Protein AF-0000000080637752 (afdb_homodimer)

pLDDT: mean 88.96, std 10.61, range [48.88, 98.88]

Radius of gyration: 25.14 Å; Cα contacts (8 Å, |Δi|>4): 950; chains: 2; bounding box: 59×62×65 Å

Structure (mmCIF, N/CA/C/O backbone):
data_AF-0000000080637752-model_v1
#
loop_
_entity.id
_entity.type
_entity.pdbx_description
1 polymer 'tRNA/rRNA methyltransferase (SpoU)'
#
loop_
_atom_site.group_PDB
_atom_site.id
_atom_site.type_symbol
_atom_site.label_atom_id
_atom_site.label_alt_id
_atom_site.label_comp_id
_atom_site.label_asym_id
_atom_site.label_entity_id
_atom_site.label_seq_id
_atom_site.pdbx_PDB_ins_code
_atom_site.Cartn_x
_atom_site.Cartn_y
_atom_site.Cartn_z
_atom_site.occupancy
_atom_site.B_iso_or_equiv
_atom_site.auth_seq_id
_atom_site.auth_comp_id
_atom_site.auth_asym_id
_atom_site.auth_atom_id
_atom_site.pdbx_PDB_model_num
ATOM 1 N N . MET A 1 1 ? 23.078 12.391 24.328 1 69 1 MET A N 1
ATOM 2 C CA . MET A 1 1 ? 22.453 13.562 23.719 1 69 1 MET A CA 1
ATOM 3 C C . MET A 1 1 ? 23.5 14.609 23.375 1 69 1 MET A C 1
ATOM 5 O O . MET A 1 1 ? 24.422 14.859 24.156 1 69 1 MET A O 1
ATOM 9 N N . ILE A 1 2 ? 23.641 14.984 22.141 1 81.75 2 ILE A N 1
ATOM 10 C CA . ILE A 1 2 ? 24.656 15.914 21.656 1 81.75 2 ILE A CA 1
ATOM 11 C C . ILE A 1 2 ? 24.375 17.312 22.219 1 81.75 2 ILE A C 1
ATOM 13 O O . ILE A 1 2 ? 23.219 17.734 22.312 1 81.75 2 ILE A O 1
ATOM 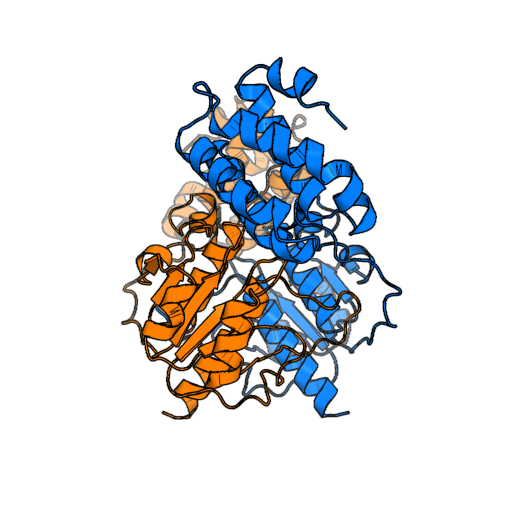17 N N . THR A 1 3 ? 25.406 17.969 22.734 1 87.56 3 THR A N 1
ATOM 18 C CA . THR A 1 3 ? 25.281 19.344 23.203 1 87.56 3 THR A CA 1
ATOM 19 C C . THR A 1 3 ? 25.25 20.312 22.016 1 87.56 3 THR A C 1
ATOM 21 O O . THR A 1 3 ? 25.719 19.984 20.922 1 87.56 3 THR A O 1
ATOM 24 N N . PRO A 1 4 ? 24.672 21.5 22.281 1 90.94 4 PRO A N 1
ATOM 25 C CA . PRO A 1 4 ? 24.656 22.5 21.219 1 90.94 4 PRO A CA 1
ATOM 26 C C . PRO A 1 4 ? 26.047 22.844 20.703 1 90.94 4 PRO A C 1
ATOM 28 O O . PRO A 1 4 ? 26.25 23.031 19.5 1 90.94 4 PRO A O 1
ATOM 31 N N . ARG A 1 5 ? 26.984 22.906 21.609 1 89.88 5 ARG A N 1
ATOM 32 C CA . ARG A 1 5 ? 28.359 23.234 21.234 1 89.88 5 ARG A CA 1
ATOM 33 C C . ARG A 1 5 ? 28.938 22.141 20.328 1 89.88 5 ARG A C 1
ATOM 35 O O . ARG A 1 5 ? 29.578 22.453 19.312 1 89.88 5 ARG A O 1
ATOM 42 N N . LYS A 1 6 ? 28.797 20.969 20.688 1 92.38 6 LYS A N 1
ATOM 43 C CA . LYS A 1 6 ? 29.281 19.844 19.875 1 92.38 6 LYS A CA 1
ATOM 44 C C . LYS A 1 6 ? 28.578 19.797 18.531 1 92.38 6 LYS A C 1
ATOM 46 O O . LYS A 1 6 ? 29.188 19.5 17.5 1 92.38 6 LYS A O 1
ATOM 51 N N . PHE A 1 7 ? 27.25 20.109 18.531 1 94.06 7 PHE A N 1
ATOM 52 C CA . PHE A 1 7 ? 26.453 20.172 17.312 1 94.06 7 PHE A CA 1
ATOM 53 C C . PHE A 1 7 ? 27.016 21.219 16.359 1 94.06 7 PHE A C 1
ATOM 55 O O . PHE A 1 7 ? 27.172 20.969 15.164 1 94.06 7 PHE A O 1
ATOM 62 N N . ALA A 1 8 ? 27.406 22.328 16.875 1 91.69 8 ALA A N 1
ATOM 63 C CA . ALA A 1 8 ? 27.875 23.453 16.078 1 91.69 8 ALA A CA 1
ATOM 64 C C . ALA A 1 8 ? 29.234 23.141 15.438 1 91.69 8 ALA A C 1
ATOM 66 O O . ALA A 1 8 ? 29.594 23.75 14.422 1 91.69 8 ALA A O 1
ATOM 67 N N . ARG A 1 9 ? 29.922 22.172 15.961 1 92.31 9 ARG A N 1
ATOM 68 C CA . ARG A 1 9 ? 31.266 21.859 15.484 1 92.31 9 ARG A CA 1
ATOM 69 C C . ARG A 1 9 ? 31.219 20.812 14.375 1 92.31 9 ARG A C 1
ATOM 71 O O . ARG A 1 9 ? 32.219 20.562 13.711 1 92.31 9 ARG A O 1
ATOM 78 N N . LEU A 1 10 ? 30.094 20.266 14.141 1 92.81 10 LEU A N 1
ATOM 79 C CA . LEU A 1 10 ? 29.953 19.281 13.078 1 92.81 10 LEU A CA 1
ATOM 80 C C . LEU A 1 10 ? 30.047 19.938 11.711 1 92.81 10 LEU A C 1
ATOM 82 O O . LEU A 1 10 ? 29.844 21.156 11.578 1 92.81 10 LEU A O 1
ATOM 86 N N . THR A 1 11 ? 30.422 19.156 10.742 1 92.38 11 THR A N 1
ATOM 87 C CA . THR A 1 11 ? 30.344 19.625 9.367 1 92.38 11 THR A CA 1
ATOM 88 C C . THR A 1 11 ? 28.906 19.906 8.969 1 92.38 11 THR A C 1
ATOM 90 O O . THR A 1 11 ? 27.969 19.359 9.562 1 92.38 11 THR A O 1
ATOM 93 N N . PRO A 1 12 ? 28.75 20.703 8.039 1 87.75 12 PRO A N 1
ATOM 94 C CA . PRO A 1 12 ? 27.375 21.031 7.617 1 87.75 12 PRO A CA 1
ATOM 95 C C . PRO A 1 12 ? 26.562 19.781 7.273 1 87.75 12 PRO A C 1
ATOM 97 O O . PRO A 1 12 ? 25.406 19.672 7.68 1 87.75 12 PRO A O 1
ATOM 100 N N . SER A 1 13 ? 27.188 18.875 6.574 1 86.75 13 SER A N 1
ATOM 101 C CA . SER A 1 13 ? 26.5 17.641 6.207 1 86.75 13 SER A CA 1
ATOM 102 C C . SER A 1 13 ? 26.156 16.812 7.438 1 86.75 13 SER A C 1
ATOM 104 O O . SER A 1 13 ? 25.062 16.234 7.531 1 86.75 13 SER A O 1
ATOM 106 N N . ALA A 1 14 ? 27.047 16.797 8.328 1 90.25 14 ALA A N 1
ATOM 107 C CA . ALA A 1 14 ? 26.828 16.047 9.562 1 90.25 14 ALA A CA 1
ATOM 108 C C . ALA A 1 14 ? 25.766 16.703 10.422 1 90.25 14 ALA A C 1
ATOM 110 O O . ALA A 1 14 ? 25 16.016 11.102 1 90.25 14 ALA A O 1
ATOM 111 N N . ARG A 1 15 ? 25.672 18.016 10.43 1 91.12 15 ARG A N 1
ATOM 112 C CA . ARG A 1 15 ? 24.641 18.734 11.172 1 91.12 15 ARG A CA 1
ATOM 113 C C . ARG A 1 15 ? 23.25 18.375 10.664 1 91.12 15 ARG A C 1
ATOM 115 O O . ARG A 1 15 ? 22.344 18.156 11.461 1 91.12 15 ARG A O 1
ATOM 122 N N . LEU A 1 16 ? 23.203 18.281 9.391 1 87.75 16 LEU A N 1
ATOM 123 C CA . LEU A 1 16 ? 21.922 17.953 8.789 1 87.75 16 LEU A CA 1
ATOM 124 C C . LEU A 1 16 ? 21.453 16.578 9.211 1 87.75 16 LEU A C 1
ATOM 126 O O . LEU A 1 16 ? 20.297 16.406 9.617 1 87.75 16 LEU A O 1
ATOM 130 N N . ARG A 1 17 ? 22.344 15.656 9.148 1 86.38 17 ARG A N 1
ATOM 131 C CA . ARG A 1 17 ? 22.016 14.281 9.516 1 86.38 17 ARG A CA 1
ATOM 132 C C . ARG A 1 17 ? 21.672 14.18 11 1 86.38 17 ARG A C 1
ATOM 134 O O . ARG A 1 17 ? 20.719 13.5 11.375 1 86.38 17 ARG A O 1
ATOM 141 N N . LYS A 1 18 ? 22.438 14.805 11.766 1 90.88 18 LYS A N 1
ATOM 142 C CA . LYS A 1 18 ? 22.219 14.773 13.203 1 90.88 18 LYS A CA 1
ATOM 143 C C . LYS A 1 18 ? 20.891 15.453 13.57 1 90.88 18 LYS A C 1
ATOM 145 O O . LYS A 1 18 ? 20.172 14.969 14.438 1 90.88 18 LYS A O 1
ATOM 150 N N . LEU A 1 19 ? 20.594 16.594 12.945 1 91.62 19 LEU A N 1
ATOM 151 C CA . LEU A 1 19 ? 19.344 17.281 13.219 1 91.62 19 LEU A CA 1
ATOM 152 C C . LEU A 1 19 ? 18.141 16.391 12.93 1 91.62 19 LEU A C 1
ATOM 154 O O . LEU A 1 19 ? 17.156 16.391 13.672 1 91.62 19 LEU A O 1
ATOM 158 N N . ARG A 1 20 ? 18.266 15.625 11.875 1 87 20 ARG A N 1
ATOM 159 C CA . ARG A 1 20 ? 17.203 14.688 11.531 1 87 20 ARG A CA 1
ATOM 160 C C . ARG A 1 20 ? 16.922 13.727 12.68 1 87 20 ARG A C 1
ATOM 162 O O . ARG A 1 20 ? 15.773 13.523 13.07 1 87 20 ARG A O 1
ATOM 169 N N . THR A 1 21 ? 17.969 13.18 13.195 1 87 21 THR A N 1
ATOM 170 C CA . THR A 1 21 ? 17.859 12.242 14.305 1 87 21 THR A CA 1
ATOM 171 C C . THR A 1 21 ? 17.312 12.93 15.555 1 87 21 THR A C 1
ATOM 173 O O . THR A 1 21 ? 16.484 12.367 16.266 1 87 21 THR A O 1
ATOM 176 N N . LEU A 1 22 ? 17.734 14.117 15.742 1 90.31 22 LEU A N 1
ATOM 177 C CA . LEU A 1 22 ? 17.297 14.875 16.906 1 90.31 22 LEU A CA 1
ATOM 178 C C . LEU A 1 22 ? 15.812 15.195 16.828 1 90.31 22 LEU A C 1
ATOM 180 O O . LEU A 1 22 ? 15.086 15.047 17.812 1 90.31 22 LEU A O 1
ATOM 184 N N . LEU A 1 23 ? 15.414 15.648 15.68 1 88.62 23 LEU A N 1
ATOM 185 C CA . LEU A 1 23 ? 14 15.969 15.492 1 88.62 23 LEU A CA 1
ATOM 186 C C . LEU A 1 23 ? 13.125 14.758 15.781 1 88.62 23 LEU A C 1
ATOM 188 O O . LEU A 1 23 ? 12.086 14.883 16.438 1 88.62 23 LEU A O 1
ATOM 192 N N . ARG A 1 24 ? 13.539 13.625 15.328 1 83.75 24 ARG A N 1
ATOM 193 C CA . ARG A 1 24 ? 12.797 12.391 15.578 1 83.75 24 ARG A CA 1
ATOM 194 C C . ARG A 1 24 ? 12.742 12.078 17.062 1 83.75 24 ARG A C 1
ATOM 196 O O . ARG A 1 24 ? 11.688 11.695 17.594 1 83.75 24 ARG A O 1
ATOM 203 N N . THR A 1 25 ? 13.859 12.25 17.719 1 85.81 25 THR A N 1
ATOM 204 C CA . THR A 1 25 ? 13.938 11.992 19.156 1 85.81 25 THR A CA 1
ATOM 205 C C . THR A 1 25 ? 13.055 12.961 19.922 1 85.81 25 THR A C 1
ATOM 207 O O . THR A 1 25 ? 12.328 12.555 20.828 1 85.81 25 THR A O 1
ATOM 210 N N . TRP A 1 26 ? 13.062 14.195 19.531 1 87.62 26 TRP A N 1
ATOM 211 C CA . TRP A 1 26 ? 12.344 15.234 20.25 1 87.62 26 TRP A CA 1
ATOM 212 C C . TRP A 1 26 ? 10.836 15.031 20.141 1 87.62 26 TRP A C 1
ATOM 214 O O . TRP A 1 26 ? 10.086 15.352 21.062 1 87.62 26 TRP A O 1
ATOM 224 N N . ARG A 1 27 ? 10.391 14.469 19.078 1 83.06 27 ARG A N 1
ATOM 225 C CA . ARG A 1 27 ? 8.969 14.266 18.828 1 83.06 27 ARG A CA 1
ATOM 226 C C . ARG A 1 27 ? 8.406 13.18 19.734 1 83.06 27 ARG A C 1
ATOM 228 O O . ARG A 1 27 ? 7.195 13.109 19.953 1 83.06 27 ARG A O 1
ATOM 235 N N . THR A 1 28 ? 9.281 12.352 20.234 1 81.62 28 THR A N 1
ATOM 236 C CA . THR A 1 28 ? 8.797 11.18 20.953 1 81.62 28 THR A CA 1
ATOM 237 C C . THR A 1 28 ? 9.086 11.312 22.438 1 81.62 28 THR A C 1
ATOM 239 O O . THR A 1 28 ? 8.922 10.352 23.203 1 81.62 28 THR A O 1
ATOM 242 N N . LEU A 1 29 ? 9.508 12.445 22.922 1 84.19 29 LEU A N 1
ATOM 243 C CA . LEU A 1 29 ? 9.875 12.648 24.328 1 84.19 29 LEU A CA 1
ATOM 244 C C . LEU A 1 29 ? 8.633 12.75 25.203 1 84.19 29 LEU A C 1
ATOM 246 O O . LEU A 1 29 ? 7.625 13.328 24.797 1 84.19 29 LEU A O 1
ATOM 250 N N . SER A 1 30 ? 8.766 12.156 26.391 1 84.81 30 SER A N 1
ATOM 251 C CA . SER A 1 30 ? 7.746 12.383 27.406 1 84.81 30 SER A CA 1
ATOM 252 C C . SER A 1 30 ? 7.781 13.812 27.922 1 84.81 30 SER A C 1
ATOM 254 O O . SER A 1 30 ? 8.781 14.516 27.75 1 84.81 30 SER A O 1
ATOM 256 N N . PRO A 1 31 ? 6.664 14.234 28.516 1 84.75 31 PRO A N 1
ATOM 257 C CA . PRO A 1 31 ? 6.613 15.609 29.016 1 84.75 31 PRO A CA 1
ATOM 258 C C . PRO A 1 31 ? 7.762 15.938 29.969 1 84.75 31 PRO A C 1
ATOM 260 O O . PRO A 1 31 ? 8.414 16.969 29.812 1 84.75 31 PRO A O 1
ATOM 263 N N . PRO A 1 32 ? 8.164 15.023 30.891 1 85.75 32 PRO A N 1
ATOM 264 C CA . PRO A 1 32 ? 9.297 15.352 31.766 1 85.75 32 PRO A CA 1
ATOM 265 C C . PRO A 1 32 ? 10.625 15.43 31.016 1 85.75 32 PRO A C 1
ATOM 267 O O . PRO A 1 32 ? 11.453 16.281 31.328 1 85.75 32 PRO A O 1
ATOM 270 N N . GLU A 1 33 ? 10.758 14.625 30.094 1 87.88 33 GLU A N 1
ATOM 271 C CA . GLU A 1 33 ? 11.969 14.648 29.281 1 87.88 33 GLU A CA 1
ATOM 272 C C . GLU A 1 33 ? 12.062 15.93 28.469 1 87.88 33 GLU A C 1
ATOM 274 O O . GLU A 1 33 ? 13.141 16.516 28.344 1 87.88 33 GLU A O 1
ATOM 279 N N . TRP A 1 34 ? 10.922 16.25 28 1 88.12 34 TRP A N 1
ATOM 280 C CA . TRP A 1 34 ? 10.875 17.453 27.172 1 88.12 34 TRP A CA 1
ATOM 281 C C . TRP A 1 34 ? 11.289 18.688 27.984 1 88.12 34 TRP A C 1
ATOM 283 O O . TRP A 1 34 ? 12.062 19.516 27.516 1 88.12 34 TRP A O 1
ATOM 293 N N . GLU A 1 35 ? 10.805 18.766 29.141 1 86.75 35 GLU A N 1
ATOM 294 C CA . GLU A 1 35 ? 11.133 19.906 29.984 1 86.75 35 GLU A CA 1
ATOM 295 C C . GLU A 1 35 ? 12.641 20 30.234 1 86.75 35 GLU A C 1
ATOM 297 O O . GLU A 1 35 ? 13.195 21.094 30.312 1 86.75 35 GLU A O 1
ATOM 302 N N . THR A 1 36 ? 13.234 18.828 30.25 1 87.5 36 THR A N 1
ATOM 303 C CA . THR A 1 36 ? 14.672 18.766 30.531 1 87.5 36 THR A CA 1
ATOM 304 C C . THR A 1 36 ? 15.469 19.203 29.297 1 87.5 36 THR A C 1
ATOM 306 O O . THR A 1 36 ? 16.469 19.922 29.438 1 87.5 36 THR A O 1
ATOM 309 N N . VAL A 1 37 ? 14.977 18.859 28.188 1 90 37 VAL A N 1
ATOM 310 C CA . VAL A 1 37 ? 15.812 19.016 27 1 90 37 VAL A CA 1
ATOM 311 C C . VAL A 1 37 ? 15.414 20.297 26.266 1 90 37 VAL A C 1
ATOM 313 O O . VAL A 1 37 ? 16.125 20.75 25.359 1 90 37 VAL A O 1
ATOM 316 N N . ARG A 1 38 ? 14.383 20.906 26.609 1 90.25 38 ARG A N 1
ATOM 317 C CA . ARG A 1 38 ? 13.789 22.031 25.891 1 90.25 38 ARG A CA 1
ATOM 318 C C . ARG A 1 38 ? 14.82 23.141 25.672 1 90.25 38 ARG A C 1
ATOM 320 O O . ARG A 1 38 ? 14.922 23.688 24.578 1 90.25 38 ARG A O 1
ATOM 327 N N . PRO A 1 39 ? 15.625 23.469 26.703 1 89.94 39 PRO A N 1
ATOM 328 C CA . PRO A 1 39 ? 16.625 24.516 26.453 1 89.94 39 PRO A CA 1
ATOM 329 C C . PRO A 1 39 ? 17.641 24.141 25.375 1 89.94 39 PRO A C 1
ATOM 331 O O . PRO A 1 39 ? 18.016 24.969 24.562 1 89.94 39 PRO A O 1
ATOM 334 N N . MET A 1 40 ? 17.984 22.938 25.422 1 91.81 40 MET A N 1
ATOM 335 C CA . MET A 1 40 ? 18.922 22.453 24.406 1 91.81 40 MET A CA 1
ATOM 336 C C . MET A 1 40 ? 18.297 22.484 23.016 1 91.81 40 MET A C 1
ATOM 338 O O . MET A 1 40 ? 18.953 22.844 22.047 1 91.81 40 MET A O 1
ATOM 342 N N . VAL A 1 41 ? 17.062 22.094 22.906 1 92.38 41 VAL A N 1
ATOM 343 C CA . VAL A 1 41 ? 16.328 22.109 21.641 1 92.38 41 VAL A CA 1
ATOM 344 C C . VAL A 1 41 ? 16.297 23.531 21.094 1 92.38 41 VAL A C 1
ATOM 346 O O . VAL A 1 41 ? 16.578 23.766 19.922 1 92.38 41 VAL A O 1
ATOM 349 N N . ARG A 1 42 ? 16.031 24.422 21.969 1 92.06 42 ARG A N 1
ATOM 350 C CA . ARG A 1 42 ? 15.992 25.828 21.578 1 92.06 42 ARG A CA 1
ATOM 351 C C . ARG A 1 42 ? 17.344 26.297 21.031 1 92.06 42 ARG A C 1
ATOM 353 O O . ARG A 1 42 ? 17.406 26.953 20 1 92.06 42 ARG A O 1
ATOM 360 N N . ASP A 1 43 ? 18.375 25.891 21.688 1 94.31 43 ASP A N 1
ATOM 361 C CA . ASP A 1 43 ? 19.719 26.312 21.297 1 94.31 43 ASP A CA 1
ATOM 362 C C . ASP A 1 43 ? 20.094 25.75 19.938 1 94.31 43 ASP A C 1
ATOM 364 O O . ASP A 1 43 ? 20.656 26.453 19.094 1 94.31 43 ASP A O 1
ATOM 368 N N . ILE A 1 44 ? 19.781 24.578 19.75 1 94.88 44 ILE A N 1
ATOM 369 C CA . ILE A 1 44 ? 20.141 23.922 18.5 1 94.88 44 ILE A CA 1
ATOM 370 C C . ILE A 1 44 ? 19.328 24.5 17.359 1 94.88 44 ILE A C 1
ATOM 372 O O . ILE A 1 44 ? 19.875 24.828 16.297 1 94.88 44 ILE A O 1
ATOM 376 N N . LEU A 1 45 ? 18.078 24.625 17.562 1 94.12 45 LEU A N 1
ATOM 377 C CA . LEU A 1 45 ? 17.234 25.203 16.516 1 94.12 45 LEU A CA 1
ATOM 378 C C . LEU A 1 45 ? 17.656 26.625 16.188 1 94.12 45 LEU A C 1
ATOM 380 O O . LEU A 1 45 ? 17.672 27.016 15.023 1 94.12 45 LEU A O 1
ATOM 384 N N . SER A 1 46 ? 18.031 27.391 17.219 1 94.44 46 SER A N 1
ATOM 385 C CA . SER A 1 46 ? 18.5 28.75 17.031 1 94.44 46 SER A CA 1
ATOM 386 C C . SER A 1 46 ? 19.797 28.781 16.234 1 94.44 46 SER A C 1
ATOM 388 O O . SER A 1 46 ? 19.984 29.641 15.359 1 94.44 46 SER A O 1
ATOM 390 N N . PHE A 1 47 ? 20.594 27.891 16.562 1 95.38 47 PHE A N 1
ATOM 391 C CA . PHE A 1 47 ? 21.859 27.797 15.828 1 95.38 47 PHE A CA 1
ATOM 392 C C . PHE A 1 47 ? 21.594 27.531 14.352 1 95.38 47 PHE A C 1
ATOM 394 O O . PHE A 1 47 ? 22.156 28.219 13.492 1 95.38 47 PHE A O 1
ATOM 401 N N . VAL A 1 48 ? 20.766 26.578 14.023 1 94.25 48 VAL A N 1
ATOM 402 C CA . VAL A 1 48 ? 20.5 26.203 12.633 1 94.25 48 VAL A CA 1
ATOM 403 C C . VAL A 1 48 ? 19.812 27.359 11.914 1 94.25 48 VAL A C 1
ATOM 405 O O . VAL A 1 48 ? 20.094 27.625 10.75 1 94.25 48 VAL A O 1
ATOM 408 N N . ALA A 1 49 ? 18.953 28.047 12.594 1 93.94 49 ALA A N 1
ATOM 409 C CA . ALA A 1 49 ? 18.203 29.156 12.016 1 93.94 49 ALA A CA 1
ATOM 410 C C . ALA A 1 49 ? 19.125 30.281 11.555 1 93.94 49 ALA A C 1
ATOM 412 O O . ALA A 1 49 ? 18.797 31.031 10.641 1 93.94 49 ALA A O 1
ATOM 413 N N . ARG A 1 50 ? 20.312 30.281 12.109 1 93.56 50 ARG A N 1
ATOM 414 C CA . ARG A 1 50 ? 21.234 31.359 11.797 1 93.56 50 ARG A CA 1
ATOM 415 C C . ARG A 1 50 ? 22.438 30.828 11.023 1 93.56 50 ARG A C 1
ATOM 417 O O . ARG A 1 50 ? 23.328 31.609 10.633 1 93.56 50 ARG A O 1
ATOM 424 N N . ASP A 1 51 ? 22.438 29.547 10.844 1 92.12 51 ASP A N 1
ATOM 425 C CA . ASP A 1 51 ? 23.578 28.922 10.188 1 92.12 51 ASP A CA 1
ATOM 426 C C . ASP A 1 51 ? 23.578 29.188 8.688 1 92.12 51 ASP A C 1
ATOM 428 O O . ASP A 1 51 ? 22.797 28.594 7.941 1 92.12 51 ASP A O 1
ATOM 432 N N . GLU A 1 52 ? 24.469 29.953 8.211 1 90.62 52 GLU A N 1
ATOM 433 C CA . GLU A 1 52 ? 24.531 30.328 6.805 1 90.62 52 GLU A CA 1
ATOM 434 C C . GLU A 1 52 ? 24.906 29.141 5.926 1 90.62 52 GLU A C 1
ATOM 436 O O . GLU A 1 52 ? 24.656 29.156 4.719 1 90.62 52 GLU A O 1
ATOM 441 N N . GLU A 1 53 ? 25.453 28.125 6.523 1 91.12 53 GLU A N 1
ATOM 442 C CA . GLU A 1 53 ? 25.844 26.938 5.77 1 91.12 53 GLU A CA 1
ATOM 443 C C . GLU A 1 53 ? 24.656 26.016 5.566 1 91.12 53 GLU A C 1
ATOM 445 O O . GLU A 1 53 ? 24.703 25.094 4.734 1 91.12 53 GLU A O 1
ATOM 450 N N . ALA A 1 54 ? 23.625 26.234 6.27 1 89.31 54 ALA A N 1
ATOM 451 C CA . ALA A 1 54 ? 22.422 25.406 6.117 1 89.31 54 ALA A CA 1
ATOM 452 C C . ALA A 1 54 ? 21.547 25.922 4.98 1 89.31 54 ALA A C 1
ATOM 454 O O . ALA A 1 54 ? 21.5 27.141 4.734 1 89.31 54 ALA A O 1
ATOM 455 N N . PRO A 1 55 ? 20.922 25.078 4.281 1 85.81 55 PRO A N 1
ATOM 456 C CA . PRO A 1 55 ? 20 25.531 3.25 1 85.81 55 PRO A CA 1
ATOM 457 C C . PRO A 1 55 ? 18.922 26.484 3.793 1 85.81 55 PRO A C 1
ATOM 459 O O . PRO A 1 55 ? 18.422 26.281 4.902 1 85.81 55 PRO A O 1
ATOM 462 N N . ALA A 1 56 ? 18.594 27.469 3.047 1 87.69 56 ALA A N 1
ATOM 463 C CA . ALA A 1 56 ? 17.688 28.531 3.473 1 87.69 56 ALA A CA 1
ATOM 464 C C . ALA A 1 56 ? 16.359 27.953 3.949 1 87.69 56 ALA A C 1
ATOM 466 O O . ALA A 1 56 ? 15.852 28.328 5.004 1 87.69 56 ALA A O 1
ATOM 467 N N . PRO A 1 57 ? 15.844 27 3.242 1 82.25 57 PRO A N 1
ATOM 468 C CA . PRO A 1 57 ? 14.555 26.453 3.697 1 82.25 57 PRO A CA 1
ATOM 469 C C . PRO A 1 57 ? 14.648 25.797 5.066 1 82.25 57 PRO A C 1
ATOM 471 O O . PRO A 1 57 ? 13.688 25.828 5.844 1 82.25 57 PRO A O 1
ATOM 474 N N . LEU A 1 58 ? 15.797 25.25 5.309 1 86.12 58 LEU A N 1
ATOM 475 C CA . LEU A 1 58 ? 15.984 24.625 6.613 1 86.12 58 LEU A CA 1
ATOM 476 C C . LEU A 1 58 ? 16.062 25.672 7.715 1 86.12 58 LEU A C 1
ATOM 478 O O . LEU A 1 58 ? 15.5 25.5 8.797 1 86.12 58 LEU A O 1
ATOM 482 N N . ARG A 1 59 ? 16.766 26.703 7.418 1 90.81 59 ARG A N 1
ATOM 483 C CA . ARG A 1 59 ? 16.859 27.812 8.375 1 90.81 59 ARG A CA 1
ATOM 484 C C . ARG A 1 59 ? 15.477 28.359 8.711 1 90.81 59 ARG A C 1
ATOM 486 O O . ARG A 1 59 ? 15.164 28.562 9.883 1 90.81 59 ARG A O 1
ATOM 493 N N . GLU A 1 60 ? 14.734 28.438 7.719 1 88.81 60 GLU A N 1
ATOM 494 C CA . GLU A 1 60 ? 13.383 28.969 7.887 1 88.81 60 GLU A CA 1
ATOM 495 C C . GLU A 1 60 ? 12.508 28.031 8.703 1 88.81 60 GLU A C 1
ATOM 497 O O . GLU A 1 60 ? 11.734 28.469 9.555 1 88.81 60 GLU A O 1
ATOM 502 N N . THR A 1 61 ? 12.664 26.781 8.43 1 86.94 61 THR A N 1
ATOM 503 C CA . THR A 1 61 ? 11.891 25.781 9.148 1 86.94 61 THR A CA 1
ATOM 504 C C . THR A 1 61 ? 12.234 25.781 10.633 1 86.94 61 THR A C 1
ATOM 506 O O . THR A 1 61 ? 11.344 25.781 11.484 1 86.94 61 THR A O 1
ATOM 509 N N . CYS A 1 62 ? 13.508 25.859 10.945 1 90.62 62 CYS A N 1
ATOM 510 C CA . CYS A 1 62 ? 13.938 25.859 12.336 1 90.62 62 CYS A CA 1
ATOM 511 C C . CYS A 1 62 ? 13.523 27.156 13.031 1 90.62 62 CYS A C 1
ATOM 513 O O . CYS A 1 62 ? 13.07 27.125 14.18 1 90.62 62 CYS A O 1
ATOM 515 N N . ALA A 1 63 ? 13.664 28.234 12.305 1 91.56 63 ALA A N 1
ATOM 516 C CA . ALA A 1 63 ? 13.227 29.516 12.844 1 91.56 63 ALA A CA 1
ATOM 517 C C . ALA A 1 63 ? 11.742 29.5 13.172 1 91.56 63 ALA A C 1
ATOM 519 O O . ALA A 1 63 ? 11.305 30.078 14.18 1 91.56 63 ALA A O 1
ATOM 520 N N . GLY A 1 64 ? 11.023 28.781 12.406 1 87.75 64 GLY A N 1
ATOM 521 C CA . GLY A 1 64 ? 9.586 28.703 12.57 1 87.75 64 GLY A CA 1
ATOM 522 C C . GLY A 1 64 ? 9.164 27.875 13.773 1 87.75 64 GLY A C 1
ATOM 523 O O . GLY A 1 64 ? 8.031 28.016 14.258 1 87.75 64 GLY A O 1
ATOM 524 N N . LEU A 1 65 ? 10.039 27.078 14.25 1 87.94 65 LEU A N 1
ATOM 525 C CA . LEU A 1 65 ? 9.727 26.219 15.391 1 87.94 65 LEU A CA 1
ATOM 526 C C . LEU A 1 65 ? 9.969 26.953 16.703 1 87.94 65 LEU A C 1
ATOM 528 O O . LEU A 1 65 ? 9.352 26.625 17.719 1 87.94 65 LEU A O 1
ATOM 532 N N . LEU A 1 66 ? 10.766 27.969 16.688 1 89.06 66 LEU A N 1
ATOM 533 C CA . LEU A 1 66 ? 11.281 28.609 17.891 1 89.06 66 LEU A CA 1
ATOM 534 C C . LEU A 1 66 ? 10.156 29.281 18.672 1 89.06 66 LEU A C 1
ATOM 536 O O . LEU A 1 66 ? 10.086 29.172 19.891 1 89.06 66 LEU A O 1
ATOM 540 N N . PRO A 1 67 ? 9.219 29.844 17.953 1 84.75 67 PRO A N 1
ATOM 541 C CA . PRO A 1 67 ? 8.164 30.547 18.688 1 84.75 67 PRO A CA 1
ATOM 542 C C . PRO A 1 67 ? 7.277 29.594 19.484 1 84.75 67 PRO A C 1
ATOM 544 O O . PRO A 1 67 ? 6.605 30 20.438 1 84.75 67 PRO A O 1
ATOM 547 N N . TYR A 1 68 ? 7.223 28.344 19.125 1 79.81 68 TYR A N 1
ATOM 548 C CA . TYR A 1 68 ? 6.359 27.375 19.797 1 79.81 68 TYR A CA 1
ATOM 549 C C . TYR A 1 68 ? 7.004 26.859 21.078 1 79.81 68 TYR A C 1
ATOM 551 O O . TYR A 1 68 ? 6.312 26.391 21.984 1 79.81 68 TYR A O 1
ATOM 559 N N . LEU A 1 69 ? 8.227 26.906 21.234 1 81 69 LEU A N 1
ATOM 560 C CA . LEU A 1 69 ? 8.961 26.219 22.297 1 81 69 LEU A CA 1
ATOM 561 C C . LEU A 1 69 ? 8.656 26.844 23.656 1 81 69 LEU A C 1
ATOM 563 O O . LEU A 1 69 ? 8.414 26.125 24.641 1 81 69 LEU A O 1
ATOM 567 N N . PRO A 1 70 ? 8.625 28.141 23.797 1 71.12 70 PRO A N 1
ATOM 568 C CA . PRO A 1 70 ? 8.32 28.734 25.094 1 71.12 70 PRO A CA 1
ATOM 569 C C . PRO A 1 70 ? 6.855 28.562 25.484 1 71.12 70 PRO A C 1
ATOM 571 O O . PRO A 1 70 ? 6.512 28.672 26.672 1 71.12 70 PRO A O 1
ATOM 574 N N . GLN A 1 71 ? 6.004 28.359 24.484 1 68.62 71 GLN A N 1
ATOM 575 C CA . GLN A 1 71 ? 4.566 28.453 24.703 1 68.62 71 GLN A CA 1
ATOM 576 C C . GLN A 1 71 ? 4 27.109 25.172 1 68.62 71 GLN A C 1
ATOM 578 O O . GLN A 1 71 ? 2.939 27.047 25.781 1 68.62 71 GLN A O 1
ATOM 583 N N . THR A 1 72 ? 4.641 26.094 24.781 1 64.56 72 THR A N 1
ATOM 584 C CA . THR A 1 72 ? 3.99 24.828 25.109 1 64.56 72 THR A CA 1
ATOM 585 C C . THR A 1 72 ? 4.934 23.922 25.891 1 64.56 72 THR A C 1
ATOM 587 O O . THR A 1 72 ? 6.133 23.859 25.609 1 64.56 72 THR A O 1
ATOM 590 N N . THR A 1 73 ? 4.371 23.5 26.969 1 67.06 73 THR A N 1
ATOM 591 C CA . THR A 1 73 ? 5.055 22.469 27.734 1 67.06 73 THR A CA 1
ATOM 592 C C . THR A 1 73 ? 4.609 21.078 27.297 1 67.06 73 THR A C 1
ATOM 594 O O . THR A 1 73 ? 4.98 20.078 27.906 1 67.06 73 THR A O 1
ATOM 597 N N . ASP A 1 74 ? 3.867 21.125 26.25 1 73.75 74 ASP A N 1
ATOM 598 C CA . ASP A 1 74 ? 3.311 19.844 25.812 1 73.75 74 ASP A CA 1
ATOM 599 C C . ASP A 1 74 ? 3.982 19.359 24.531 1 73.75 74 ASP A C 1
ATOM 601 O O . ASP A 1 74 ? 3.75 19.906 23.453 1 73.75 74 ASP A O 1
ATOM 605 N N . PRO A 1 75 ? 4.812 18.375 24.688 1 72.81 75 PRO A N 1
ATOM 606 C CA . PRO A 1 75 ? 5.484 17.844 23.516 1 72.81 75 PRO A CA 1
ATOM 607 C C . PRO A 1 75 ? 4.508 17.391 22.422 1 72.81 75 PRO A C 1
ATOM 609 O O . PRO A 1 75 ? 4.84 17.422 21.234 1 72.81 75 PRO A O 1
ATOM 612 N N . GLU A 1 76 ? 3.287 17.078 22.828 1 74.38 76 GLU A N 1
ATOM 613 C CA . GLU A 1 76 ? 2.291 16.625 21.859 1 74.38 76 GLU A CA 1
ATOM 614 C C . GLU A 1 76 ? 1.912 17.766 20.891 1 74.38 76 GLU A C 1
ATOM 616 O O . GLU A 1 76 ? 1.662 17.516 19.719 1 74.38 76 GLU A O 1
ATOM 621 N N . ALA A 1 77 ? 2.051 18.922 21.5 1 78.94 77 ALA A N 1
ATOM 622 C CA . ALA A 1 77 ? 1.71 20.078 20.688 1 78.94 77 ALA A CA 1
ATOM 623 C C . ALA A 1 77 ? 2.795 20.359 19.641 1 78.94 77 ALA A C 1
ATOM 625 O O . ALA A 1 77 ? 2.523 20.969 18.609 1 78.94 77 ALA A O 1
ATOM 626 N N . LEU A 1 78 ? 3.959 19.812 19.953 1 83.56 78 LEU A N 1
ATOM 627 C CA . LEU A 1 78 ? 5.078 20.094 19.062 1 83.56 78 LEU A CA 1
ATOM 628 C C . LEU A 1 78 ? 5.348 18.922 18.125 1 83.56 78 LEU A C 1
ATOM 630 O O . LEU A 1 78 ? 6.203 19 17.25 1 83.56 78 LEU A O 1
ATOM 634 N N . ALA A 1 79 ? 4.648 17.906 18.359 1 84.94 79 ALA A N 1
ATOM 635 C CA . ALA A 1 79 ? 4.906 16.688 17.609 1 84.94 79 ALA A CA 1
ATOM 636 C C . ALA A 1 79 ? 4.75 16.938 16.109 1 84.94 79 ALA A C 1
ATOM 638 O O . ALA A 1 79 ? 5.621 16.562 15.312 1 84.94 79 ALA A O 1
ATOM 639 N N . ARG A 1 80 ? 3.771 17.609 15.766 1 87.06 80 ARG A N 1
ATOM 640 C CA . ARG A 1 80 ? 3.48 17.781 14.352 1 87.06 80 ARG A CA 1
ATOM 641 C C . ARG A 1 80 ? 4.43 18.797 13.719 1 87.06 80 ARG A C 1
ATOM 643 O O . ARG A 1 80 ? 4.957 18.562 12.625 1 87.06 80 ARG A O 1
ATOM 650 N N . PRO A 1 81 ? 4.691 19.953 14.391 1 85.62 81 PRO A N 1
ATOM 651 C CA . PRO A 1 81 ? 5.703 20.844 13.836 1 85.62 81 PRO A CA 1
ATOM 652 C C . PRO A 1 81 ? 7.059 20.172 13.656 1 85.62 81 PRO A C 1
ATOM 654 O O . PRO A 1 81 ? 7.727 20.391 12.641 1 85.62 81 PRO A O 1
ATOM 657 N N . PHE A 1 82 ? 7.457 19.375 14.586 1 87.88 82 PHE A N 1
ATOM 658 C CA . PHE A 1 82 ? 8.719 18.656 14.477 1 87.88 82 PHE A CA 1
ATOM 659 C C . PHE A 1 82 ? 8.664 17.641 13.336 1 87.88 82 PHE A C 1
ATOM 661 O O . PHE A 1 82 ? 9.641 17.469 12.609 1 87.88 82 PHE A O 1
ATOM 668 N N . LEU A 1 83 ? 7.523 17.016 13.203 1 86.81 83 LEU A N 1
ATOM 669 C CA . LEU A 1 83 ? 7.34 16.062 12.117 1 86.81 83 LEU A CA 1
ATOM 670 C C . LEU A 1 83 ? 7.469 16.75 10.758 1 86.81 83 LEU A C 1
ATOM 672 O O . LEU A 1 83 ? 8.133 16.219 9.859 1 86.81 83 LEU A O 1
ATOM 676 N N . ARG A 1 84 ? 6.836 17.844 10.625 1 86.62 84 ARG A N 1
ATOM 677 C CA . ARG A 1 84 ? 6.906 18.594 9.367 1 86.62 84 ARG A CA 1
ATOM 678 C C . ARG A 1 84 ? 8.344 18.984 9.047 1 86.62 84 ARG A C 1
ATOM 680 O O . ARG A 1 84 ? 8.773 18.906 7.891 1 86.62 84 ARG A O 1
ATOM 687 N N . ALA A 1 85 ? 9.07 19.359 10.055 1 86.94 85 ALA A N 1
ATOM 688 C CA . ALA A 1 85 ? 10.484 19.688 9.883 1 86.94 85 ALA A CA 1
ATOM 689 C C . ALA A 1 85 ? 11.281 18.469 9.461 1 86.94 85 ALA A C 1
ATOM 691 O O . ALA A 1 85 ? 12.172 18.562 8.609 1 86.94 85 ALA A O 1
ATOM 692 N N . GLU A 1 86 ? 10.953 17.422 10.078 1 85.75 86 GLU A N 1
ATOM 693 C CA . GLU A 1 86 ? 11.602 16.172 9.727 1 85.75 86 GLU A CA 1
ATOM 694 C C . GLU A 1 86 ? 11.359 15.812 8.258 1 85.75 86 GLU A C 1
ATOM 696 O O . GLU A 1 86 ? 12.289 15.422 7.547 1 85.75 86 GLU A O 1
ATOM 701 N N . ILE A 1 87 ? 10.156 15.898 7.84 1 83.56 87 ILE A N 1
ATOM 702 C CA . ILE A 1 87 ? 9.789 15.578 6.465 1 83.56 87 ILE A CA 1
ATOM 703 C C . ILE A 1 87 ? 10.562 16.484 5.504 1 83.56 87 ILE A C 1
ATOM 705 O O . ILE A 1 87 ? 11.102 16.016 4.5 1 83.56 87 ILE A O 1
ATOM 709 N N . PHE A 1 88 ? 10.625 17.734 5.828 1 82.88 88 PHE A N 1
ATOM 710 C CA . PHE A 1 88 ? 11.359 18.703 5.023 1 82.88 88 PHE A CA 1
ATOM 711 C C . PHE A 1 88 ? 12.828 18.312 4.926 1 82.88 88 PHE A C 1
ATOM 713 O O . PHE A 1 88 ? 13.414 18.344 3.844 1 82.88 88 PHE A O 1
ATOM 720 N N . LEU A 1 89 ? 13.375 17.969 5.977 1 84.19 89 LEU A N 1
ATOM 721 C CA . LEU A 1 89 ? 14.781 17.578 6.012 1 84.19 89 LEU A CA 1
ATOM 722 C C . LEU A 1 89 ? 15.016 16.312 5.191 1 84.19 89 LEU A C 1
ATOM 724 O O . LEU A 1 89 ? 16.031 16.203 4.504 1 84.19 89 LEU A O 1
ATOM 728 N N . ASP A 1 90 ? 14.117 15.406 5.305 1 82.06 90 ASP A N 1
ATOM 729 C CA . ASP A 1 90 ? 14.211 14.188 4.504 1 82.06 90 ASP A CA 1
ATOM 730 C C . ASP A 1 90 ? 14.234 14.516 3.014 1 82.06 90 ASP A C 1
ATOM 732 O O . ASP A 1 90 ? 15.008 13.922 2.254 1 82.06 90 ASP A O 1
ATOM 736 N N . GLU A 1 91 ? 13.391 15.383 2.674 1 78.25 91 GLU A N 1
ATOM 737 C CA . GLU A 1 91 ? 13.344 15.812 1.279 1 78.25 91 GLU A CA 1
ATOM 738 C C . GLU A 1 91 ? 14.664 16.453 0.853 1 78.25 91 GLU A C 1
ATOM 740 O O . GLU A 1 91 ? 15.18 16.156 -0.229 1 78.25 91 GLU A O 1
ATOM 745 N N . LEU A 1 92 ? 15.188 17.281 1.747 1 77.38 92 LEU A N 1
ATOM 746 C CA . LEU A 1 92 ? 16.438 17.969 1.457 1 77.38 92 LEU A CA 1
ATOM 747 C C . LEU A 1 92 ? 17.594 16.969 1.324 1 77.38 92 LEU A C 1
ATOM 749 O O . LEU A 1 92 ? 18.484 17.156 0.488 1 77.38 92 LEU A O 1
ATOM 753 N N . LEU A 1 93 ? 17.516 15.977 2.088 1 78.12 93 LEU A N 1
ATOM 754 C CA . LEU A 1 93 ? 18.594 14.992 2.123 1 78.12 93 LEU A CA 1
ATOM 755 C C . LEU A 1 93 ? 18.359 13.891 1.095 1 78.12 93 LEU A C 1
ATOM 757 O O . LEU A 1 93 ? 19.203 13.008 0.913 1 78.12 93 LEU A O 1
ATOM 761 N N . GLY A 1 94 ? 17.172 13.953 0.453 1 75 94 GLY A N 1
ATOM 762 C CA . GLY A 1 94 ? 16.844 12.93 -0.525 1 75 94 GLY A CA 1
ATOM 763 C C . GLY A 1 94 ? 16.547 11.578 0.101 1 75 94 GLY A C 1
ATOM 764 O O . GLY A 1 94 ? 16.828 10.539 -0.495 1 75 94 GLY A O 1
ATOM 765 N N . THR A 1 95 ? 16.266 11.648 1.401 1 72.69 95 THR A N 1
ATOM 766 C CA . THR A 1 95 ? 15.914 10.422 2.113 1 72.69 95 THR A CA 1
ATOM 767 C C . THR A 1 95 ? 14.398 10.258 2.193 1 72.69 95 THR A C 1
ATOM 769 O O . THR A 1 95 ? 13.648 11.227 2.016 1 72.69 95 THR A O 1
ATOM 772 N N . TRP A 1 96 ? 13.945 9.062 2.057 1 66.38 96 TRP A N 1
ATOM 773 C CA . TRP A 1 96 ? 12.508 8.875 2.158 1 66.38 96 TRP A CA 1
ATOM 774 C C . TRP A 1 96 ? 12.164 7.863 3.252 1 66.38 96 TRP A C 1
ATOM 776 O O . TRP A 1 96 ? 12.906 6.902 3.471 1 66.38 96 TRP A O 1
ATOM 786 N N . THR A 1 97 ? 11.125 8.414 3.973 1 62.62 97 THR A N 1
ATOM 787 C CA . THR A 1 97 ? 10.633 7.559 5.047 1 62.62 97 THR A CA 1
ATOM 788 C C . THR A 1 97 ? 9.688 6.492 4.496 1 62.62 97 THR A C 1
ATOM 790 O O . THR A 1 97 ? 8.852 6.781 3.633 1 62.62 97 THR A O 1
ATOM 793 N N . ALA A 1 98 ? 10.086 5.297 4.707 1 62.72 98 ALA A N 1
ATOM 794 C CA . ALA A 1 98 ? 9.227 4.164 4.387 1 62.72 98 ALA A CA 1
ATOM 795 C C . ALA A 1 98 ? 8.406 3.74 5.605 1 62.72 98 ALA A C 1
ATOM 797 O O . ALA A 1 98 ? 8.641 4.219 6.715 1 62.72 98 ALA A O 1
ATOM 798 N N . ASP A 1 99 ? 7.32 3.098 5.438 1 62.28 99 ASP A N 1
ATOM 799 C CA . ASP A 1 99 ? 6.387 2.67 6.477 1 62.28 99 ASP A CA 1
ATOM 800 C C . ASP A 1 99 ? 7.129 2.082 7.672 1 62.28 99 ASP A C 1
ATOM 802 O O . ASP A 1 99 ? 6.73 2.291 8.82 1 62.28 99 ASP A O 1
ATOM 806 N N . TRP A 1 100 ? 8.242 1.526 7.402 1 53.34 100 TRP A N 1
ATOM 807 C CA . TRP A 1 100 ? 8.961 0.809 8.453 1 53.34 100 TRP A CA 1
ATOM 808 C C . TRP A 1 100 ? 9.773 1.771 9.312 1 53.34 100 TRP A C 1
ATOM 810 O O . TRP A 1 100 ? 10.281 1.39 10.367 1 53.34 100 TRP A O 1
ATOM 820 N N . ASP A 1 101 ? 9.883 2.924 8.773 1 60 101 ASP A N 1
ATOM 821 C CA . ASP A 1 101 ? 10.633 3.92 9.539 1 60 101 ASP A CA 1
ATOM 822 C C . ASP A 1 101 ? 9.742 4.613 10.562 1 60 101 ASP A C 1
ATOM 824 O O . ASP A 1 101 ? 10.227 5.367 11.406 1 60 101 ASP A O 1
ATOM 828 N N . LEU A 1 102 ? 8.508 4.199 10.398 1 65.12 102 LEU A N 1
ATOM 829 C CA . LEU A 1 102 ? 7.551 4.859 11.281 1 65.12 102 LEU A CA 1
ATOM 830 C C . LEU A 1 102 ? 7.543 4.211 12.656 1 65.12 102 LEU A C 1
ATOM 832 O O . LEU A 1 102 ? 7.836 3.02 12.789 1 65.12 102 LEU A O 1
ATOM 836 N N . SER A 1 103 ? 7.43 5.039 13.656 1 60.56 103 SER A N 1
ATOM 837 C CA . SER A 1 103 ? 7.469 4.559 15.031 1 60.56 103 SER A CA 1
ATOM 838 C C . SER A 1 103 ? 6.477 3.42 15.25 1 60.56 103 SER A C 1
ATOM 840 O O . SER A 1 103 ? 5.34 3.484 14.773 1 60.56 103 SER A O 1
ATOM 842 N N . PRO A 1 104 ? 7.125 2.4 15.852 1 58.06 104 PRO A N 1
ATOM 843 C CA . PRO A 1 104 ? 6.188 1.322 16.172 1 58.06 104 PRO A CA 1
ATOM 844 C C . PRO A 1 104 ? 5.027 1.794 17.047 1 58.06 104 PRO A C 1
ATOM 846 O O . PRO A 1 104 ? 5.172 2.752 17.812 1 58.06 104 PRO A O 1
ATOM 849 N N . GLU A 1 105 ? 3.824 1.349 16.797 1 58.12 105 GLU A N 1
ATOM 850 C CA . GLU A 1 105 ? 2.697 1.615 17.688 1 58.12 105 GLU A CA 1
ATOM 851 C C . GLU A 1 105 ? 2.967 1.091 19.094 1 58.12 105 GLU A C 1
ATOM 853 O O . GLU A 1 105 ? 3.631 0.066 19.266 1 58.12 105 GLU A O 1
ATOM 858 N N . PRO A 1 106 ? 2.771 2.035 20.078 1 52.56 106 PRO A N 1
ATOM 859 C CA . PRO A 1 106 ? 3.021 1.538 21.438 1 52.56 106 PRO A CA 1
ATOM 860 C C . PRO A 1 106 ? 2.383 0.175 21.688 1 52.56 106 PRO A C 1
ATOM 862 O O . PRO A 1 106 ? 1.255 -0.073 21.25 1 52.56 106 PRO A O 1
ATOM 865 N N . ARG A 1 107 ? 3.236 -0.854 21.859 1 48.88 107 ARG A N 1
ATOM 866 C CA . ARG A 1 107 ? 2.826 -2.217 22.188 1 48.88 107 ARG A CA 1
ATOM 867 C C . ARG A 1 107 ? 2.109 -2.27 23.531 1 48.88 107 ARG A C 1
ATOM 869 O O . ARG A 1 107 ? 2.754 -2.277 24.578 1 48.88 107 ARG A O 1
ATOM 876 N N . GLY A 1 108 ? 1.091 -1.465 23.766 1 51.44 108 GLY A N 1
ATOM 877 C CA . GLY A 1 108 ? 0.455 -1.896 25 1 51.44 108 GLY A CA 1
ATOM 878 C C . GLY A 1 108 ? 0.01 -3.346 24.969 1 51.44 108 GLY A C 1
ATOM 879 O O . GLY A 1 108 ? 0.369 -4.09 24.047 1 51.44 108 GLY A O 1
ATOM 880 N N . GLU A 1 109 ? -0.507 -3.965 26.172 1 54.56 109 GLU A N 1
ATOM 881 C CA . GLU A 1 109 ? -1.107 -5.293 26.188 1 54.56 109 GLU A CA 1
ATOM 882 C C . GLU A 1 109 ? -2.078 -5.484 25.031 1 54.56 109 GLU A C 1
ATOM 884 O O . GLU A 1 109 ? -3.027 -4.715 24.875 1 54.56 109 GLU A O 1
ATOM 889 N N . LEU A 1 110 ? -1.621 -6.145 24.094 1 61.91 110 LEU A N 1
ATOM 890 C CA . LEU A 1 110 ? -2.484 -6.406 22.953 1 61.91 110 LEU A CA 1
ATOM 891 C C . LEU A 1 110 ? -3.754 -7.133 23.375 1 61.91 110 LEU A C 1
ATOM 893 O O . LEU A 1 110 ? -3.691 -8.102 24.141 1 61.91 110 LEU A O 1
ATOM 897 N N . PRO A 1 111 ? -4.918 -6.48 23.203 1 61.78 111 PRO A N 1
ATOM 898 C CA . PRO A 1 111 ? -6.129 -7.262 23.469 1 61.78 111 PRO A CA 1
ATOM 899 C C . PRO A 1 111 ? -6.121 -8.625 22.766 1 61.78 111 PRO A C 1
ATOM 901 O O . PRO A 1 111 ? -5.355 -8.828 21.828 1 61.78 111 PRO A O 1
ATOM 904 N N . PRO A 1 112 ? -6.805 -9.594 23.391 1 66.81 112 PRO A N 1
ATOM 905 C CA . PRO A 1 112 ? -6.902 -10.883 22.703 1 66.81 112 PRO A CA 1
ATOM 906 C C . PRO A 1 112 ? -7.402 -10.758 21.266 1 66.81 112 PRO A C 1
ATOM 908 O O . PRO A 1 112 ? -8.281 -9.938 20.984 1 66.81 112 PRO A O 1
ATOM 911 N N . ARG A 1 113 ? -6.75 -11.328 20.391 1 70.44 113 ARG A N 1
ATOM 912 C CA . ARG A 1 113 ? -7.094 -11.328 18.969 1 70.44 113 ARG A CA 1
ATOM 913 C C . ARG A 1 113 ? -8.375 -12.117 18.719 1 70.44 113 ARG A C 1
ATOM 915 O O . ARG A 1 113 ? -8.531 -13.234 19.203 1 70.44 113 ARG A O 1
ATOM 922 N N . THR A 1 114 ? -9.359 -11.406 18.156 1 83.38 114 THR A N 1
ATOM 923 C CA . THR A 1 114 ? -10.492 -12.148 17.609 1 83.38 114 THR A CA 1
ATOM 924 C C . THR A 1 114 ? -10.148 -12.742 16.25 1 83.38 114 THR A C 1
ATOM 926 O O . THR A 1 114 ? -9.695 -12.023 15.352 1 83.38 114 THR A O 1
ATOM 929 N N . SER A 1 115 ? -10.227 -14.055 16.172 1 91.19 115 SER A N 1
ATOM 930 C CA . SER A 1 115 ? -9.938 -14.742 14.922 1 91.19 115 SER A CA 1
ATOM 931 C C . SER A 1 115 ? -11.227 -15.156 14.211 1 91.19 115 SER A C 1
ATOM 933 O O . SER A 1 115 ? -12.117 -15.734 14.828 1 91.19 115 SER A O 1
ATOM 935 N N . LEU A 1 116 ? -11.383 -14.703 13.016 1 96.75 116 LEU A N 1
ATOM 936 C CA . LEU A 1 116 ? -12.469 -15.117 12.141 1 96.75 116 LEU A CA 1
ATOM 937 C C . LEU A 1 116 ? -12.016 -16.234 11.195 1 96.75 116 LEU A C 1
ATOM 939 O O . LEU A 1 116 ? -10.82 -16.359 10.914 1 96.75 116 LEU A O 1
ATOM 943 N N . PRO A 1 117 ? -12.906 -17.078 10.805 1 97.62 117 PRO A N 1
ATOM 944 C CA . PRO A 1 117 ? -12.523 -18.203 9.938 1 97.62 117 PRO A CA 1
ATOM 945 C C . PRO A 1 117 ? -12.258 -17.766 8.5 1 97.62 117 PRO A C 1
ATOM 947 O O . PRO A 1 117 ? -12.891 -18.281 7.57 1 97.62 117 PRO A O 1
ATOM 950 N N . ILE A 1 118 ? -11.398 -16.812 8.359 1 98.38 118 ILE A N 1
ATOM 951 C CA . ILE A 1 118 ? -10.945 -16.266 7.082 1 98.38 118 ILE A CA 1
ATOM 952 C C . ILE A 1 118 ? -9.469 -16.609 6.879 1 98.38 118 ILE A C 1
ATOM 954 O O . ILE A 1 118 ? -8.648 -16.375 7.77 1 98.38 118 ILE A O 1
ATOM 958 N N . TRP A 1 119 ? -9.141 -17.188 5.754 1 98.75 119 TRP A N 1
ATOM 959 C CA . TRP A 1 119 ? -7.75 -17.406 5.359 1 98.75 119 TRP A CA 1
ATOM 960 C C . TRP A 1 119 ? -7.441 -16.688 4.047 1 98.75 119 TRP A C 1
ATOM 962 O O . TRP A 1 119 ? -8.336 -16.469 3.227 1 98.75 119 TRP A O 1
ATOM 972 N N . VAL A 1 120 ? -6.215 -16.344 3.906 1 98.88 120 VAL A N 1
ATOM 973 C CA . VAL A 1 120 ? -5.766 -15.68 2.688 1 98.88 120 VAL A CA 1
ATOM 974 C C . VAL A 1 120 ? -4.711 -16.531 1.99 1 98.88 120 VAL A C 1
ATOM 976 O O . VAL A 1 120 ? -3.828 -17.094 2.645 1 98.88 120 VAL A O 1
ATOM 979 N N . TYR A 1 121 ? -4.77 -16.703 0.739 1 98.88 121 TYR A N 1
ATOM 980 C CA . TYR A 1 121 ? -3.742 -17.328 -0.086 1 98.88 121 TYR A CA 1
ATOM 981 C C . TYR A 1 121 ? -3.119 -16.312 -1.042 1 98.88 121 TYR A C 1
ATOM 983 O O . TYR A 1 121 ? -3.812 -15.734 -1.876 1 98.88 121 TYR A O 1
ATOM 991 N N . LEU A 1 122 ? -1.885 -16.047 -0.923 1 98.75 122 LEU A N 1
ATOM 992 C CA . LEU A 1 122 ? -1.153 -15.156 -1.813 1 98.75 122 LEU A CA 1
ATOM 993 C C . LEU A 1 122 ? -0.422 -15.945 -2.895 1 98.75 122 LEU A C 1
ATOM 995 O O . LEU A 1 122 ? 0.516 -16.688 -2.6 1 98.75 122 LEU A O 1
ATOM 999 N N . GLU A 1 123 ? -0.815 -15.703 -4.09 1 97.62 123 GLU A N 1
ATOM 1000 C CA . GLU A 1 123 ? -0.25 -16.469 -5.191 1 97.62 123 GLU A CA 1
ATOM 1001 C C . GLU A 1 123 ? 0.744 -15.641 -5.996 1 97.62 123 GLU A C 1
ATOM 1003 O O . GLU A 1 123 ? 0.349 -14.742 -6.738 1 97.62 123 GLU A O 1
ATOM 1008 N N . ASP A 1 124 ? 1.98 -15.953 -5.883 1 93.44 124 ASP A N 1
ATOM 1009 C CA . ASP A 1 124 ? 3.062 -15.461 -6.73 1 93.44 124 ASP A CA 1
ATOM 1010 C C . ASP A 1 124 ? 3.158 -13.938 -6.676 1 93.44 124 ASP A C 1
ATOM 1012 O O . ASP A 1 124 ? 3.34 -13.289 -7.703 1 93.44 124 ASP A O 1
ATOM 1016 N N . LEU A 1 125 ? 2.912 -13.375 -5.508 1 93.56 125 LEU A N 1
ATOM 1017 C CA . LEU A 1 125 ? 3.16 -11.938 -5.375 1 93.56 125 LEU A CA 1
ATOM 1018 C C . LEU A 1 125 ? 4.637 -11.625 -5.578 1 93.56 125 LEU A C 1
ATOM 1020 O O . LEU A 1 125 ? 5.504 -12.352 -5.098 1 93.56 125 LEU A O 1
ATOM 1024 N N . ARG A 1 126 ? 4.898 -10.531 -6.152 1 87.69 126 ARG A N 1
ATOM 1025 C CA . ARG A 1 126 ? 6.277 -10.148 -6.445 1 87.69 126 ARG A CA 1
ATOM 1026 C C . ARG A 1 126 ? 6.801 -9.148 -5.422 1 87.69 126 ARG A C 1
ATOM 1028 O O . ARG A 1 126 ? 7.961 -9.219 -5.02 1 87.69 126 ARG A O 1
ATOM 1035 N N . SER A 1 127 ? 5.957 -8.211 -5.039 1 87.62 127 SER A N 1
ATOM 1036 C CA . SER A 1 127 ? 6.387 -7.145 -4.141 1 87.62 127 SER A CA 1
ATOM 1037 C C . SER A 1 127 ? 6.324 -7.586 -2.684 1 87.62 127 SER A C 1
ATOM 1039 O O . SER A 1 127 ? 5.242 -7.816 -2.145 1 87.62 127 SER A O 1
ATOM 1041 N N . PRO A 1 128 ? 7.41 -7.641 -1.998 1 88.94 128 PRO A N 1
ATOM 1042 C CA . PRO A 1 128 ? 7.367 -7.945 -0.565 1 88.94 128 PRO A CA 1
ATOM 1043 C C . PRO A 1 128 ? 6.574 -6.914 0.233 1 88.94 128 PRO A C 1
ATOM 1045 O O . PRO A 1 128 ? 5.98 -7.246 1.262 1 88.94 128 PRO A O 1
ATOM 1048 N N . TYR A 1 129 ? 6.551 -5.656 -0.294 1 87.25 129 TYR A N 1
ATOM 1049 C CA . TYR A 1 129 ? 5.801 -4.609 0.391 1 87.25 129 TYR A CA 1
ATOM 1050 C C . TYR A 1 129 ? 4.312 -4.93 0.412 1 87.25 129 TYR A C 1
ATOM 1052 O O . TYR A 1 129 ? 3.637 -4.711 1.422 1 87.25 129 TYR A O 1
ATOM 1060 N N . ASN A 1 130 ? 3.857 -5.457 -0.698 1 93.19 130 ASN A N 1
ATOM 1061 C CA . ASN A 1 130 ? 2.457 -5.859 -0.753 1 93.19 130 ASN A CA 1
ATOM 1062 C C . ASN A 1 130 ? 2.168 -7.012 0.204 1 93.19 130 ASN A C 1
ATOM 1064 O O . ASN A 1 130 ? 1.116 -7.043 0.846 1 93.19 130 ASN A O 1
ATOM 1068 N N . VAL A 1 131 ? 3.086 -7.906 0.286 1 95.25 131 VAL A N 1
ATOM 1069 C CA . VAL A 1 131 ? 2.928 -9.031 1.201 1 95.25 131 VAL A CA 1
ATOM 1070 C C . VAL A 1 131 ? 2.777 -8.516 2.631 1 95.25 131 VAL A C 1
ATOM 1072 O O . VAL A 1 131 ? 1.834 -8.891 3.334 1 95.25 131 VAL A O 1
ATOM 1075 N N . GLY A 1 132 ? 3.68 -7.672 3.014 1 93.81 132 GLY A N 1
ATOM 1076 C CA . GLY A 1 132 ? 3.615 -7.117 4.355 1 93.81 132 GLY A CA 1
ATOM 1077 C C . GLY A 1 132 ? 2.33 -6.355 4.625 1 93.81 132 GLY A C 1
ATOM 1078 O O . GLY A 1 132 ? 1.718 -6.516 5.684 1 93.81 132 GLY A O 1
ATOM 1079 N N . ALA A 1 133 ? 1.931 -5.5 3.672 1 94.5 133 ALA A N 1
ATOM 1080 C CA . ALA A 1 133 ? 0.706 -4.719 3.82 1 94.5 133 ALA A CA 1
ATOM 1081 C C . ALA A 1 133 ? -0.511 -5.629 3.961 1 94.5 133 ALA A C 1
ATOM 1083 O O . ALA A 1 133 ? -1.428 -5.336 4.734 1 94.5 133 ALA A O 1
ATOM 1084 N N . ILE A 1 134 ? -0.514 -6.723 3.252 1 98.25 134 ILE A N 1
ATOM 1085 C CA . ILE A 1 134 ? -1.635 -7.656 3.32 1 98.25 134 ILE A CA 1
ATOM 1086 C C . ILE A 1 134 ? -1.629 -8.367 4.668 1 98.25 134 ILE A C 1
ATOM 1088 O O . ILE A 1 134 ? -2.688 -8.625 5.246 1 98.25 134 ILE A O 1
ATOM 1092 N N . PHE A 1 135 ? -0.464 -8.695 5.176 1 97.38 135 PHE A N 1
ATOM 1093 C CA . PHE A 1 135 ? -0.379 -9.258 6.523 1 97.38 135 PHE A CA 1
ATOM 1094 C C . PHE A 1 135 ? -1.021 -8.32 7.539 1 97.38 135 PHE A C 1
ATOM 1096 O O . PHE A 1 135 ? -1.776 -8.758 8.406 1 97.38 135 PHE A O 1
ATOM 1103 N N . ARG A 1 136 ? -0.739 -7.07 7.383 1 95.94 136 ARG A N 1
ATOM 1104 C CA . ARG A 1 136 ? -1.302 -6.074 8.289 1 95.94 136 ARG A CA 1
ATOM 1105 C C . ARG A 1 136 ? -2.824 -6.043 8.188 1 95.94 136 ARG A C 1
ATOM 1107 O O . ARG A 1 136 ? -3.516 -6.039 9.211 1 95.94 136 ARG A O 1
ATOM 1114 N N . SER A 1 137 ? -3.342 -6.039 7.004 1 98.25 137 SER A N 1
ATOM 1115 C CA . SER A 1 137 ? -4.785 -6.031 6.805 1 98.25 137 SER A CA 1
ATOM 1116 C C . SER A 1 137 ? -5.422 -7.316 7.32 1 98.25 137 SER A C 1
ATOM 1118 O O . SER A 1 137 ? -6.473 -7.281 7.969 1 98.25 137 SER A O 1
ATOM 1120 N N . ALA A 1 138 ? -4.789 -8.43 6.965 1 98.31 138 ALA A N 1
ATOM 1121 C CA . ALA A 1 138 ? -5.316 -9.727 7.391 1 98.31 138 ALA A CA 1
ATOM 1122 C C . ALA A 1 138 ? -5.414 -9.805 8.914 1 98.31 138 ALA A C 1
ATOM 1124 O O . ALA A 1 138 ? -6.43 -10.258 9.453 1 98.31 138 ALA A O 1
ATOM 1125 N N . GLU A 1 139 ? -4.348 -9.383 9.57 1 96.62 139 GLU A N 1
ATOM 1126 C CA . GLU A 1 139 ? -4.367 -9.359 11.031 1 96.62 139 GLU A CA 1
ATOM 1127 C C . GLU A 1 139 ? -5.445 -8.414 11.555 1 96.62 139 GLU A C 1
ATOM 1129 O O . GLU A 1 139 ? -6.215 -8.773 12.445 1 96.62 139 GLU A O 1
ATOM 1134 N N . ALA A 1 140 ? -5.535 -7.281 11.031 1 96.19 140 ALA A N 1
ATOM 1135 C CA . ALA A 1 140 ? -6.461 -6.242 11.477 1 96.19 140 ALA A CA 1
ATOM 1136 C C . ALA A 1 140 ? -7.91 -6.699 11.336 1 96.19 140 ALA A C 1
ATOM 1138 O O . ALA A 1 140 ? -8.758 -6.363 12.164 1 96.19 140 ALA A O 1
ATOM 1139 N N . PHE A 1 141 ? -8.164 -7.477 10.297 1 97.69 141 PHE A N 1
ATOM 1140 C CA . PHE A 1 141 ? -9.547 -7.867 10.016 1 97.69 141 PHE A CA 1
ATOM 1141 C C . PHE A 1 141 ? -9.836 -9.258 10.562 1 97.69 141 PHE A C 1
ATOM 1143 O O . PHE A 1 141 ? -10.883 -9.844 10.266 1 97.69 141 PHE A O 1
ATOM 1150 N N . GLY A 1 142 ? -8.891 -9.836 11.227 1 96.75 142 GLY A N 1
ATOM 1151 C CA . GLY A 1 142 ? -9.156 -11.016 12.039 1 96.75 142 GLY A CA 1
ATOM 1152 C C . GLY A 1 142 ? -8.914 -12.312 11.297 1 96.75 142 GLY A C 1
ATOM 1153 O O . GLY A 1 142 ? -9.469 -13.352 11.664 1 96.75 142 GLY A O 1
ATOM 1154 N N . ALA A 1 143 ? -8.18 -12.32 10.211 1 97.88 143 ALA A N 1
ATOM 1155 C CA . ALA A 1 143 ? -7.879 -13.562 9.508 1 97.88 143 ALA A CA 1
ATOM 1156 C C . ALA A 1 143 ? -7.191 -14.562 10.438 1 97.88 143 ALA A C 1
ATOM 1158 O O . ALA A 1 143 ? -6.406 -14.18 11.305 1 97.88 143 ALA A O 1
ATOM 1159 N N . SER A 1 144 ? -7.438 -15.812 10.18 1 97.44 144 SER A N 1
ATOM 1160 C CA . SER A 1 144 ? -6.863 -16.891 10.984 1 97.44 144 SER A CA 1
ATOM 1161 C C . SER A 1 144 ? -5.453 -17.234 10.523 1 97.44 144 SER A C 1
ATOM 1163 O O . SER A 1 144 ? -4.672 -17.812 11.273 1 97.44 144 SER A O 1
ATOM 1165 N N . GLY A 1 145 ? -5.164 -16.922 9.281 1 97.62 145 GLY A N 1
ATOM 1166 C CA . GLY A 1 145 ? -3.826 -17.203 8.773 1 97.62 145 GLY A CA 1
ATOM 1167 C C . GLY A 1 145 ? -3.664 -16.875 7.305 1 97.62 145 GLY A C 1
ATOM 1168 O O . GLY A 1 145 ? -4.633 -16.516 6.633 1 97.62 145 GLY A O 1
ATOM 1169 N N . ILE A 1 146 ? -2.379 -17 6.844 1 98.69 146 ILE A N 1
ATOM 1170 C CA . ILE A 1 146 ? -2.053 -16.734 5.445 1 98.69 146 ILE A CA 1
ATOM 1171 C C . ILE A 1 146 ? -1.26 -17.906 4.867 1 98.69 146 ILE A C 1
ATOM 1173 O O . ILE A 1 146 ? -0.355 -18.438 5.52 1 98.69 146 ILE A O 1
ATOM 1177 N N . TYR A 1 147 ? -1.641 -18.328 3.691 1 98.75 147 TYR A N 1
ATOM 1178 C CA . TYR A 1 147 ? -0.854 -19.266 2.895 1 98.75 147 TYR A CA 1
ATOM 1179 C C . TYR A 1 147 ? -0.106 -18.531 1.782 1 98.75 147 TYR A C 1
ATOM 1181 O O . TYR A 1 147 ? -0.646 -17.609 1.161 1 98.75 147 TYR A O 1
ATOM 1189 N N . LEU A 1 148 ? 1.106 -18.969 1.562 1 98.06 148 LEU A N 1
ATOM 1190 C CA . LEU A 1 148 ? 1.95 -18.375 0.532 1 98.06 148 LEU A CA 1
ATOM 1191 C C . LEU A 1 148 ? 2.336 -19.406 -0.521 1 98.06 148 LEU A C 1
ATOM 1193 O O . LEU A 1 148 ? 2.791 -20.5 -0.183 1 98.06 148 LEU A O 1
ATOM 1197 N N . SER A 1 149 ? 2.117 -19.047 -1.784 1 96.38 149 SER A N 1
ATOM 1198 C CA . SER A 1 149 ? 2.697 -19.891 -2.824 1 96.38 149 SER A CA 1
ATOM 1199 C C . SER A 1 149 ? 4.219 -19.891 -2.748 1 96.38 149 SER A C 1
ATOM 1201 O O . SER A 1 149 ? 4.82 -19 -2.146 1 96.38 149 SER A O 1
ATOM 1203 N N . PRO A 1 150 ? 4.871 -20.812 -3.348 1 88.94 150 PRO A N 1
ATOM 1204 C CA . PRO A 1 150 ? 6.328 -20.922 -3.268 1 88.94 150 PRO A CA 1
ATOM 1205 C C . PRO A 1 150 ? 7.047 -19.688 -3.781 1 88.94 150 PRO A C 1
ATOM 1207 O O . PRO A 1 150 ? 8.094 -19.312 -3.252 1 88.94 150 PRO A O 1
ATOM 1210 N N . ALA A 1 151 ? 6.5 -19.016 -4.691 1 87.31 151 ALA A N 1
ATOM 1211 C CA . ALA A 1 151 ? 7.176 -17.891 -5.336 1 87.31 151 ALA A CA 1
ATOM 1212 C C . ALA A 1 151 ? 6.957 -16.594 -4.559 1 87.31 151 ALA A C 1
ATOM 1214 O O . ALA A 1 151 ? 7.652 -15.602 -4.785 1 87.31 151 ALA A O 1
ATOM 1215 N N . THR A 1 152 ? 5.996 -16.562 -3.629 1 92.81 152 THR A N 1
ATOM 1216 C CA . THR A 1 152 ? 5.676 -15.359 -2.873 1 92.81 152 THR A CA 1
ATOM 1217 C C . THR A 1 152 ? 6.719 -15.109 -1.787 1 92.81 152 THR A C 1
ATOM 1219 O O . THR A 1 152 ? 7.07 -16.016 -1.034 1 92.81 152 THR A O 1
ATOM 1222 N N . PRO A 1 153 ? 7.215 -13.906 -1.715 1 90.06 153 PRO A N 1
ATOM 1223 C CA . PRO A 1 153 ? 8.141 -13.617 -0.618 1 90.06 153 PRO A CA 1
ATOM 1224 C C . PRO A 1 153 ? 7.531 -13.898 0.755 1 90.06 153 PRO A C 1
ATOM 1226 O O . PRO A 1 153 ? 6.324 -13.727 0.948 1 90.06 153 PRO A O 1
ATOM 1229 N N . THR A 1 154 ? 8.398 -14.258 1.634 1 91.62 154 THR A N 1
ATOM 1230 C CA . THR A 1 154 ? 7.941 -14.508 2.996 1 91.62 154 THR A CA 1
ATOM 1231 C C . THR A 1 154 ? 7.805 -13.195 3.768 1 91.62 154 THR A C 1
ATOM 1233 O O . THR A 1 154 ? 8.414 -12.188 3.408 1 91.62 154 THR A O 1
ATOM 1236 N N . PRO A 1 155 ? 6.984 -13.211 4.789 1 91.12 155 PRO A N 1
ATOM 1237 C CA . PRO A 1 155 ? 6.801 -11.984 5.559 1 91.12 155 PRO A CA 1
ATOM 1238 C C . PRO A 1 155 ? 8.047 -11.586 6.348 1 91.12 155 PRO A C 1
ATOM 1240 O O . PRO A 1 155 ? 8.133 -10.461 6.852 1 91.12 155 PRO A O 1
ATOM 1243 N N . ASP A 1 156 ? 8.984 -12.484 6.457 1 87.25 156 ASP A N 1
ATOM 1244 C CA . ASP A 1 156 ? 10.227 -12.188 7.164 1 87.25 156 ASP A CA 1
ATOM 1245 C C . ASP A 1 156 ? 11.211 -11.445 6.258 1 87.25 156 ASP A C 1
ATOM 1247 O O . ASP A 1 156 ? 12.234 -10.945 6.727 1 87.25 156 ASP A O 1
ATOM 1251 N N . HIS A 1 157 ? 10.836 -11.531 4.977 1 84.38 157 HIS A N 1
ATOM 1252 C CA . HIS A 1 157 ? 11.625 -10.68 4.098 1 84.38 157 HIS A CA 1
ATOM 1253 C C . HIS A 1 157 ? 11.727 -9.258 4.652 1 84.38 157 HIS A C 1
ATOM 1255 O O . HIS A 1 157 ? 10.727 -8.695 5.113 1 84.38 157 HIS A O 1
ATOM 1261 N N . PRO A 1 158 ? 12.875 -8.641 4.625 1 81.69 158 PRO A N 1
ATOM 1262 C CA . PRO A 1 158 ? 13.062 -7.336 5.258 1 81.69 158 PRO A CA 1
ATOM 1263 C C . PRO A 1 158 ? 12.078 -6.285 4.742 1 81.69 158 PRO A C 1
ATOM 1265 O O . PRO A 1 158 ? 11.555 -5.488 5.523 1 81.69 158 PRO A O 1
ATOM 1268 N N . ARG A 1 159 ? 11.828 -6.297 3.512 1 80.62 159 ARG A N 1
ATOM 1269 C CA . ARG A 1 159 ? 10.914 -5.316 2.934 1 80.62 159 ARG A CA 1
ATOM 1270 C C . ARG A 1 159 ? 9.469 -5.629 3.307 1 80.62 159 ARG A C 1
ATOM 1272 O O . ARG A 1 159 ? 8.656 -4.719 3.482 1 80.62 159 ARG A O 1
ATOM 1279 N N . ALA A 1 160 ? 9.141 -6.867 3.375 1 89.19 160 ALA A N 1
ATOM 1280 C CA . ALA A 1 160 ? 7.809 -7.262 3.826 1 89.19 160 ALA A CA 1
ATOM 1281 C C . ALA A 1 160 ? 7.598 -6.906 5.297 1 89.19 160 ALA A C 1
ATOM 1283 O O . ALA A 1 160 ? 6.539 -6.406 5.676 1 89.19 160 ALA A O 1
ATOM 1284 N N . ALA A 1 161 ? 8.602 -7.125 6.039 1 87.12 161 ALA A N 1
ATOM 1285 C CA . ALA A 1 161 ? 8.539 -6.852 7.469 1 87.12 161 ALA A CA 1
ATOM 1286 C C . ALA A 1 161 ? 8.297 -5.367 7.734 1 87.12 161 ALA A C 1
ATOM 1288 O O . ALA A 1 161 ? 7.598 -5.004 8.688 1 87.12 161 ALA A O 1
ATOM 1289 N N . ARG A 1 162 ? 8.797 -4.574 6.867 1 81.69 162 ARG A N 1
ATOM 1290 C CA . ARG A 1 162 ? 8.68 -3.129 7.008 1 81.69 162 ARG A CA 1
ATOM 1291 C C . ARG A 1 162 ? 7.227 -2.684 6.898 1 81.69 162 ARG A C 1
ATOM 1293 O O . ARG A 1 162 ? 6.797 -1.764 7.598 1 81.69 162 ARG A O 1
ATOM 1300 N N . THR A 1 163 ? 6.512 -3.297 6.043 1 87.94 163 THR A N 1
ATOM 1301 C CA . THR A 1 163 ? 5.129 -2.895 5.828 1 87.94 163 THR A CA 1
ATOM 1302 C C . THR A 1 163 ? 4.184 -3.729 6.691 1 87.94 163 THR A C 1
ATOM 1304 O O . THR A 1 163 ? 3.047 -3.322 6.945 1 87.94 163 THR A O 1
ATOM 1307 N N . ALA A 1 164 ? 4.637 -4.84 7.195 1 91.19 164 ALA A N 1
ATOM 1308 C CA . ALA A 1 164 ? 3.818 -5.691 8.055 1 91.19 164 ALA A CA 1
ATOM 1309 C C . ALA A 1 164 ? 3.73 -5.125 9.469 1 91.19 164 ALA A C 1
ATOM 1311 O O . ALA A 1 164 ? 2.76 -5.375 10.188 1 91.19 164 ALA A O 1
ATOM 1312 N N . ARG A 1 165 ? 4.812 -4.395 9.828 1 88.81 165 ARG A N 1
ATOM 1313 C CA . ARG A 1 165 ? 4.879 -3.695 11.102 1 88.81 165 ARG A CA 1
ATOM 1314 C C . ARG A 1 165 ? 4.648 -4.656 12.266 1 88.81 165 ARG A C 1
ATOM 1316 O O . ARG A 1 165 ? 3.861 -4.363 13.172 1 88.81 165 ARG A O 1
ATOM 1323 N N . GLY A 1 166 ? 5.105 -5.812 12.219 1 88.88 166 GLY A N 1
ATOM 1324 C CA . GLY A 1 166 ? 5.094 -6.75 13.336 1 88.88 166 GLY A CA 1
ATOM 1325 C C . GLY A 1 166 ? 3.977 -7.773 13.242 1 88.88 166 GLY A C 1
ATOM 1326 O O . GLY A 1 166 ? 3.994 -8.781 13.945 1 88.88 166 GLY A O 1
ATOM 1327 N N . THR A 1 167 ? 3.041 -7.613 12.359 1 92.56 167 THR A N 1
ATOM 1328 C CA . THR A 1 167 ? 1.896 -8.508 12.266 1 92.56 167 THR A CA 1
ATOM 1329 C C . THR A 1 167 ? 2.32 -9.875 11.734 1 92.56 167 THR A C 1
ATOM 1331 O O . THR A 1 167 ? 1.594 -10.859 11.883 1 92.56 167 THR A O 1
ATOM 1334 N N . GLN A 1 168 ? 3.467 -9.953 11.078 1 91.94 168 GLN A N 1
ATOM 1335 C CA . GLN A 1 168 ? 3.977 -11.227 10.586 1 91.94 168 GLN A CA 1
ATOM 1336 C C . GLN A 1 168 ? 4.262 -12.188 11.742 1 91.94 168 GLN A C 1
ATOM 1338 O O . GLN A 1 168 ? 4.367 -13.398 11.539 1 91.94 168 GLN A O 1
ATOM 1343 N N . HIS A 1 169 ? 4.371 -11.617 12.977 1 91.88 169 HIS A N 1
ATOM 1344 C CA . HIS A 1 169 ? 4.629 -12.445 14.156 1 91.88 169 HIS A CA 1
ATOM 1345 C C . HIS A 1 169 ? 3.33 -12.82 14.859 1 91.88 169 HIS A C 1
ATOM 1347 O O . HIS A 1 169 ? 3.324 -13.672 15.75 1 91.88 169 HIS A O 1
ATOM 1353 N N . LEU A 1 170 ? 2.293 -12.203 14.5 1 91.5 170 LEU A N 1
ATOM 1354 C CA . LEU A 1 170 ? 1.008 -12.422 15.156 1 91.5 170 LEU A CA 1
ATOM 1355 C C . LEU A 1 170 ? 0.135 -13.375 14.344 1 91.5 170 LEU A C 1
ATOM 1357 O O . LEU A 1 170 ? -0.683 -14.102 14.906 1 91.5 170 LEU A O 1
ATOM 1361 N N . LEU A 1 171 ? 0.235 -13.312 13.047 1 94.5 171 LEU A N 1
ATOM 1362 C CA . LEU A 1 171 ? -0.583 -14.102 12.133 1 94.5 171 LEU A CA 1
ATOM 1363 C C . LEU A 1 171 ? 0.174 -15.336 11.648 1 94.5 171 LEU A C 1
ATOM 1365 O O . LEU A 1 171 ? 1.235 -15.211 11.031 1 94.5 171 LEU A O 1
ATOM 1369 N N . PRO A 1 172 ? -0.353 -16.516 11.977 1 96.44 172 PRO A N 1
ATOM 1370 C CA . PRO A 1 172 ? 0.298 -17.719 11.445 1 96.44 172 PRO A CA 1
ATOM 1371 C C . PRO A 1 172 ? 0.317 -17.734 9.914 1 96.44 172 PRO A C 1
ATOM 1373 O O . PRO A 1 172 ? -0.629 -17.281 9.273 1 96.44 172 PRO A O 1
ATOM 1376 N N . TRP A 1 173 ? 1.417 -18.281 9.398 1 98 173 TRP A N 1
ATOM 1377 C CA . TRP A 1 173 ? 1.504 -18.438 7.949 1 98 173 TRP A CA 1
ATOM 1378 C C . TRP A 1 173 ? 2.295 -19.703 7.594 1 98 173 TRP A C 1
ATOM 1380 O O . TRP A 1 173 ? 3.051 -20.219 8.414 1 98 173 TRP A O 1
ATOM 1390 N N . ARG A 1 174 ? 2.102 -20.234 6.398 1 97.25 174 ARG A N 1
ATOM 1391 C CA . ARG A 1 174 ? 2.879 -21.344 5.875 1 97.25 174 ARG A CA 1
ATOM 1392 C C . ARG A 1 174 ? 2.846 -21.375 4.352 1 97.25 174 ARG A C 1
ATOM 1394 O O . ARG A 1 174 ? 1.958 -20.781 3.732 1 97.25 174 ARG A O 1
ATOM 1401 N N . ARG A 1 175 ? 3.76 -22.062 3.822 1 96.62 175 ARG A N 1
ATOM 1402 C CA . ARG A 1 175 ? 3.801 -22.281 2.383 1 96.62 175 ARG A CA 1
ATOM 1403 C C . ARG A 1 175 ? 2.807 -23.359 1.968 1 96.62 175 ARG A C 1
ATOM 1405 O O . ARG A 1 175 ? 2.611 -24.344 2.689 1 96.62 175 ARG A O 1
ATOM 1412 N N . LEU A 1 176 ? 2.217 -23.109 0.88 1 97.25 176 LEU A N 1
ATOM 1413 C CA . LEU A 1 176 ? 1.291 -24.062 0.275 1 97.25 176 LEU A CA 1
ATOM 1414 C C . LEU A 1 176 ? 1.3 -23.938 -1.244 1 97.25 176 LEU A C 1
ATOM 1416 O O . LEU A 1 176 ? 1.177 -22.844 -1.782 1 97.25 176 LEU A O 1
ATOM 1420 N N . ALA A 1 177 ? 1.521 -25.031 -1.924 1 94.62 177 ALA A N 1
ATOM 1421 C CA . ALA A 1 177 ? 1.475 -25 -3.383 1 94.62 177 ALA A CA 1
ATOM 1422 C C . ALA A 1 177 ? 0.052 -24.766 -3.883 1 94.62 177 ALA A C 1
ATOM 1424 O O . ALA A 1 177 ? -0.916 -25.172 -3.234 1 94.62 177 ALA A O 1
ATOM 1425 N N . PRO A 1 178 ? -0.064 -24.109 -5.023 1 95.62 178 PRO A N 1
ATOM 1426 C CA . PRO A 1 178 ? -1.397 -23.781 -5.531 1 95.62 178 PRO A CA 1
ATOM 1427 C C . PRO A 1 178 ? -2.289 -25.016 -5.691 1 95.62 178 PRO A C 1
ATOM 1429 O O . PRO A 1 178 ? -3.496 -24.938 -5.453 1 95.62 178 PRO A O 1
ATOM 1432 N N . ASP A 1 179 ? -1.712 -26.109 -6.094 1 94.94 179 ASP A N 1
ATOM 1433 C CA . ASP A 1 179 ? -2.5 -27.312 -6.367 1 94.94 179 ASP A CA 1
ATOM 1434 C C . ASP A 1 179 ? -2.98 -27.953 -5.07 1 94.94 179 ASP A C 1
ATOM 1436 O O . ASP A 1 179 ? -3.807 -28.875 -5.098 1 94.94 179 ASP A O 1
ATOM 1440 N N . GLN A 1 180 ? -2.545 -27.5 -3.949 1 97.56 180 GLN A N 1
ATOM 1441 C CA . GLN A 1 180 ? -2.922 -28.062 -2.656 1 97.56 180 GLN A CA 1
ATOM 1442 C C . GLN A 1 180 ? -4.027 -27.234 -2.002 1 97.56 180 GLN A C 1
ATOM 1444 O O . GLN A 1 180 ? -4.574 -27.625 -0.969 1 97.56 180 GLN A O 1
ATOM 1449 N N . VAL A 1 181 ? -4.41 -26.109 -2.529 1 98.06 181 VAL A N 1
ATOM 1450 C CA . VAL A 1 181 ? -5.402 -25.219 -1.939 1 98.06 181 VAL A CA 1
ATOM 1451 C C . VAL A 1 181 ? -6.742 -25.953 -1.821 1 98.06 181 VAL A C 1
ATOM 1453 O O . VAL A 1 181 ? -7.422 -25.844 -0.798 1 98.06 181 VAL A O 1
ATOM 1456 N N . GLY A 1 182 ? -7.102 -26.719 -2.822 1 96.88 182 GLY A N 1
ATOM 1457 C CA . GLY A 1 182 ? -8.352 -27.469 -2.82 1 96.88 182 GLY A CA 1
ATOM 1458 C C . GLY A 1 182 ? -8.422 -28.5 -1.712 1 96.88 182 GLY A C 1
ATOM 1459 O O . GLY A 1 182 ? -9.508 -28.781 -1.199 1 96.88 182 GLY A O 1
ATOM 1460 N N . SER A 1 183 ? -7.289 -29.016 -1.373 1 96.44 183 SER A N 1
ATOM 1461 C CA . SER A 1 183 ? -7.223 -30.094 -0.404 1 96.44 183 SER A CA 1
ATOM 1462 C C . SER A 1 183 ? -7.516 -29.594 1.008 1 96.44 183 SER A C 1
ATOM 1464 O O . SER A 1 183 ? -7.754 -30.406 1.917 1 96.44 183 SER A O 1
ATOM 1466 N N . LEU A 1 184 ? -7.543 -28.312 1.205 1 96.44 184 LEU A N 1
ATOM 1467 C CA . LEU A 1 184 ? -7.848 -27.734 2.512 1 96.44 184 LEU A CA 1
ATOM 1468 C C . LEU A 1 184 ? -9.312 -27.969 2.873 1 96.44 184 LEU A C 1
ATOM 1470 O O . LEU A 1 184 ? -9.695 -27.859 4.043 1 96.44 184 LEU A O 1
ATOM 1474 N N . GLY A 1 185 ? -10.188 -28.125 1.884 1 96.75 185 GLY A N 1
ATOM 1475 C CA . GLY A 1 185 ? -11.602 -28.375 2.115 1 96.75 185 GLY A CA 1
ATOM 1476 C C . GLY A 1 185 ? -12.375 -27.125 2.51 1 96.75 185 GLY A C 1
ATOM 1477 O O . GLY A 1 185 ? -13.453 -27.234 3.105 1 96.75 185 GLY A O 1
ATOM 1478 N N . LEU A 1 186 ? -11.875 -26.016 2.281 1 97.94 186 LEU A N 1
ATOM 1479 C CA . LEU A 1 186 ? -12.516 -24.734 2.588 1 97.94 186 LEU A CA 1
ATOM 1480 C C . LEU A 1 186 ? -13.125 -24.125 1.332 1 97.94 186 LEU A C 1
ATOM 1482 O O . LEU A 1 186 ? -12.594 -24.297 0.232 1 97.94 186 LEU A O 1
ATOM 1486 N N . PRO A 1 187 ? -14.234 -23.375 1.481 1 98.56 187 PRO A N 1
ATOM 1487 C CA . PRO A 1 187 ? -14.703 -22.578 0.351 1 98.56 187 PRO A CA 1
ATOM 1488 C C . PRO A 1 187 ? -13.633 -21.625 -0.185 1 98.56 187 PRO A C 1
ATOM 1490 O O . PRO A 1 187 ? -12.875 -21.031 0.593 1 98.56 187 PRO A O 1
ATOM 1493 N N . VAL A 1 188 ? -13.578 -21.531 -1.54 1 98.75 188 VAL A N 1
ATOM 1494 C CA . VAL A 1 188 ? -12.508 -20.75 -2.164 1 98.75 188 VAL A CA 1
ATOM 1495 C C . VAL A 1 188 ? -13.117 -19.578 -2.922 1 98.75 188 VAL A C 1
ATOM 1497 O O . VAL A 1 188 ? -13.984 -19.75 -3.775 1 98.75 188 VAL A O 1
ATOM 1500 N N . ILE A 1 189 ? -12.672 -18.375 -2.588 1 98.56 189 ILE A N 1
ATOM 1501 C CA . ILE A 1 189 ? -12.992 -17.125 -3.258 1 98.56 189 ILE A CA 1
ATOM 1502 C C . ILE A 1 189 ? -11.758 -16.594 -3.986 1 98.56 189 ILE A C 1
ATOM 1504 O O . ILE A 1 189 ? -10.633 -16.75 -3.502 1 98.56 189 ILE A O 1
ATOM 1508 N N . VAL A 1 190 ? -11.977 -16.047 -5.129 1 98.56 190 VAL A N 1
ATOM 1509 C CA . VAL A 1 190 ? -10.875 -15.359 -5.793 1 98.56 190 VAL A CA 1
ATOM 1510 C C . VAL A 1 190 ? -11.211 -13.883 -5.949 1 98.56 190 VAL A C 1
ATOM 1512 O O . VAL A 1 190 ? -12.352 -13.523 -6.266 1 98.56 190 VAL A O 1
ATOM 1515 N N . LEU A 1 191 ? -10.266 -13.016 -5.617 1 98.12 191 LEU A N 1
ATOM 1516 C CA . LEU A 1 191 ? -10.367 -11.586 -5.875 1 98.12 191 LEU A CA 1
ATOM 1517 C C . LEU A 1 191 ? -9.859 -11.25 -7.273 1 98.12 191 LEU A C 1
ATOM 1519 O O . LEU A 1 191 ? -8.664 -11.328 -7.543 1 98.12 191 LEU A O 1
ATOM 1523 N N . GLU A 1 192 ? -10.711 -10.969 -8.125 1 94.69 192 GLU A N 1
ATOM 1524 C CA . GLU A 1 192 ? -10.406 -10.727 -9.531 1 94.69 192 GLU A CA 1
ATOM 1525 C C . GLU A 1 192 ? -11.383 -9.742 -10.156 1 94.69 192 GLU A C 1
ATOM 1527 O O . GLU A 1 192 ? -12.422 -9.43 -9.562 1 94.69 192 GLU A O 1
ATOM 1532 N N . THR A 1 193 ? -10.93 -9.32 -11.32 1 90.06 193 THR A N 1
ATOM 1533 C CA . THR A 1 193 ? -11.859 -8.461 -12.055 1 90.06 193 THR A CA 1
ATOM 1534 C C . THR A 1 193 ? -12.992 -9.289 -12.656 1 90.06 193 THR A C 1
ATOM 1536 O O . THR A 1 193 ? -12.914 -10.516 -12.711 1 90.06 193 THR A O 1
ATOM 1539 N N . ARG A 1 194 ? -14.125 -8.766 -12.906 1 88.31 194 ARG A N 1
ATOM 1540 C CA . ARG A 1 194 ? -15.266 -9.336 -13.609 1 88.31 194 ARG A CA 1
ATOM 1541 C C . ARG A 1 194 ? -15.977 -10.375 -12.75 1 88.31 194 ARG A C 1
ATOM 1543 O O . ARG A 1 194 ? -16.438 -11.398 -13.258 1 88.31 194 ARG A O 1
ATOM 1550 N N . GLY A 1 195 ? -15.922 -10.258 -11.516 1 95.75 195 GLY A N 1
ATOM 1551 C CA . GLY A 1 195 ? -16.688 -11.086 -10.602 1 95.75 195 GLY A CA 1
ATOM 1552 C C . GLY A 1 195 ? -17.906 -10.367 -10.016 1 95.75 195 GLY A C 1
ATOM 1553 O O . GLY A 1 195 ? -18.359 -9.359 -10.57 1 95.75 195 GLY A O 1
ATOM 1554 N N . THR A 1 196 ? -18.516 -10.992 -9 1 97.94 196 THR A N 1
ATOM 1555 C CA . THR A 1 196 ? -19.609 -10.352 -8.266 1 97.94 196 THR A CA 1
ATOM 1556 C C . THR A 1 196 ? -19.094 -9.164 -7.461 1 97.94 196 THR A C 1
ATOM 1558 O O . THR A 1 196 ? -18.078 -9.273 -6.762 1 97.94 196 THR A O 1
ATOM 1561 N N . PRO A 1 197 ? -19.734 -8.008 -7.602 1 97.94 197 PRO A N 1
ATOM 1562 C CA . PRO A 1 197 ? -19.297 -6.859 -6.801 1 97.94 197 PRO A CA 1
ATOM 1563 C C . PRO A 1 197 ? -19.234 -7.176 -5.309 1 97.94 197 PRO A C 1
ATOM 1565 O O . PRO A 1 197 ? -20.125 -7.832 -4.773 1 97.94 197 PRO A O 1
ATOM 1568 N N . VAL A 1 198 ? -18.156 -6.707 -4.699 1 98.31 198 VAL A N 1
ATOM 1569 C CA . VAL A 1 198 ? -17.828 -7.062 -3.326 1 98.31 198 VAL A CA 1
ATOM 1570 C C . VAL A 1 198 ? -18.953 -6.66 -2.389 1 98.31 198 VAL A C 1
ATOM 1572 O O . VAL A 1 198 ? -19.219 -7.34 -1.392 1 98.31 198 VAL A O 1
ATOM 1575 N N . ASP A 1 199 ? -19.688 -5.617 -2.689 1 96.56 199 ASP A N 1
ATOM 1576 C CA . ASP A 1 199 ? -20.766 -5.125 -1.828 1 96.56 199 ASP A CA 1
ATOM 1577 C C . ASP A 1 199 ? -22.062 -5.871 -2.096 1 96.56 199 ASP A C 1
ATOM 1579 O O . ASP A 1 199 ? -23.047 -5.676 -1.383 1 96.56 199 ASP A O 1
ATOM 1583 N N . GLU A 1 200 ? -22.109 -6.684 -3.131 1 97.31 200 GLU A N 1
ATOM 1584 C CA . GLU A 1 200 ? -23.281 -7.488 -3.469 1 97.31 200 GLU A CA 1
ATOM 1585 C C . GLU A 1 200 ? -23.016 -8.969 -3.227 1 97.31 200 GLU A C 1
ATOM 1587 O O . GLU A 1 200 ? -23.922 -9.797 -3.35 1 97.31 200 GLU A O 1
ATOM 1592 N N . TYR A 1 201 ? -21.812 -9.273 -2.926 1 98 201 TYR A N 1
ATOM 1593 C CA . TYR A 1 201 ? -21.375 -10.656 -2.748 1 98 201 TYR A CA 1
ATOM 1594 C C . TYR A 1 201 ? -21.797 -11.188 -1.386 1 98 201 TYR A C 1
ATOM 1596 O O . TYR A 1 201 ? -21.703 -10.484 -0.377 1 98 201 TYR A O 1
ATOM 1604 N N . THR A 1 202 ? -22.312 -12.422 -1.325 1 97.75 202 THR A N 1
ATOM 1605 C CA . THR A 1 202 ? -22.609 -13.094 -0.067 1 97.75 202 THR A CA 1
ATOM 1606 C C . THR A 1 202 ? -21.422 -13.922 0.402 1 97.75 202 THR A C 1
ATOM 1608 O O . THR A 1 202 ? -21.156 -15 -0.132 1 97.75 202 THR A O 1
ATOM 1611 N N . PHE A 1 203 ? -20.766 -13.484 1.374 1 98.25 203 PHE A N 1
ATOM 1612 C CA . PHE A 1 203 ? -19.547 -14.133 1.847 1 98.25 203 PHE A CA 1
ATOM 1613 C C . PHE A 1 203 ? -19.875 -15.383 2.645 1 98.25 203 PHE A C 1
ATOM 1615 O O . PHE A 1 203 ? -20.828 -15.398 3.424 1 98.25 203 PHE A O 1
ATOM 1622 N N . PRO A 1 204 ? -19.109 -16.391 2.48 1 98.25 204 PRO A N 1
ATOM 1623 C CA . PRO A 1 204 ? -19.281 -17.594 3.299 1 98.25 204 PRO A CA 1
ATOM 1624 C C . PRO A 1 204 ? -18.859 -17.391 4.75 1 98.25 204 PRO A C 1
ATOM 1626 O O . PRO A 1 204 ? -18.141 -16.438 5.055 1 98.25 204 PRO A O 1
ATOM 1629 N N . GLU A 1 205 ? -19.281 -18.297 5.586 1 97.5 205 GLU A N 1
ATOM 1630 C CA . GLU A 1 205 ? -19 -18.219 7.016 1 97.5 205 GLU A CA 1
ATOM 1631 C C . GLU A 1 205 ? -17.516 -18.516 7.297 1 97.5 205 GLU A C 1
ATOM 1633 O O . GLU A 1 205 ? -17.016 -18.172 8.367 1 97.5 205 GLU A O 1
ATOM 1638 N N . GLN A 1 206 ? -16.953 -19.234 6.406 1 98.25 206 GLN A N 1
ATOM 1639 C CA . GLN A 1 206 ? -15.523 -19.547 6.449 1 98.25 206 GLN A CA 1
ATOM 1640 C C . GLN A 1 206 ? -14.961 -19.734 5.043 1 98.25 206 GLN A C 1
ATOM 1642 O O . GLN A 1 206 ? -15.703 -20.031 4.105 1 98.25 206 GLN A O 1
ATOM 1647 N N . GLY A 1 207 ? -13.656 -19.531 4.906 1 98.56 207 GLY A N 1
ATOM 1648 C CA . GLY A 1 207 ? -13.109 -19.797 3.588 1 98.56 207 GLY A CA 1
ATOM 1649 C C . GLY A 1 207 ? -11.727 -19.203 3.385 1 98.56 207 GLY A C 1
ATOM 1650 O O . GLY A 1 207 ? -11.117 -18.703 4.332 1 98.56 207 GLY A O 1
ATOM 1651 N N . ILE A 1 208 ? -11.281 -19.375 2.15 1 98.81 208 ILE A N 1
ATOM 1652 C CA . ILE A 1 208 ? -9.984 -18.859 1.729 1 98.81 208 ILE A CA 1
ATOM 1653 C C . ILE A 1 208 ? -10.164 -17.922 0.54 1 98.81 208 ILE A C 1
ATOM 1655 O O . ILE A 1 208 ? -10.883 -18.234 -0.41 1 98.81 208 ILE A O 1
ATOM 1659 N N . VAL A 1 209 ? -9.586 -16.75 0.627 1 98.88 209 VAL A N 1
ATOM 1660 C CA . VAL A 1 209 ? -9.586 -15.844 -0.515 1 98.88 209 VAL A CA 1
ATOM 1661 C C . VAL A 1 209 ? -8.211 -15.859 -1.185 1 98.88 209 VAL A C 1
ATOM 1663 O O . VAL A 1 209 ? -7.184 -15.711 -0.518 1 98.88 209 VAL A O 1
ATOM 1666 N N . VAL A 1 210 ? -8.219 -16.078 -2.455 1 98.88 210 VAL A N 1
ATOM 1667 C CA . VAL A 1 210 ? -6.996 -16.094 -3.252 1 98.88 210 VAL A CA 1
ATOM 1668 C C . VAL A 1 210 ? -6.742 -14.703 -3.828 1 98.88 210 VAL A C 1
ATOM 1670 O O . VAL A 1 210 ? -7.613 -14.125 -4.48 1 98.88 210 VAL A O 1
ATOM 1673 N N . VAL A 1 211 ? -5.594 -14.18 -3.555 1 98.56 211 VAL A N 1
ATOM 1674 C CA . VAL A 1 211 ? -5.082 -12.938 -4.113 1 98.56 211 VAL A CA 1
ATOM 1675 C C . VAL A 1 211 ? -3.914 -13.234 -5.055 1 98.56 211 VAL A C 1
ATOM 1677 O O . VAL A 1 211 ? -2.912 -13.82 -4.645 1 98.56 211 VAL A O 1
ATOM 1680 N N . GLY A 1 212 ? -4.031 -12.773 -6.23 1 96.56 212 GLY A N 1
ATOM 1681 C CA . GLY A 1 212 ? -3.119 -13.219 -7.27 1 96.56 212 GLY A CA 1
ATOM 1682 C C . GLY A 1 212 ? -1.999 -12.234 -7.543 1 96.56 212 GLY A C 1
ATOM 1683 O O . GLY A 1 212 ? -1.918 -11.188 -6.902 1 96.56 212 GLY A O 1
ATOM 1684 N N . ASN A 1 213 ? -1.195 -12.609 -8.492 1 92.88 213 ASN A N 1
ATOM 1685 C CA . ASN A 1 213 ? -0.027 -11.859 -8.938 1 92.88 213 ASN A CA 1
ATOM 1686 C C . ASN A 1 213 ? -0.408 -10.461 -9.414 1 92.88 213 ASN A C 1
ATOM 1688 O O . ASN A 1 213 ? -1.426 -10.281 -10.086 1 92.88 213 ASN A O 1
ATOM 1692 N N . GLU A 1 214 ? 0.427 -9.469 -9.164 1 89.31 214 GLU A N 1
ATOM 1693 C CA . GLU A 1 214 ? 0.175 -8.055 -9.453 1 89.31 214 GLU A CA 1
ATOM 1694 C C . GLU A 1 214 ? 0.014 -7.82 -10.953 1 89.31 214 GLU A C 1
ATOM 1696 O O . GLU A 1 214 ? -0.687 -6.895 -11.367 1 89.31 214 GLU A O 1
ATOM 1701 N N . GLU A 1 215 ? 0.575 -8.68 -11.75 1 85.06 215 GLU A N 1
ATOM 1702 C CA . GLU A 1 215 ? 0.554 -8.477 -13.195 1 85.06 215 GLU A CA 1
ATOM 1703 C C . GLU A 1 215 ? -0.369 -9.484 -13.883 1 85.06 215 GLU A C 1
ATOM 1705 O O . GLU A 1 215 ? -1.158 -9.117 -14.758 1 85.06 215 GLU A O 1
ATOM 1710 N N . LEU A 1 216 ? -0.302 -10.734 -13.422 1 87.06 216 LEU A N 1
ATOM 1711 C CA . LEU A 1 216 ? -0.977 -11.797 -14.156 1 87.06 216 LEU A CA 1
ATOM 1712 C C . LEU A 1 216 ? -2.27 -12.203 -13.461 1 87.06 216 LEU A C 1
ATOM 1714 O O . LEU A 1 216 ? -3.057 -12.984 -14 1 87.06 216 LEU A O 1
ATOM 1718 N N . GLY A 1 217 ? -2.451 -11.656 -12.273 1 92.19 217 GLY A N 1
ATOM 1719 C CA . GLY A 1 217 ? -3.645 -12.047 -11.539 1 92.19 217 GLY A CA 1
ATOM 1720 C C . GLY A 1 217 ? -3.596 -13.477 -11.031 1 92.19 217 GLY A C 1
ATOM 1721 O O . GLY A 1 217 ? -2.525 -13.992 -10.703 1 92.19 217 GLY A O 1
ATOM 1722 N N . VAL A 1 218 ? -4.727 -14.031 -10.883 1 95.38 218 VAL A N 1
ATOM 1723 C CA . VAL A 1 218 ? -4.863 -15.383 -10.352 1 95.38 218 VAL A CA 1
ATOM 1724 C C . VAL A 1 218 ? -4.695 -16.406 -11.477 1 95.38 218 VAL A C 1
ATOM 1726 O O . VAL A 1 218 ? -5.172 -16.188 -12.594 1 95.38 218 VAL A O 1
ATOM 1729 N N . SER A 1 219 ? -4.039 -17.516 -11.211 1 93.06 219 SER A N 1
ATOM 1730 C CA . SER A 1 219 ? -3.785 -18.547 -12.211 1 93.06 219 SER A CA 1
ATOM 1731 C C . SER A 1 219 ? -5.082 -19.203 -12.664 1 93.06 219 SER A C 1
ATOM 1733 O O . SER A 1 219 ? -6.062 -19.234 -11.922 1 93.06 219 SER A O 1
ATOM 1735 N N . PRO A 1 220 ? -5.062 -19.719 -13.875 1 91.88 220 PRO A N 1
ATOM 1736 C CA . PRO A 1 220 ? -6.246 -20.422 -14.383 1 91.88 220 PRO A CA 1
ATOM 1737 C C . PRO A 1 220 ? -6.672 -21.578 -13.484 1 91.88 220 PRO A C 1
ATOM 1739 O O . PRO A 1 220 ? -7.867 -21.844 -13.336 1 91.88 220 PRO A O 1
ATOM 1742 N N . GLU A 1 221 ? -5.73 -22.219 -12.953 1 93 221 GLU A N 1
ATOM 1743 C CA . GLU A 1 221 ? -6.008 -23.359 -12.086 1 93 221 GLU A CA 1
ATOM 1744 C C . GLU A 1 221 ? -6.805 -22.938 -10.852 1 93 221 GLU A C 1
ATOM 1746 O O . GLU A 1 221 ? -7.816 -23.562 -10.516 1 93 221 GLU A O 1
ATOM 1751 N N . LEU A 1 222 ? -6.441 -21.922 -10.164 1 96.5 222 LEU A N 1
ATOM 1752 C CA . LEU A 1 222 ? -7.121 -21.469 -8.961 1 96.5 222 LEU A CA 1
ATOM 1753 C C . LEU A 1 222 ? -8.438 -20.766 -9.312 1 96.5 222 LEU A C 1
ATOM 1755 O O . LEU A 1 222 ? -9.398 -20.828 -8.547 1 96.5 222 LEU A O 1
ATOM 1759 N N . LEU A 1 223 ? -8.5 -20.125 -10.508 1 96.56 223 LEU A N 1
ATOM 1760 C CA . LEU A 1 223 ? -9.758 -19.578 -10.984 1 96.56 223 LEU A CA 1
ATOM 1761 C C . LEU A 1 223 ? -10.805 -20.672 -11.148 1 96.56 223 LEU A C 1
ATOM 1763 O O . LEU A 1 223 ? -11.953 -20.516 -10.727 1 96.56 223 LEU A O 1
ATOM 1767 N N . ALA A 1 224 ? -10.352 -21.75 -11.727 1 96.38 224 ALA A N 1
ATOM 1768 C CA . ALA A 1 224 ? -11.25 -22.875 -11.938 1 96.38 224 ALA A CA 1
ATOM 1769 C C . ALA A 1 224 ? -11.711 -23.469 -10.602 1 96.38 224 ALA A C 1
ATOM 1771 O O . ALA A 1 224 ? -12.883 -23.828 -10.453 1 96.38 224 ALA A O 1
ATOM 1772 N N . LEU A 1 225 ? -10.82 -23.578 -9.719 1 97.31 225 LEU A N 1
ATOM 1773 C CA . LEU A 1 225 ? -11.156 -24.078 -8.383 1 97.31 225 LEU A CA 1
ATOM 1774 C C . LEU A 1 225 ? -12.219 -23.203 -7.727 1 97.31 225 LEU A C 1
ATOM 1776 O O . LEU A 1 225 ? -13.188 -23.703 -7.156 1 97.31 225 LEU A O 1
ATOM 1780 N N . ALA A 1 226 ? -12.062 -21.875 -7.785 1 97.44 226 ALA A N 1
ATOM 1781 C CA . ALA A 1 226 ? -13.016 -20.938 -7.188 1 97.44 226 ALA A CA 1
ATOM 1782 C C . ALA A 1 226 ? -14.383 -21.047 -7.855 1 97.44 226 ALA A C 1
ATOM 1784 O O . ALA A 1 226 ? -15.414 -20.969 -7.188 1 97.44 226 ALA A O 1
ATOM 1785 N N . GLU A 1 227 ? -14.383 -21.188 -9.18 1 96.5 227 GLU A N 1
ATOM 1786 C CA . GLU A 1 227 ? -15.633 -21.297 -9.922 1 96.5 227 GLU A CA 1
ATOM 1787 C C . GLU A 1 227 ? -16.438 -22.5 -9.477 1 96.5 227 GLU A C 1
ATOM 1789 O O . GLU A 1 227 ? -17.672 -22.469 -9.469 1 96.5 227 GLU A O 1
ATOM 1794 N N . SER A 1 228 ? -15.742 -23.516 -9.094 1 96.44 228 SER A N 1
ATOM 1795 C CA . SER A 1 228 ? -16.406 -24.719 -8.602 1 96.44 228 SER A CA 1
ATOM 1796 C C . SER A 1 228 ? -16.734 -24.609 -7.121 1 96.44 228 SER A C 1
ATOM 1798 O O . SER A 1 228 ? -17.266 -25.547 -6.523 1 96.44 228 SER A O 1
ATOM 1800 N N . SER A 1 229 ? -16.422 -23.547 -6.508 1 97.38 229 SER A N 1
ATOM 1801 C CA . SER A 1 229 ? -16.625 -23.312 -5.082 1 97.38 229 SER A CA 1
ATOM 1802 C C . SER A 1 229 ? -17.438 -22.047 -4.844 1 97.38 229 SER A C 1
ATOM 1804 O O . SER A 1 229 ? -18.641 -22.016 -5.102 1 97.38 229 SER A O 1
ATOM 1806 N N . GLN A 1 230 ? -16.75 -20.844 -4.496 1 97.88 230 GLN A N 1
ATOM 1807 C CA . GLN A 1 230 ? -17.484 -19.641 -4.094 1 97.88 230 GLN A CA 1
ATOM 1808 C C . GLN A 1 230 ? -17.391 -18.562 -5.156 1 97.88 230 GLN A C 1
ATOM 1810 O O . GLN A 1 230 ? -18.031 -17.5 -5.035 1 97.88 230 GLN A O 1
ATOM 1815 N N . GLY A 1 231 ? -16.562 -18.828 -6.184 1 97.56 231 GLY A N 1
ATOM 1816 C CA . GLY A 1 231 ? -16.547 -17.953 -7.344 1 97.56 231 GLY A CA 1
ATOM 1817 C C . GLY A 1 231 ? -15.617 -16.766 -7.172 1 97.56 231 GLY A C 1
ATOM 1818 O O . GLY A 1 231 ? -14.656 -16.828 -6.402 1 97.56 231 GLY A O 1
ATOM 1819 N N . ARG A 1 232 ? -15.914 -15.703 -8.008 1 97.69 232 ARG A N 1
ATOM 1820 C CA . ARG A 1 232 ? -15.07 -14.516 -8.086 1 97.69 232 ARG A CA 1
ATOM 1821 C C . ARG A 1 232 ? -15.758 -13.312 -7.453 1 97.69 232 ARG A C 1
ATOM 1823 O O . ARG A 1 232 ? -16.969 -13.109 -7.637 1 97.69 232 ARG A O 1
ATOM 1830 N N . VAL A 1 233 ? -15.023 -12.57 -6.703 1 98.31 233 VAL A N 1
ATOM 1831 C CA . VAL A 1 233 ? -15.461 -11.289 -6.16 1 98.31 233 VAL A CA 1
ATOM 1832 C C . VAL A 1 233 ? -14.68 -10.156 -6.82 1 98.31 233 VAL A C 1
ATOM 1834 O O . VAL A 1 233 ? -13.469 -10.266 -7.023 1 98.31 233 VAL A O 1
ATOM 1837 N N . SER A 1 234 ? -15.336 -9.141 -7.172 1 97.94 234 SER A N 1
ATOM 1838 C CA . SER A 1 234 ? -14.68 -7.984 -7.785 1 97.94 234 SER A CA 1
ATOM 1839 C C . SER A 1 234 ? -14.984 -6.703 -7.016 1 97.94 234 SER A C 1
ATOM 1841 O O . SER A 1 234 ? -15.945 -6.652 -6.242 1 97.94 234 SER A O 1
ATOM 1843 N N . ILE A 1 235 ? -14.172 -5.758 -7.164 1 98 235 ILE A N 1
ATOM 1844 C CA . ILE A 1 235 ? -14.375 -4.41 -6.641 1 98 235 ILE A CA 1
ATOM 1845 C C . ILE A 1 235 ? -14.734 -3.465 -7.785 1 98 235 ILE A C 1
ATOM 1847 O O . ILE A 1 235 ? -13.906 -3.197 -8.656 1 98 235 ILE A O 1
ATOM 1851 N N . PRO A 1 236 ? -15.93 -2.984 -7.812 1 96 236 PRO A N 1
ATOM 1852 C CA . PRO A 1 236 ? -16.312 -2.092 -8.906 1 96 236 PRO A CA 1
ATOM 1853 C C . PRO A 1 236 ? -15.477 -0.813 -8.945 1 96 236 PRO A C 1
ATOM 1855 O O . PRO A 1 236 ? -15.273 -0.174 -7.91 1 96 236 PRO A O 1
ATOM 1858 N N . LEU A 1 237 ? -15.008 -0.485 -10.062 1 94.88 237 LEU A N 1
ATOM 1859 C CA . LEU A 1 237 ? -14.211 0.714 -10.305 1 94.88 237 LEU A CA 1
ATOM 1860 C C . LEU A 1 237 ? -14.875 1.611 -11.344 1 94.88 237 LEU A C 1
ATOM 1862 O O . LEU A 1 237 ? -15.602 1.128 -12.211 1 94.88 237 LEU A O 1
ATOM 1866 N N . VAL A 1 238 ? -14.641 2.863 -11.25 1 92.75 238 VAL A N 1
ATOM 1867 C CA . VAL A 1 238 ? -15.273 3.771 -12.203 1 92.75 238 VAL A CA 1
ATOM 1868 C C . VAL A 1 238 ? -14.203 4.59 -12.922 1 92.75 238 VAL A C 1
ATOM 1870 O O . VAL A 1 238 ? -14.5 5.32 -13.867 1 92.75 238 VAL A O 1
ATOM 1873 N N . GLY A 1 239 ? -12.953 4.43 -12.453 1 90.31 239 GLY A N 1
ATOM 1874 C CA . GLY A 1 239 ? -11.867 5.172 -13.062 1 90.31 239 GLY A CA 1
ATOM 1875 C C . GLY A 1 239 ? -11.453 4.617 -14.414 1 90.31 239 GLY A C 1
ATOM 1876 O O . GLY A 1 239 ? -12.148 3.77 -14.984 1 90.31 239 GLY A O 1
ATOM 1877 N N . THR A 1 240 ? -10.336 5.152 -14.922 1 85.38 240 THR A N 1
ATOM 1878 C CA . THR A 1 240 ? -9.867 4.844 -16.266 1 85.38 240 THR A CA 1
ATOM 1879 C C . THR A 1 240 ? -8.852 3.703 -16.234 1 85.38 240 THR A C 1
ATOM 1881 O O . THR A 1 240 ? -8.844 2.85 -17.125 1 85.38 240 THR A O 1
ATOM 1884 N N . LYS A 1 241 ? -7.992 3.635 -15.312 1 79.62 241 LYS A N 1
ATOM 1885 C CA . LYS A 1 241 ? -6.91 2.658 -15.281 1 79.62 241 LYS A CA 1
ATOM 1886 C C . LYS A 1 241 ? -7.434 1.261 -14.969 1 79.62 241 LYS A C 1
ATOM 1888 O O . LYS A 1 241 ? -6.867 0.264 -15.422 1 79.62 241 LYS A O 1
ATOM 1893 N N . GLY A 1 242 ? -8.469 1.192 -14.188 1 78.81 242 GLY A N 1
ATOM 1894 C CA . GLY A 1 242 ? -9.203 -0.054 -14.047 1 78.81 242 GLY A CA 1
ATOM 1895 C C . GLY A 1 242 ? -8.562 -1.019 -13.07 1 78.81 242 GLY A C 1
ATOM 1896 O O . GLY A 1 242 ? -8.875 -2.211 -13.07 1 78.81 242 GLY A O 1
ATOM 1897 N N . SER A 1 243 ? -7.527 -0.603 -12.273 1 87.94 243 SER A N 1
ATOM 1898 C CA . SER A 1 243 ? -6.973 -1.552 -11.312 1 87.94 243 SER A CA 1
ATOM 1899 C C . SER A 1 243 ? -6.535 -0.85 -10.031 1 87.94 243 SER A C 1
ATOM 1901 O O . SER A 1 243 ? -6.387 0.374 -10.008 1 87.94 243 SER A O 1
ATOM 1903 N N . LEU A 1 244 ? -6.391 -1.623 -8.992 1 93.81 244 LEU A N 1
ATOM 1904 C CA . LEU A 1 244 ? -5.941 -1.185 -7.676 1 93.81 244 LEU A CA 1
ATOM 1905 C C . LEU A 1 244 ? -4.617 -1.845 -7.305 1 93.81 244 LEU A C 1
ATOM 1907 O O . LEU A 1 244 ? -4.238 -2.861 -7.895 1 93.81 244 LEU A O 1
ATOM 1911 N N . ASN A 1 245 ? -3.893 -1.169 -6.43 1 93.44 245 ASN A N 1
ATOM 1912 C CA . ASN A 1 245 ? -2.83 -1.9 -5.746 1 93.44 245 ASN A CA 1
ATOM 1913 C C . ASN A 1 245 ? -3.359 -3.168 -5.082 1 93.44 245 ASN A C 1
ATOM 1915 O O . ASN A 1 245 ? -4.406 -3.143 -4.43 1 93.44 245 ASN A O 1
ATOM 1919 N N . VAL A 1 246 ? -2.68 -4.215 -5.211 1 96.06 246 VAL A N 1
ATOM 1920 C CA . VAL A 1 246 ? -3.164 -5.523 -4.781 1 96.06 246 VAL A CA 1
ATOM 1921 C C . VAL A 1 246 ? -3.408 -5.512 -3.273 1 96.06 246 VAL A C 1
ATOM 1923 O O . VAL A 1 246 ? -4.336 -6.164 -2.783 1 96.06 246 VAL A O 1
ATOM 1926 N N . SER A 1 247 ? -2.562 -4.82 -2.463 1 97.06 247 SER A N 1
ATOM 1927 C CA . SER A 1 247 ? -2.764 -4.785 -1.019 1 97.06 247 SER A CA 1
ATOM 1928 C C . SER A 1 247 ? -4.023 -4.004 -0.654 1 97.06 247 SER A C 1
ATOM 1930 O O . SER A 1 247 ? -4.703 -4.332 0.32 1 97.06 247 SER A O 1
ATOM 1932 N N . VAL A 1 248 ? -4.305 -2.963 -1.452 1 98.06 248 VAL A N 1
ATOM 1933 C CA . VAL A 1 248 ? -5.527 -2.199 -1.245 1 98.06 248 VAL A CA 1
ATOM 1934 C C . VAL A 1 248 ? -6.742 -3.068 -1.573 1 98.06 248 VAL A C 1
ATOM 1936 O O . VAL A 1 248 ? -7.703 -3.121 -0.802 1 98.06 248 VAL A O 1
ATOM 1939 N N . ALA A 1 249 ? -6.676 -3.758 -2.695 1 98.38 249 ALA A N 1
ATOM 1940 C CA . ALA A 1 249 ? -7.77 -4.637 -3.098 1 98.38 249 ALA A CA 1
ATOM 1941 C C . ALA A 1 249 ? -8.031 -5.707 -2.041 1 98.38 249 ALA A C 1
ATOM 1943 O O . ALA A 1 249 ? -9.18 -5.957 -1.672 1 98.38 249 ALA A O 1
ATOM 1944 N N . ALA A 1 250 ? -6.957 -6.309 -1.577 1 98.75 250 ALA A N 1
ATOM 1945 C CA . ALA A 1 250 ? -7.078 -7.324 -0.536 1 98.75 250 ALA A CA 1
ATOM 1946 C C . ALA A 1 250 ? -7.699 -6.742 0.729 1 98.75 250 ALA A C 1
ATOM 1948 O O . ALA A 1 250 ? -8.57 -7.363 1.341 1 98.75 250 ALA A O 1
ATOM 1949 N N . GLY A 1 251 ? -7.246 -5.551 1.128 1 98.81 251 GLY A N 1
ATOM 1950 C CA . GLY A 1 251 ? -7.789 -4.891 2.305 1 98.81 251 GLY A CA 1
ATOM 1951 C C . GLY A 1 251 ? -9.273 -4.613 2.197 1 98.81 251 GLY A C 1
ATOM 1952 O O . GLY A 1 251 ? -10.016 -4.793 3.164 1 98.81 251 GLY A O 1
ATOM 1953 N N . ILE A 1 252 ? -9.719 -4.191 1.007 1 98.88 252 ILE A N 1
ATOM 1954 C CA . ILE A 1 252 ? -11.125 -3.898 0.775 1 98.88 252 ILE A CA 1
ATOM 1955 C C . ILE A 1 252 ? -11.953 -5.172 0.938 1 98.88 252 ILE A C 1
ATOM 1957 O O . ILE A 1 252 ? -12.953 -5.184 1.657 1 98.88 252 ILE A O 1
ATOM 1961 N N . LEU A 1 253 ? -11.539 -6.246 0.289 1 98.88 253 LEU A N 1
ATOM 1962 C CA . LEU A 1 253 ? -12.297 -7.492 0.377 1 98.88 253 LEU A CA 1
ATOM 1963 C C . LEU A 1 253 ? -12.352 -7.988 1.817 1 98.88 253 LEU A C 1
ATOM 1965 O O . LEU A 1 253 ? -13.414 -8.398 2.295 1 98.88 253 LEU A O 1
ATOM 1969 N N . LEU A 1 254 ? -11.219 -7.945 2.494 1 98.81 254 LEU A N 1
ATOM 1970 C CA . LEU A 1 254 ? -11.164 -8.445 3.865 1 98.81 254 LEU A CA 1
ATOM 1971 C C . LEU A 1 254 ? -12.055 -7.609 4.781 1 98.81 254 LEU A C 1
ATOM 1973 O O . LEU A 1 254 ? -12.656 -8.141 5.719 1 98.81 254 LEU A O 1
ATOM 1977 N N . CYS A 1 255 ? -12.094 -6.316 4.559 1 98.75 255 CYS A N 1
ATOM 1978 C CA . CYS A 1 255 ? -12.992 -5.457 5.328 1 98.75 255 CYS A CA 1
ATOM 1979 C C . CYS A 1 255 ? -14.438 -5.895 5.172 1 98.75 255 CYS A C 1
ATOM 1981 O O . CYS A 1 255 ? -15.133 -6.117 6.164 1 98.75 255 CYS A O 1
ATOM 1983 N N . TYR A 1 256 ? -14.906 -6.051 3.92 1 98.62 256 TYR A N 1
ATOM 1984 C CA . TYR A 1 256 ? -16.281 -6.473 3.658 1 98.62 256 TYR A CA 1
ATOM 1985 C C . TYR A 1 256 ? -16.562 -7.82 4.301 1 98.62 256 TYR A C 1
ATOM 1987 O O . TYR A 1 256 ? -17.625 -8.016 4.918 1 98.62 256 TYR A O 1
ATOM 1995 N N . TRP A 1 257 ? -15.617 -8.75 4.172 1 98.69 257 TRP A N 1
ATOM 1996 C CA . TRP A 1 257 ? -15.82 -10.094 4.703 1 98.69 257 TRP A CA 1
ATOM 1997 C C . TRP A 1 257 ? -15.875 -10.07 6.227 1 98.69 257 TRP A C 1
ATOM 1999 O O . TRP A 1 257 ? -16.781 -10.648 6.828 1 98.69 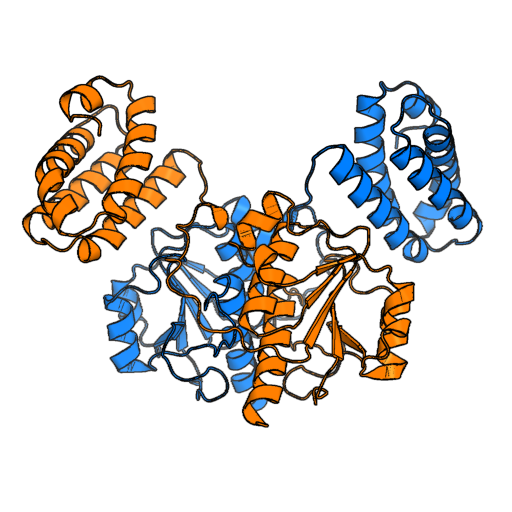257 TRP A O 1
ATOM 2009 N N . SER A 1 258 ? -14.93 -9.391 6.848 1 97.88 258 SER A N 1
ATOM 2010 C CA . SER A 1 258 ? -14.898 -9.266 8.297 1 97.88 258 SER A CA 1
ATOM 2011 C C . SER A 1 258 ? -16.188 -8.664 8.836 1 97.88 258 SER A C 1
ATOM 2013 O O . SER A 1 258 ? -16.75 -9.156 9.812 1 97.88 258 SER A O 1
ATOM 2015 N N . ARG A 1 259 ? -16.688 -7.629 8.156 1 97.12 259 ARG A N 1
ATOM 2016 C CA . ARG A 1 259 ? -17.922 -6.969 8.578 1 97.12 259 ARG A CA 1
ATOM 2017 C C . ARG A 1 259 ? -19.109 -7.902 8.43 1 97.12 259 ARG A C 1
ATOM 2019 O O . ARG A 1 259 ? -20 -7.926 9.289 1 97.12 259 ARG A O 1
ATOM 2026 N N . ALA A 1 260 ? -19.125 -8.633 7.328 1 96.94 260 ALA A N 1
ATOM 2027 C CA . ALA A 1 260 ? -20.219 -9.578 7.098 1 96.94 260 ALA A CA 1
ATOM 2028 C C . ALA A 1 260 ? -20.281 -10.617 8.211 1 96.94 260 ALA A C 1
ATOM 2030 O O . ALA A 1 260 ? -21.375 -11.016 8.633 1 96.94 260 ALA A O 1
ATOM 2031 N N . LEU A 1 261 ? -19.125 -11.023 8.695 1 96.5 261 LEU A N 1
ATOM 2032 C CA . LEU A 1 261 ? -19.078 -12.062 9.719 1 96.5 261 LEU A CA 1
ATOM 2033 C C . LEU A 1 261 ? -19.375 -11.484 11.102 1 96.5 261 LEU A C 1
ATOM 2035 O O . LEU A 1 261 ? -19.953 -12.164 11.953 1 96.5 261 LEU A O 1
ATOM 2039 N N . THR A 1 262 ? -18.984 -10.25 11.383 1 92.75 262 THR A N 1
ATOM 2040 C CA . THR A 1 262 ? -19.141 -9.656 12.703 1 92.75 262 THR A CA 1
ATOM 2041 C C . THR A 1 262 ? -20.562 -9.125 12.891 1 92.75 262 THR A C 1
ATOM 2043 O O . THR A 1 262 ? -21.062 -9.039 14.016 1 92.75 262 THR A O 1
ATOM 2046 N N . ARG A 1 263 ? -21.219 -8.734 11.844 1 85 263 ARG A N 1
ATOM 2047 C CA . ARG A 1 263 ? -22.609 -8.281 11.93 1 85 263 ARG A CA 1
ATOM 2048 C C . ARG A 1 263 ? -23.547 -9.461 12.125 1 85 263 ARG A C 1
ATOM 2050 O O . ARG A 1 263 ? -24.625 -9.312 12.711 1 85 263 ARG A O 1
ATOM 2057 N N . ARG A 1 264 ? -23.188 -10.547 11.648 1 74 264 ARG A N 1
ATOM 2058 C CA . ARG A 1 264 ? -23.984 -11.75 11.82 1 74 264 ARG A CA 1
ATOM 2059 C C . ARG A 1 264 ? -23.891 -12.289 13.242 1 74 264 ARG A C 1
ATOM 2061 O O . ARG A 1 264 ? -24.812 -12.938 13.734 1 74 264 ARG A O 1
ATOM 2068 N N . ALA A 1 265 ? -22.922 -11.945 13.891 1 59.44 265 ALA A N 1
ATOM 2069 C CA . ALA A 1 265 ? -22.797 -12.391 15.281 1 59.44 265 ALA A CA 1
ATOM 2070 C C . ALA A 1 265 ? -23.562 -11.477 16.219 1 59.44 265 ALA A C 1
ATOM 2072 O O . ALA A 1 265 ? -24.109 -11.93 17.234 1 59.44 265 ALA A O 1
ATOM 2073 N N . MET B 1 1 ? 18.781 -8.836 -29.375 1 69.06 1 MET B N 1
ATOM 2074 C CA . MET B 1 1 ? 18.547 -10.102 -28.688 1 69.06 1 MET B CA 1
ATOM 2075 C C . MET B 1 1 ? 19.844 -10.914 -28.609 1 69.06 1 MET B C 1
ATOM 2077 O O . MET B 1 1 ? 20.594 -10.984 -29.578 1 69.06 1 MET B O 1
ATOM 2081 N N . ILE B 1 2 ? 20.312 -11.242 -27.469 1 81.81 2 ILE B N 1
ATOM 2082 C CA . ILE B 1 2 ? 21.562 -11.953 -27.266 1 81.81 2 ILE B CA 1
ATOM 2083 C C . ILE B 1 2 ? 21.438 -13.391 -27.766 1 81.81 2 ILE B C 1
ATOM 2085 O O . ILE B 1 2 ? 20.391 -14.023 -27.609 1 81.81 2 ILE B O 1
ATOM 2089 N N . THR B 1 3 ? 22.438 -13.844 -28.531 1 87.31 3 THR B N 1
ATOM 2090 C CA . THR B 1 3 ? 22.469 -15.227 -29 1 87.31 3 THR B CA 1
ATOM 2091 C C . THR B 1 3 ? 22.891 -16.156 -27.859 1 87.31 3 THR B C 1
ATOM 2093 O O . THR B 1 3 ? 23.531 -15.734 -26.906 1 87.31 3 THR B O 1
ATOM 2096 N N . PRO B 1 4 ? 22.484 -17.438 -28.016 1 90.62 4 PRO B N 1
ATOM 2097 C CA . PRO B 1 4 ? 22.906 -18.406 -27 1 90.62 4 PRO B CA 1
ATOM 2098 C C . PRO B 1 4 ? 24.422 -18.469 -26.844 1 90.62 4 PRO B C 1
ATOM 2100 O O . PRO B 1 4 ? 24.922 -18.594 -25.719 1 90.62 4 PRO B O 1
ATOM 2103 N N . ARG B 1 5 ? 25.109 -18.375 -27.953 1 90.38 5 ARG B N 1
ATOM 2104 C CA . ARG B 1 5 ? 26.578 -18.422 -27.906 1 90.38 5 ARG B CA 1
ATOM 2105 C C . ARG B 1 5 ? 27.125 -17.234 -27.125 1 90.38 5 ARG B C 1
ATOM 2107 O O . ARG B 1 5 ? 28.016 -17.391 -26.281 1 90.38 5 ARG B O 1
ATOM 2114 N N . LYS B 1 6 ? 26.656 -16.109 -27.406 1 92.94 6 LYS B N 1
ATOM 2115 C CA . LYS B 1 6 ? 27.094 -14.906 -26.703 1 92.94 6 LYS B CA 1
ATOM 2116 C C . LYS B 1 6 ? 26.719 -14.961 -25.234 1 92.94 6 LYS B C 1
ATOM 2118 O O . LYS B 1 6 ? 27.5 -14.523 -24.375 1 92.94 6 LYS B O 1
ATOM 2123 N N . PHE B 1 7 ? 25.531 -15.492 -24.938 1 94.12 7 PHE B N 1
ATOM 2124 C CA . PHE B 1 7 ? 25.078 -15.672 -23.562 1 94.12 7 PHE B CA 1
ATOM 2125 C C . PHE B 1 7 ? 26.031 -16.578 -22.797 1 94.12 7 PHE B C 1
ATOM 2127 O O . PHE B 1 7 ? 26.406 -16.266 -21.656 1 94.12 7 PHE B O 1
ATOM 2134 N N . ALA B 1 8 ? 26.5 -17.609 -23.422 1 91.56 8 ALA B N 1
ATOM 2135 C CA . ALA B 1 8 ? 27.359 -18.609 -22.781 1 91.56 8 ALA B CA 1
ATOM 2136 C C . ALA B 1 8 ? 28.734 -18.031 -22.469 1 91.56 8 ALA B C 1
ATOM 2138 O O . ALA B 1 8 ? 29.438 -18.531 -21.578 1 91.56 8 ALA B O 1
ATOM 2139 N N . ARG B 1 9 ? 29.062 -16.953 -23.125 1 92.31 9 ARG B N 1
ATOM 2140 C CA . ARG B 1 9 ? 30.391 -16.359 -22.969 1 92.31 9 ARG B CA 1
ATOM 2141 C C . ARG B 1 9 ? 30.422 -15.336 -21.844 1 92.31 9 ARG B C 1
ATOM 2143 O O . ARG B 1 9 ? 31.484 -14.883 -21.438 1 92.31 9 ARG B O 1
ATOM 2150 N N . LEU B 1 10 ? 29.297 -15.016 -21.359 1 92.88 10 LEU B N 1
ATOM 2151 C CA . LEU B 1 10 ? 29.234 -14.055 -20.266 1 92.88 10 LEU B CA 1
ATOM 2152 C C . LEU B 1 10 ? 29.766 -14.656 -18.969 1 92.88 10 LEU B C 1
ATOM 2154 O O . LEU B 1 10 ? 29.844 -15.875 -18.828 1 92.88 10 LEU B O 1
ATOM 2158 N N . THR B 1 11 ? 30.203 -13.781 -18.062 1 92.5 11 THR B N 1
ATOM 2159 C CA . THR B 1 11 ? 30.547 -14.242 -16.719 1 92.5 11 THR B CA 1
ATOM 2160 C C . THR B 1 11 ? 29.312 -14.781 -16.016 1 92.5 11 THR B C 1
ATOM 2162 O O . THR B 1 11 ? 28.188 -14.43 -16.359 1 92.5 11 THR B O 1
ATOM 2165 N N . PRO B 1 12 ? 29.531 -15.586 -15.086 1 88 12 PRO B N 1
ATOM 2166 C CA . PRO B 1 12 ? 28.391 -16.156 -14.367 1 88 12 PRO B CA 1
ATOM 2167 C C . PRO B 1 12 ? 27.453 -15.086 -13.812 1 88 12 PRO B C 1
ATOM 2169 O O . PRO B 1 12 ? 26.219 -15.203 -13.938 1 88 12 PRO B O 1
ATOM 2172 N N . SER B 1 13 ? 28.031 -14.055 -13.25 1 87.06 13 SER B N 1
ATOM 2173 C CA . SER B 1 13 ? 27.219 -12.977 -12.695 1 87.06 13 SER B CA 1
ATOM 2174 C C . SER B 1 13 ? 26.453 -12.25 -13.797 1 87.06 13 SER B C 1
ATOM 2176 O O . SER B 1 13 ? 25.281 -11.898 -13.617 1 87.06 13 SER B O 1
ATOM 2178 N N . ALA B 1 14 ? 27.109 -12.086 -14.875 1 90.44 14 ALA B N 1
ATOM 2179 C CA . ALA B 1 14 ? 26.469 -11.406 -16 1 90.44 14 ALA B CA 1
ATOM 2180 C C . ALA B 1 14 ? 25.359 -12.273 -16.609 1 90.44 14 ALA B C 1
ATOM 2182 O O . ALA B 1 14 ? 24.344 -11.758 -17.078 1 90.44 14 ALA B O 1
ATOM 2183 N N . ARG B 1 15 ? 25.531 -13.586 -16.625 1 91.25 15 ARG B N 1
ATOM 2184 C CA . ARG B 1 15 ? 24.516 -14.5 -17.109 1 91.25 15 ARG B CA 1
ATOM 2185 C C . ARG B 1 15 ? 23.234 -14.398 -16.297 1 91.25 15 ARG B C 1
ATOM 2187 O O . ARG B 1 15 ? 22.141 -14.383 -16.844 1 91.25 15 ARG B O 1
ATOM 2194 N N . LEU B 1 16 ? 23.469 -14.289 -15.039 1 87.94 16 LEU B N 1
ATOM 2195 C CA . LEU B 1 16 ? 22.328 -14.203 -14.148 1 87.94 16 LEU B CA 1
ATOM 2196 C C . LEU B 1 16 ? 21.516 -12.945 -14.422 1 87.94 16 LEU B C 1
ATOM 2198 O O . LEU B 1 16 ? 20.281 -13 -14.539 1 87.94 16 LEU B O 1
ATOM 2202 N N . ARG B 1 17 ? 22.219 -11.859 -14.539 1 86.56 17 ARG B N 1
ATOM 2203 C CA . ARG B 1 17 ? 21.547 -10.586 -14.789 1 86.56 17 ARG B CA 1
ATOM 2204 C C . ARG B 1 17 ? 20.859 -10.586 -16.156 1 86.56 17 ARG B C 1
ATOM 2206 O O . ARG B 1 17 ? 19.734 -10.109 -16.281 1 86.56 17 ARG B O 1
ATOM 2213 N N . LYS B 1 18 ? 21.531 -11.078 -17.094 1 90.81 18 LYS B N 1
ATOM 2214 C CA . LYS B 1 18 ? 20.984 -11.117 -18.438 1 90.81 18 LYS B CA 1
ATOM 2215 C C . LYS B 1 18 ? 19.766 -12.039 -18.5 1 90.81 18 LYS B C 1
ATOM 2217 O O . LYS B 1 18 ? 18.781 -11.727 -19.172 1 90.81 18 LYS B O 1
ATOM 2222 N N . LEU B 1 19 ? 19.844 -13.195 -17.859 1 91.62 19 LEU B N 1
ATOM 2223 C CA . LEU B 1 19 ? 18.719 -14.125 -17.844 1 91.62 19 LEU B CA 1
ATOM 2224 C C . LEU B 1 19 ? 17.469 -13.469 -17.266 1 91.62 19 LEU B C 1
ATOM 2226 O O . LEU B 1 19 ? 16.359 -13.68 -17.766 1 91.62 19 LEU B O 1
ATOM 2230 N N . ARG B 1 20 ? 17.688 -12.672 -16.25 1 87.06 20 ARG B N 1
ATOM 2231 C CA . ARG B 1 20 ? 16.562 -11.945 -15.641 1 87.06 20 ARG B CA 1
ATOM 2232 C C . ARG B 1 20 ? 15.859 -11.078 -16.672 1 87.06 20 ARG B C 1
ATOM 2234 O O . ARG B 1 20 ? 14.633 -11.109 -16.781 1 87.06 20 ARG B O 1
ATOM 2241 N N . THR B 1 21 ? 16.641 -10.359 -17.406 1 87.06 21 THR B N 1
ATOM 2242 C CA . THR B 1 21 ? 16.094 -9.477 -18.438 1 87.06 21 THR B CA 1
ATOM 2243 C C . THR B 1 21 ? 15.414 -10.289 -19.547 1 87.06 21 THR B C 1
ATOM 2245 O O . THR B 1 21 ? 14.352 -9.898 -20.047 1 87.06 21 THR B O 1
ATOM 2248 N N . LEU B 1 22 ? 16 -11.375 -19.859 1 90.44 22 LEU B N 1
ATOM 2249 C CA . LEU B 1 22 ? 15.461 -12.227 -20.906 1 90.44 22 LEU B CA 1
ATOM 2250 C C . LEU B 1 22 ? 14.125 -12.828 -20.484 1 90.44 22 LEU B C 1
ATOM 2252 O O . LEU B 1 22 ? 13.172 -12.836 -21.266 1 90.44 22 LEU B O 1
ATOM 2256 N N . LEU B 1 23 ? 14.086 -13.32 -19.297 1 88.56 23 LEU B N 1
ATOM 2257 C CA . LEU B 1 23 ? 12.844 -13.898 -18.797 1 88.56 23 LEU B CA 1
ATOM 2258 C C . LEU B 1 23 ? 11.711 -12.883 -18.828 1 88.56 23 LEU B C 1
ATOM 2260 O O . LEU B 1 23 ? 10.594 -13.211 -19.234 1 88.56 23 LEU B O 1
ATOM 2264 N N . ARG B 1 24 ? 11.992 -11.688 -18.469 1 83.75 24 ARG B N 1
ATOM 2265 C CA . ARG B 1 24 ? 10.992 -10.617 -18.5 1 83.75 24 ARG B CA 1
ATOM 2266 C C . ARG B 1 24 ? 10.531 -10.352 -19.922 1 83.75 24 ARG B C 1
ATOM 2268 O O . ARG B 1 24 ? 9.336 -10.188 -20.188 1 83.75 24 ARG B O 1
ATOM 2275 N N . THR B 1 25 ? 11.484 -10.328 -20.828 1 85.81 25 THR B N 1
ATOM 2276 C CA . THR B 1 25 ? 11.18 -10.086 -22.234 1 85.81 25 THR B CA 1
ATOM 2277 C C . THR B 1 25 ? 10.336 -11.219 -22.797 1 85.81 25 THR B C 1
ATOM 2279 O O . THR B 1 25 ? 9.352 -10.977 -23.516 1 85.81 25 THR B O 1
ATOM 2282 N N . TRP B 1 26 ? 10.664 -12.422 -22.453 1 87.56 26 TRP B N 1
ATOM 2283 C CA . TRP B 1 26 ? 10 -13.594 -23.016 1 87.56 26 TRP B CA 1
ATOM 2284 C C . TRP B 1 26 ? 8.555 -13.68 -22.547 1 87.56 26 TRP B C 1
ATOM 2286 O O . TRP B 1 26 ? 7.684 -14.164 -23.281 1 87.56 26 TRP B O 1
ATOM 2296 N N . ARG B 1 27 ? 8.273 -13.188 -21.406 1 83.06 27 ARG B N 1
ATOM 2297 C CA . ARG B 1 27 ? 6.93 -13.25 -20.828 1 83.06 27 ARG B CA 1
ATOM 2298 C C . ARG B 1 27 ? 5.977 -12.305 -21.562 1 83.06 27 ARG B C 1
ATOM 2300 O O . ARG B 1 27 ? 4.758 -12.469 -21.484 1 83.06 27 ARG B O 1
ATOM 2307 N N . THR B 1 28 ? 6.543 -11.352 -22.219 1 81.5 28 THR B N 1
ATOM 2308 C CA . THR B 1 28 ? 5.695 -10.305 -22.781 1 81.5 28 THR B CA 1
ATOM 2309 C C . THR B 1 28 ? 5.652 -10.414 -24.312 1 81.5 28 THR B C 1
ATOM 2311 O O . THR B 1 28 ? 5.145 -9.516 -24.984 1 81.5 28 THR B O 1
ATOM 2314 N N . LEU B 1 29 ? 6.152 -11.461 -24.906 1 84.19 29 LEU B N 1
ATOM 2315 C CA . LEU B 1 29 ? 6.215 -11.617 -26.359 1 84.19 29 LEU B CA 1
ATOM 2316 C C . LEU B 1 29 ? 4.848 -11.977 -26.922 1 84.19 29 LEU B C 1
ATOM 2318 O O . LEU B 1 29 ? 4.09 -12.727 -26.312 1 84.19 29 LEU B O 1
ATOM 2322 N N . SER B 1 30 ? 4.582 -11.398 -28.094 1 84.69 30 SER B N 1
ATOM 2323 C CA . SER B 1 30 ? 3.416 -11.828 -28.859 1 84.69 30 SER B CA 1
ATOM 2324 C C . SER B 1 30 ? 3.607 -13.242 -29.406 1 84.69 30 SER B C 1
ATOM 2326 O O . SER B 1 30 ? 4.734 -13.742 -29.484 1 84.69 30 SER B O 1
ATOM 2328 N N . PRO B 1 31 ? 2.484 -13.891 -29.719 1 84.56 31 PRO B N 1
ATOM 2329 C CA . PRO B 1 31 ? 2.588 -15.266 -30.219 1 84.56 31 PRO B CA 1
ATOM 2330 C C . PRO B 1 31 ? 3.52 -15.391 -31.422 1 84.56 31 PRO B C 1
ATOM 2332 O O . PRO B 1 31 ? 4.375 -16.281 -31.453 1 84.56 31 PRO B O 1
ATOM 2335 N N . PRO B 1 32 ? 3.514 -14.445 -32.406 1 85.5 32 PRO B N 1
ATOM 2336 C CA . PRO B 1 32 ? 4.445 -14.562 -33.531 1 85.5 32 PRO B CA 1
ATOM 2337 C C . PRO B 1 32 ? 5.902 -14.367 -33.094 1 85.5 32 PRO B C 1
ATOM 2339 O O . PRO B 1 32 ? 6.789 -15.055 -33.625 1 85.5 32 PRO B O 1
ATOM 2342 N N . GLU B 1 33 ? 6.094 -13.531 -32.219 1 87.88 33 GLU B N 1
ATOM 2343 C CA . GLU B 1 33 ? 7.445 -13.305 -31.719 1 87.88 33 GLU B CA 1
ATOM 2344 C C . GLU B 1 33 ? 7.969 -14.523 -30.969 1 87.88 33 GLU B C 1
ATOM 2346 O O . GLU B 1 33 ? 9.141 -14.891 -31.109 1 87.88 33 GLU B O 1
ATOM 2351 N N . TRP B 1 34 ? 7.055 -15.047 -30.25 1 87.94 34 TRP B N 1
ATOM 2352 C CA . TRP B 1 34 ? 7.426 -16.219 -29.469 1 87.94 34 TRP B CA 1
ATOM 2353 C C . TRP B 1 34 ? 7.867 -17.359 -30.375 1 87.94 34 TRP B C 1
ATOM 2355 O O . TRP B 1 34 ? 8.875 -18.031 -30.094 1 87.94 34 TRP B O 1
ATOM 2365 N N . GLU B 1 35 ? 7.152 -17.562 -31.375 1 86.38 35 GLU B N 1
ATOM 2366 C CA . GLU B 1 35 ? 7.484 -18.641 -32.312 1 86.38 35 GLU B CA 1
ATOM 2367 C C . GLU B 1 35 ? 8.883 -18.453 -32.875 1 86.38 35 GLU B C 1
ATOM 2369 O O . GLU B 1 35 ? 9.602 -19.438 -33.125 1 86.38 35 GLU B O 1
ATOM 2374 N N . THR B 1 36 ? 9.227 -17.188 -33.031 1 87.44 36 THR B N 1
ATOM 2375 C CA . THR B 1 36 ? 10.516 -16.859 -33.625 1 87.44 36 THR B CA 1
ATOM 2376 C C . THR B 1 36 ? 11.648 -17.109 -32.625 1 87.44 36 THR B C 1
ATOM 2378 O O . THR B 1 36 ? 12.703 -17.625 -33 1 87.44 36 THR B O 1
ATOM 2381 N N . VAL B 1 37 ? 11.359 -16.828 -31.422 1 89.69 37 VAL B N 1
ATOM 2382 C CA . VAL B 1 37 ? 12.461 -16.797 -30.469 1 89.69 37 VAL B CA 1
ATOM 2383 C C . VAL B 1 37 ? 12.5 -18.109 -29.688 1 89.69 37 VAL B C 1
ATOM 2385 O O . VAL B 1 37 ? 13.469 -18.375 -28.969 1 89.69 37 VAL B O 1
ATOM 2388 N N . ARG B 1 38 ? 11.555 -18.922 -29.797 1 89.88 38 ARG B N 1
ATOM 2389 C CA . ARG B 1 38 ? 11.367 -20.125 -28.984 1 89.88 38 ARG B CA 1
ATOM 2390 C C . ARG B 1 38 ? 12.609 -21 -29.031 1 89.88 38 ARG B C 1
ATOM 2392 O O . ARG B 1 38 ? 13.07 -21.5 -28 1 89.88 38 ARG B O 1
ATOM 2399 N N . PRO B 1 39 ? 13.203 -21.203 -30.234 1 89.69 39 PRO B N 1
ATOM 2400 C CA . PRO B 1 39 ? 14.414 -22.031 -30.25 1 89.69 39 PRO B CA 1
ATOM 2401 C C . PRO B 1 39 ? 15.555 -21.438 -29.438 1 89.69 39 PRO B C 1
ATOM 2403 O O . PRO B 1 39 ? 16.266 -22.172 -28.75 1 89.69 39 PRO B O 1
ATOM 2406 N N . MET B 1 40 ? 15.648 -20.188 -29.531 1 91.69 40 MET B N 1
ATOM 2407 C CA . MET B 1 40 ? 16.688 -19.516 -28.75 1 91.69 40 MET B CA 1
ATOM 2408 C C . MET B 1 40 ? 16.422 -19.641 -27.25 1 91.69 40 MET B C 1
ATOM 2410 O O . MET B 1 40 ? 17.344 -19.844 -26.469 1 91.69 40 MET B O 1
ATOM 2414 N N . VAL B 1 41 ? 15.188 -19.484 -26.844 1 92.06 41 VAL B N 1
ATOM 2415 C CA . VAL B 1 41 ? 14.789 -19.609 -25.453 1 92.06 41 VAL B CA 1
ATOM 2416 C C . VAL B 1 41 ? 15.156 -21 -24.953 1 92.06 41 VAL B C 1
ATOM 2418 O O . VAL B 1 41 ? 15.75 -21.141 -23.875 1 92.06 41 VAL B O 1
ATOM 2421 N N . ARG B 1 42 ? 14.875 -21.953 -25.766 1 91.88 42 ARG B N 1
ATOM 2422 C CA . ARG B 1 42 ? 15.195 -23.328 -25.391 1 91.88 42 ARG B CA 1
ATOM 2423 C C . ARG B 1 42 ? 16.688 -23.516 -25.203 1 91.88 42 ARG B C 1
ATOM 2425 O O . ARG B 1 42 ? 17.125 -24.141 -24.219 1 91.88 42 ARG B O 1
ATOM 2432 N N . ASP B 1 43 ? 17.453 -22.938 -26.047 1 94.25 43 ASP B N 1
ATOM 2433 C CA . ASP B 1 43 ? 18.891 -23.094 -26 1 94.25 43 ASP B CA 1
ATOM 2434 C C . ASP B 1 43 ? 19.469 -22.422 -24.75 1 94.25 43 ASP B C 1
ATOM 2436 O O . ASP B 1 43 ? 20.328 -23 -24.078 1 94.25 43 ASP B O 1
ATOM 2440 N N . ILE B 1 44 ? 18.984 -21.328 -24.484 1 94.88 44 ILE B N 1
ATOM 2441 C CA . ILE B 1 44 ? 19.5 -20.594 -23.344 1 94.88 44 ILE B CA 1
ATOM 2442 C C . ILE B 1 44 ? 19.109 -21.297 -22.047 1 94.88 44 ILE B C 1
ATOM 2444 O O . ILE B 1 44 ? 19.938 -21.5 -21.156 1 94.88 44 ILE B O 1
ATOM 2448 N N . LEU B 1 45 ? 17.891 -21.656 -21.938 1 93.88 45 LEU B N 1
ATOM 2449 C CA . LEU B 1 45 ? 17.438 -22.359 -20.75 1 93.88 45 LEU B CA 1
ATOM 2450 C C . LEU B 1 45 ? 18.188 -23.672 -20.562 1 93.88 45 LEU B C 1
ATOM 2452 O O . LEU B 1 45 ? 18.547 -24.031 -19.438 1 93.88 45 LEU B O 1
ATOM 2456 N N . SER B 1 46 ? 18.438 -24.375 -21.672 1 94.44 46 SER B N 1
ATOM 2457 C CA . SER B 1 46 ? 19.203 -25.625 -21.625 1 94.44 46 SER B CA 1
ATOM 2458 C C . SER B 1 46 ? 20.625 -25.391 -21.156 1 94.44 46 SER B C 1
ATOM 2460 O O . SER B 1 46 ? 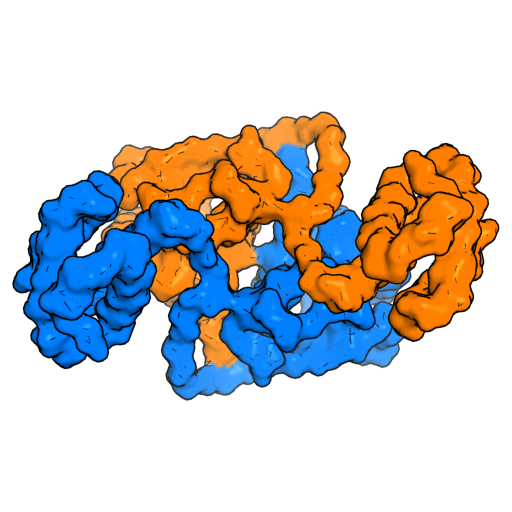21.172 -26.172 -20.375 1 94.44 46 SER B O 1
ATOM 2462 N N . PHE B 1 47 ? 21.141 -24.359 -21.641 1 95.38 47 PHE B N 1
ATOM 2463 C CA . PHE B 1 47 ? 22.484 -24.016 -21.219 1 95.38 47 PHE B CA 1
ATOM 2464 C C . PHE B 1 47 ? 22.547 -23.781 -19.719 1 95.38 47 PHE B C 1
ATOM 2466 O O . PHE B 1 47 ? 23.406 -24.328 -19.031 1 95.38 47 PHE B O 1
ATOM 2473 N N . VAL B 1 48 ? 21.641 -22.984 -19.172 1 94.25 48 VAL B N 1
ATOM 2474 C CA . VAL B 1 48 ? 21.656 -22.641 -17.766 1 94.25 48 VAL B CA 1
ATOM 2475 C C . VAL B 1 48 ? 21.375 -23.891 -16.922 1 94.25 48 VAL B C 1
ATOM 2477 O O . VAL B 1 48 ? 21.969 -24.078 -15.867 1 94.25 48 VAL B O 1
ATOM 2480 N N . ALA B 1 49 ? 20.531 -24.75 -17.406 1 93.88 49 ALA B N 1
ATOM 2481 C CA . ALA B 1 49 ? 20.172 -25.969 -16.703 1 93.88 49 ALA B CA 1
ATOM 2482 C C . ALA B 1 49 ? 21.375 -26.875 -16.5 1 93.88 49 ALA B C 1
ATOM 2484 O O . ALA B 1 49 ? 21.422 -27.656 -15.547 1 93.88 49 ALA B O 1
ATOM 2485 N N . ARG B 1 50 ? 22.344 -26.672 -17.328 1 93.5 50 ARG B N 1
ATOM 2486 C CA . ARG B 1 50 ? 23.516 -27.547 -17.281 1 93.5 50 ARG B CA 1
ATOM 2487 C C . ARG B 1 50 ? 24.75 -26.781 -16.797 1 93.5 50 ARG B C 1
ATOM 2489 O O . ARG B 1 50 ? 25.828 -27.359 -16.641 1 93.5 50 ARG B O 1
ATOM 2496 N N . ASP B 1 51 ? 24.547 -25.531 -16.578 1 92.19 51 ASP B N 1
ATOM 2497 C CA . ASP B 1 51 ? 25.672 -24.672 -16.188 1 92.19 51 ASP B CA 1
ATOM 2498 C C . ASP B 1 51 ? 26.062 -24.922 -14.734 1 92.19 51 ASP B C 1
ATOM 2500 O O . ASP B 1 51 ? 25.391 -24.453 -13.812 1 92.19 51 ASP B O 1
ATOM 2504 N N . GLU B 1 52 ? 27.172 -25.484 -14.5 1 90.56 52 GLU B N 1
ATOM 2505 C CA . GLU B 1 52 ? 27.625 -25.812 -13.148 1 90.56 52 GLU B CA 1
ATOM 2506 C C . GLU B 1 52 ? 27.969 -24.562 -12.359 1 90.56 52 GLU B C 1
ATOM 2508 O O . GLU B 1 52 ? 28.016 -24.594 -11.125 1 90.56 52 GLU B O 1
ATOM 2513 N N . GLU B 1 53 ? 28.172 -23.469 -13.055 1 91.31 53 GLU B N 1
ATOM 2514 C CA . GLU B 1 53 ? 28.5 -22.219 -12.383 1 91.31 53 GLU B CA 1
ATOM 2515 C C . GLU B 1 53 ? 27.234 -21.516 -11.883 1 91.31 53 GLU B C 1
ATOM 2517 O O . GLU B 1 53 ? 27.312 -20.594 -11.07 1 91.31 53 GLU B O 1
ATOM 2522 N N . ALA B 1 54 ? 26.125 -21.938 -12.312 1 89.38 54 ALA B N 1
ATOM 2523 C CA . ALA B 1 54 ? 24.859 -21.359 -11.859 1 89.38 54 ALA B CA 1
ATOM 2524 C C . ALA B 1 54 ? 24.391 -22.016 -10.562 1 89.38 54 ALA B C 1
ATOM 2526 O O . ALA B 1 54 ? 24.625 -23.203 -10.336 1 89.38 54 ALA B O 1
ATOM 2527 N N . PRO B 1 55 ? 23.797 -21.266 -9.727 1 85.94 55 PRO B N 1
ATOM 2528 C CA . PRO B 1 55 ? 23.234 -21.859 -8.508 1 85.94 55 PRO B CA 1
ATOM 2529 C C . PRO B 1 55 ? 22.281 -23.016 -8.812 1 85.94 55 PRO B C 1
ATOM 2531 O O . PRO B 1 55 ? 21.5 -22.938 -9.766 1 85.94 55 PRO B O 1
ATOM 2534 N N . ALA B 1 56 ? 22.328 -24.031 -8.031 1 87.56 56 ALA B N 1
ATOM 2535 C CA . ALA B 1 56 ? 21.562 -25.25 -8.258 1 87.56 56 ALA B CA 1
ATOM 2536 C C . ALA B 1 56 ? 20.078 -24.953 -8.391 1 87.56 56 ALA B C 1
ATOM 2538 O O . ALA B 1 56 ? 19.422 -25.453 -9.312 1 87.56 56 ALA B O 1
ATOM 2539 N N . PRO B 1 57 ? 19.562 -24.109 -7.566 1 82 57 PRO B N 1
ATOM 2540 C CA . PRO B 1 57 ? 18.125 -23.844 -7.691 1 82 57 PRO B CA 1
ATOM 2541 C C . PRO B 1 57 ? 17.766 -23.203 -9.031 1 82 57 PRO B C 1
ATOM 2543 O O . PRO B 1 57 ? 16.672 -23.453 -9.562 1 82 57 PRO B O 1
ATOM 2546 N N . LEU B 1 58 ? 18.688 -22.453 -9.516 1 85.88 58 LEU B N 1
ATOM 2547 C CA . LEU B 1 58 ? 18.438 -21.828 -10.812 1 85.88 58 LEU B CA 1
ATOM 2548 C C . LEU B 1 58 ? 18.469 -22.859 -11.93 1 85.88 58 LEU B C 1
ATOM 2550 O O . LEU B 1 58 ? 17.641 -22.828 -12.836 1 85.88 58 LEU B O 1
ATOM 2554 N N . ARG B 1 59 ? 19.391 -23.734 -11.828 1 90.62 59 ARG B N 1
ATOM 2555 C CA . ARG B 1 59 ? 19.469 -24.812 -12.805 1 90.62 59 ARG B CA 1
ATOM 2556 C C . ARG B 1 59 ? 18.188 -25.625 -12.82 1 90.62 59 ARG B C 1
ATOM 2558 O O . ARG B 1 59 ? 17.641 -25.922 -13.891 1 90.62 59 ARG B O 1
ATOM 2565 N N . GLU B 1 60 ? 17.734 -25.828 -11.688 1 88.5 60 GLU B N 1
ATOM 2566 C CA . GLU B 1 60 ? 16.5 -26.625 -11.547 1 88.5 60 GLU B CA 1
ATOM 2567 C C . GLU B 1 60 ? 15.297 -25.875 -12.117 1 88.5 60 GLU B C 1
ATOM 2569 O O . GLU B 1 60 ? 14.445 -26.484 -12.773 1 88.5 60 GLU B O 1
ATOM 2574 N N . THR B 1 61 ? 15.258 -24.625 -11.844 1 86.62 61 THR B N 1
ATOM 2575 C CA . THR B 1 61 ? 14.156 -23.797 -12.336 1 86.62 61 THR B CA 1
ATOM 2576 C C . THR B 1 61 ? 14.141 -23.766 -13.859 1 86.62 61 THR B C 1
ATOM 2578 O O . THR B 1 61 ? 13.086 -23.953 -14.477 1 86.62 61 THR B O 1
ATOM 2581 N N . CYS B 1 62 ? 15.305 -23.594 -14.469 1 90.5 62 CYS B N 1
ATOM 2582 C CA . CYS B 1 62 ? 15.391 -23.547 -15.922 1 90.5 6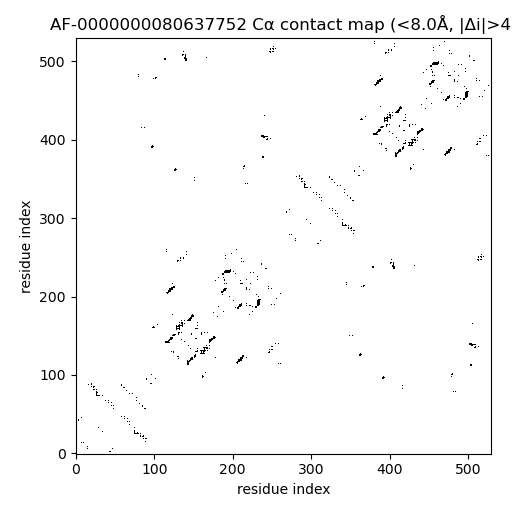2 CYS B CA 1
ATOM 2583 C C . CYS B 1 62 ? 15.086 -24.906 -16.531 1 90.5 62 CYS B C 1
ATOM 2585 O O . CYS B 1 62 ? 14.383 -25 -17.547 1 90.5 62 CYS B O 1
ATOM 2587 N N . ALA B 1 63 ? 15.594 -25.938 -15.883 1 91.44 63 ALA B N 1
ATOM 2588 C CA . ALA B 1 63 ? 15.297 -27.297 -16.344 1 91.44 63 ALA B CA 1
ATOM 2589 C C . ALA B 1 63 ? 13.789 -27.562 -16.312 1 91.44 63 ALA B C 1
ATOM 2591 O O . ALA B 1 63 ? 13.258 -28.234 -17.203 1 91.44 63 ALA B O 1
ATOM 2592 N N . GLY B 1 64 ? 13.156 -26.984 -15.391 1 87.56 64 GLY B N 1
ATOM 2593 C CA . GLY B 1 64 ? 11.727 -27.188 -15.219 1 87.56 64 GLY B CA 1
ATOM 2594 C C . GLY B 1 64 ? 10.891 -26.484 -16.266 1 87.56 64 GLY B C 1
ATOM 2595 O O . GLY B 1 64 ? 9.727 -26.844 -16.484 1 87.56 64 GLY B O 1
ATOM 2596 N N . LEU B 1 65 ? 11.461 -25.531 -16.906 1 87.5 65 LEU B N 1
ATOM 2597 C CA . LEU B 1 65 ? 10.734 -24.766 -17.922 1 87.5 65 LEU B CA 1
ATOM 2598 C C . LEU B 1 65 ? 10.789 -25.469 -19.266 1 87.5 65 LEU B C 1
ATOM 2600 O O . LEU B 1 65 ? 9.906 -25.281 -20.109 1 87.5 65 LEU B O 1
ATOM 2604 N N . LEU B 1 66 ? 11.742 -26.312 -19.469 1 88.75 66 LEU B N 1
ATOM 2605 C CA . LEU B 1 66 ? 12.07 -26.875 -20.781 1 88.75 66 LEU B CA 1
ATOM 2606 C C . LEU B 1 66 ? 10.945 -27.766 -21.297 1 88.75 66 LEU B C 1
ATOM 2608 O O . LEU B 1 66 ? 10.578 -27.703 -22.469 1 88.75 66 LEU B O 1
ATOM 2612 N N . PRO B 1 67 ? 10.336 -28.484 -20.391 1 84.5 67 PRO B N 1
ATOM 2613 C CA . PRO B 1 67 ? 9.289 -29.391 -20.891 1 84.5 67 PRO B CA 1
ATOM 2614 C C . PRO B 1 67 ? 8.078 -28.625 -21.438 1 84.5 67 PRO B C 1
ATOM 2616 O O . PRO B 1 67 ? 7.301 -29.188 -22.219 1 84.5 67 PRO B O 1
ATOM 2619 N N . TYR B 1 68 ? 7.867 -27.422 -21.047 1 79.44 68 TYR B N 1
ATOM 2620 C CA . TYR B 1 68 ? 6.699 -26.656 -21.469 1 79.44 68 TYR B CA 1
ATOM 2621 C C . TYR B 1 68 ? 6.918 -26.047 -22.844 1 79.44 68 TYR B C 1
ATOM 2623 O O . TYR B 1 68 ? 5.957 -25.734 -23.547 1 79.44 68 TYR B O 1
ATOM 2631 N N . LEU B 1 69 ? 8.062 -25.844 -23.281 1 80.5 69 LEU B N 1
ATOM 2632 C CA . LEU B 1 69 ? 8.383 -25.062 -24.469 1 80.5 69 LEU B CA 1
ATOM 2633 C C . LEU B 1 69 ? 7.895 -25.75 -25.734 1 80.5 69 LEU B C 1
ATOM 2635 O O . LEU B 1 69 ? 7.301 -25.109 -26.609 1 80.5 69 LEU B O 1
ATOM 2639 N N . PRO B 1 70 ? 8.078 -27.031 -25.859 1 70.94 70 PRO B N 1
ATOM 2640 C CA . PRO B 1 70 ? 7.598 -27.688 -27.078 1 70.94 70 PRO B CA 1
ATOM 2641 C C . PRO B 1 70 ? 6.074 -27.812 -27.125 1 70.94 70 PRO B C 1
ATOM 2643 O O . PRO B 1 70 ? 5.5 -28 -28.203 1 70.94 70 PRO B O 1
ATOM 2646 N N . GLN B 1 71 ? 5.453 -27.766 -25.969 1 68.44 71 GLN B N 1
ATOM 2647 C CA . GLN B 1 71 ? 4.043 -28.125 -25.859 1 68.44 71 GLN B CA 1
ATOM 2648 C C . GLN B 1 71 ? 3.145 -26.922 -26.141 1 68.44 71 GLN B C 1
ATOM 2650 O O . GLN B 1 71 ? 1.974 -27.094 -26.484 1 68.44 71 GLN B O 1
ATOM 2655 N N . THR B 1 72 ? 3.631 -25.812 -25.906 1 64.69 72 THR B N 1
ATOM 2656 C CA . THR B 1 72 ? 2.691 -24.703 -26.047 1 64.69 72 THR B CA 1
ATOM 2657 C C . THR B 1 72 ? 3.24 -23.641 -27 1 64.69 72 THR B C 1
ATOM 2659 O O . THR B 1 72 ? 4.441 -23.359 -26.984 1 64.69 72 THR B O 1
ATOM 2662 N N . THR B 1 73 ? 2.396 -23.359 -27.906 1 67 73 THR B N 1
ATOM 2663 C CA . THR B 1 73 ? 2.668 -22.219 -28.781 1 67 73 THR B CA 1
ATOM 2664 C C . THR B 1 73 ? 2.084 -20.938 -28.203 1 67 73 THR B C 1
ATOM 2666 O O . THR B 1 73 ? 2.096 -19.891 -28.859 1 67 73 THR B O 1
ATOM 2669 N N . ASP B 1 74 ? 1.626 -21.109 -27.016 1 72.69 74 ASP B N 1
ATOM 2670 C CA . ASP B 1 74 ? 0.955 -19.953 -26.438 1 72.69 74 ASP B CA 1
ATOM 2671 C C . ASP B 1 74 ? 1.803 -19.328 -25.328 1 72.69 74 ASP B C 1
ATOM 2673 O O . ASP B 1 74 ? 1.943 -19.906 -24.25 1 72.69 74 ASP B O 1
ATOM 2677 N N . PRO B 1 75 ? 2.373 -18.219 -25.656 1 72 75 PRO B N 1
ATOM 2678 C CA . PRO B 1 75 ? 3.195 -17.531 -24.641 1 72 75 PRO B CA 1
ATOM 2679 C C . PRO B 1 75 ? 2.436 -17.266 -23.344 1 72 75 PRO B C 1
ATOM 2681 O O . PRO B 1 75 ? 3.041 -17.203 -22.281 1 72 75 PRO B O 1
ATOM 2684 N N . GLU B 1 76 ? 1.122 -17.219 -23.422 1 74.06 76 GLU B N 1
ATOM 2685 C CA . GLU B 1 76 ? 0.32 -16.953 -22.234 1 74.06 76 GLU B CA 1
ATOM 2686 C C . GLU B 1 76 ? 0.408 -18.109 -21.25 1 74.06 76 GLU B C 1
ATOM 2688 O O . GLU B 1 76 ? 0.407 -17.891 -20.031 1 74.06 76 GLU B O 1
ATOM 2693 N N . ALA B 1 77 ? 0.624 -19.219 -21.891 1 78.62 77 ALA B N 1
ATOM 2694 C CA . ALA B 1 77 ? 0.717 -20.406 -21.047 1 78.62 77 ALA B CA 1
ATOM 2695 C C . ALA B 1 77 ? 2.047 -20.453 -20.297 1 78.62 77 ALA B C 1
ATOM 2697 O O . ALA B 1 77 ? 2.15 -21.062 -19.234 1 78.62 77 ALA B O 1
ATOM 2698 N N . LEU B 1 78 ? 2.98 -19.703 -20.844 1 83.19 78 LEU B N 1
ATOM 2699 C CA . LEU B 1 78 ? 4.309 -19.734 -20.25 1 83.19 78 LEU B CA 1
ATOM 2700 C C . LEU B 1 78 ? 4.551 -18.5 -19.391 1 83.19 78 LEU B C 1
ATOM 2702 O O . LEU B 1 78 ? 5.594 -18.391 -18.734 1 83.19 78 LEU B O 1
ATOM 2706 N N . ALA B 1 79 ? 3.645 -17.641 -19.453 1 84.81 79 ALA B N 1
ATOM 2707 C CA . ALA B 1 79 ? 3.832 -16.375 -18.734 1 84.81 79 ALA B CA 1
ATOM 2708 C C . ALA B 1 79 ? 4.074 -16.609 -17.25 1 84.81 79 ALA B C 1
ATOM 2710 O O . ALA B 1 79 ? 5.016 -16.062 -16.672 1 84.81 79 ALA B O 1
ATOM 2711 N N . ARG B 1 80 ? 3.348 -17.469 -16.703 1 87 80 ARG B N 1
ATOM 2712 C CA . ARG B 1 80 ? 3.434 -17.672 -15.266 1 87 80 ARG B CA 1
ATOM 2713 C C . ARG B 1 80 ? 4.684 -18.469 -14.898 1 87 80 ARG B C 1
ATOM 2715 O O . ARG B 1 80 ? 5.395 -18.109 -13.953 1 87 80 ARG B O 1
ATOM 2722 N N . PRO B 1 81 ? 4.992 -19.547 -15.633 1 85.56 81 PRO B N 1
ATOM 2723 C CA . PRO B 1 81 ? 6.262 -20.219 -15.359 1 85.56 81 PRO B CA 1
ATOM 2724 C C . PRO B 1 81 ? 7.465 -19.297 -15.477 1 85.56 81 PRO B C 1
ATOM 2726 O O . PRO B 1 81 ? 8.375 -19.359 -14.648 1 85.56 81 PRO B O 1
ATOM 2729 N N . PHE B 1 82 ? 7.473 -18.469 -16.453 1 87.75 82 PHE B N 1
ATOM 2730 C CA . PHE B 1 82 ? 8.562 -17.516 -16.625 1 87.75 82 PHE B CA 1
ATOM 2731 C C . PHE B 1 82 ? 8.578 -16.516 -15.477 1 87.75 82 PHE B C 1
ATOM 2733 O O . PHE B 1 82 ? 9.648 -16.141 -14.992 1 87.75 82 PHE B O 1
ATOM 2740 N N . LEU B 1 83 ? 7.41 -16.109 -15.07 1 86.81 83 LEU B N 1
ATOM 2741 C CA . LEU B 1 83 ? 7.305 -15.18 -13.945 1 86.81 83 LEU B CA 1
ATOM 2742 C C . LEU B 1 83 ? 7.871 -15.797 -12.672 1 86.81 83 LEU B C 1
ATOM 2744 O O . LEU B 1 83 ? 8.617 -15.141 -11.938 1 86.81 83 LEU B O 1
ATOM 2748 N N . ARG B 1 84 ? 7.512 -17 -12.422 1 86.62 84 ARG B N 1
ATOM 2749 C CA . ARG B 1 84 ? 8.008 -17.688 -11.234 1 86.62 84 ARG B CA 1
ATOM 2750 C C . ARG B 1 84 ? 9.531 -17.797 -11.266 1 86.62 84 ARG B C 1
ATOM 2752 O O . ARG B 1 84 ? 10.195 -17.609 -10.242 1 86.62 84 ARG B O 1
ATOM 2759 N N . ALA B 1 85 ? 10.055 -18.047 -12.43 1 86.88 85 ALA B N 1
ATOM 2760 C CA . ALA B 1 85 ? 11.5 -18.094 -12.594 1 86.88 85 ALA B CA 1
ATOM 2761 C C . ALA B 1 85 ? 12.133 -16.734 -12.336 1 86.88 85 ALA B C 1
ATOM 2763 O O . ALA B 1 85 ? 13.203 -16.641 -11.719 1 86.88 85 ALA B O 1
ATOM 2764 N N . GLU B 1 86 ? 11.477 -15.789 -12.836 1 85.75 86 GLU B N 1
ATOM 2765 C CA . GLU B 1 86 ? 11.945 -14.422 -12.609 1 85.75 86 GLU B CA 1
ATOM 2766 C C . GLU B 1 86 ? 11.984 -14.086 -11.125 1 85.75 86 GLU B C 1
ATOM 2768 O O . GLU B 1 86 ? 12.961 -13.516 -10.641 1 85.75 86 GLU B O 1
ATOM 2773 N N . ILE B 1 87 ? 10.953 -14.398 -10.43 1 83.62 87 ILE B N 1
ATOM 2774 C CA . ILE B 1 87 ? 10.867 -14.125 -9 1 83.62 87 ILE B CA 1
ATOM 2775 C C . ILE B 1 87 ? 11.992 -14.852 -8.266 1 83.62 87 ILE B C 1
ATOM 2777 O O . ILE B 1 87 ? 12.648 -14.273 -7.402 1 83.62 87 ILE B O 1
ATOM 2781 N N . PHE B 1 88 ? 12.203 -16.062 -8.633 1 82.69 88 PHE B N 1
ATOM 2782 C CA . PHE B 1 88 ? 13.273 -16.859 -8.047 1 82.69 88 PHE B CA 1
ATOM 2783 C C . PHE B 1 88 ? 14.625 -16.203 -8.281 1 82.69 88 PHE B C 1
ATOM 2785 O O . PHE B 1 88 ? 15.445 -16.109 -7.367 1 82.69 88 PHE B O 1
ATOM 2792 N N . LEU B 1 89 ? 14.844 -15.781 -9.422 1 84.38 89 LEU B N 1
ATOM 2793 C CA . LEU B 1 89 ? 16.109 -15.133 -9.773 1 84.38 89 LEU B CA 1
ATOM 2794 C C . LEU B 1 89 ? 16.281 -13.836 -9 1 84.38 89 LEU B C 1
ATOM 2796 O O . LEU B 1 89 ? 17.391 -13.516 -8.562 1 84.38 89 LEU B O 1
ATOM 2800 N N . ASP B 1 90 ? 15.227 -13.109 -8.875 1 82.19 90 ASP B N 1
ATOM 2801 C CA . ASP B 1 90 ? 15.273 -11.883 -8.086 1 82.19 90 ASP B CA 1
ATOM 2802 C C . ASP B 1 90 ? 15.703 -12.172 -6.648 1 82.19 90 ASP B C 1
ATOM 2804 O O . ASP B 1 90 ? 16.5 -11.43 -6.074 1 82.19 90 ASP B O 1
ATOM 2808 N N . GLU B 1 91 ? 15.141 -13.18 -6.152 1 78.31 91 GLU B N 1
ATOM 2809 C CA . GLU B 1 91 ? 15.5 -13.578 -4.793 1 78.31 91 GLU B CA 1
ATOM 2810 C C . GLU B 1 91 ? 16.969 -13.953 -4.703 1 78.31 91 GLU B C 1
ATOM 2812 O O . GLU B 1 91 ? 17.672 -13.555 -3.762 1 78.31 91 GLU B O 1
ATOM 2817 N N . LEU B 1 92 ? 17.438 -14.688 -5.719 1 77.44 92 LEU B N 1
ATOM 2818 C CA . LEU B 1 92 ? 18.828 -15.117 -5.746 1 77.44 92 LEU B CA 1
ATOM 2819 C C . LEU B 1 92 ? 19.766 -13.922 -5.859 1 77.44 92 LEU B C 1
ATOM 2821 O O . LEU B 1 92 ? 20.844 -13.914 -5.258 1 77.44 92 LEU B O 1
ATOM 2825 N N . LEU B 1 93 ? 19.328 -12.977 -6.559 1 78.19 93 LEU B N 1
ATOM 2826 C CA . LEU B 1 93 ? 20.156 -11.805 -6.816 1 78.19 93 LEU B CA 1
ATOM 2827 C C . LEU B 1 93 ? 19.953 -10.75 -5.734 1 78.19 93 LEU B C 1
ATOM 2829 O O . LEU B 1 93 ? 20.641 -9.719 -5.73 1 78.19 93 LEU B O 1
ATOM 2833 N N . GLY B 1 94 ? 19 -11.016 -4.824 1 75.12 94 GLY B N 1
ATOM 2834 C CA . GLY B 1 94 ? 18.719 -10.055 -3.77 1 75.12 94 GLY B CA 1
ATOM 2835 C C . GLY B 1 94 ? 18.031 -8.797 -4.273 1 75.12 94 GLY B C 1
ATOM 2836 O O . GLY B 1 94 ? 18.25 -7.711 -3.736 1 75.12 94 GLY B O 1
ATOM 2837 N N . THR B 1 95 ? 17.469 -8.93 -5.469 1 73 95 THR B N 1
ATOM 2838 C CA . THR B 1 95 ? 16.734 -7.812 -6.043 1 73 95 THR B CA 1
ATOM 2839 C C . THR B 1 95 ? 15.234 -7.953 -5.77 1 73 95 THR B C 1
ATOM 2841 O O . THR B 1 95 ? 14.758 -9.039 -5.438 1 73 95 THR B O 1
ATOM 2844 N N . TRP B 1 96 ? 14.594 -6.867 -5.531 1 66.56 96 TRP B N 1
ATOM 2845 C CA . TRP B 1 96 ? 13.156 -6.961 -5.312 1 66.56 96 TRP B CA 1
ATOM 2846 C C . TRP B 1 96 ? 12.398 -6.055 -6.273 1 66.56 96 TRP B C 1
ATOM 2848 O O . TRP B 1 96 ? 12.891 -4.984 -6.645 1 66.56 96 TRP B O 1
ATOM 2858 N N . THR B 1 97 ? 11.344 -6.781 -6.719 1 63 97 THR B N 1
ATOM 2859 C CA . THR B 1 97 ? 10.461 -6.055 -7.629 1 63 97 THR B CA 1
ATOM 2860 C C . THR B 1 97 ? 9.477 -5.188 -6.848 1 63 97 THR B C 1
ATOM 2862 O O . THR B 1 97 ? 8.922 -5.621 -5.84 1 63 97 THR B O 1
ATOM 2865 N N . ALA B 1 98 ? 9.578 -3.945 -7.117 1 63.03 98 ALA B N 1
ATOM 2866 C CA . ALA B 1 98 ? 8.609 -2.996 -6.574 1 63.03 98 ALA B CA 1
ATOM 2867 C C . ALA B 1 98 ? 7.477 -2.746 -7.562 1 63.03 98 ALA B C 1
ATOM 2869 O O . ALA B 1 98 ? 7.543 -3.182 -8.719 1 63.03 98 ALA B O 1
ATOM 2870 N N . ASP B 1 99 ? 6.355 -2.316 -7.133 1 62.44 99 ASP B N 1
ATOM 2871 C CA . ASP B 1 99 ? 5.148 -2.088 -7.918 1 62.44 99 ASP B CA 1
ATOM 2872 C C . ASP B 1 99 ? 5.473 -1.387 -9.234 1 62.44 99 ASP B C 1
ATOM 2874 O O . ASP B 1 99 ? 4.871 -1.687 -10.266 1 62.44 99 ASP B O 1
ATOM 2878 N N . TRP B 1 100 ? 6.488 -0.618 -9.203 1 53.31 100 TRP B N 1
ATOM 2879 C CA . TRP B 1 100 ? 6.793 0.208 -10.367 1 53.31 100 TRP B CA 1
ATOM 2880 C C . TRP B 1 100 ? 7.566 -0.59 -11.414 1 53.31 100 TRP B C 1
ATOM 2882 O O . TRP B 1 100 ? 7.754 -0.128 -12.539 1 53.31 100 TRP B O 1
ATOM 2892 N N . ASP B 1 101 ? 8.008 -1.704 -10.953 1 60.38 101 ASP B N 1
ATOM 2893 C CA . ASP B 1 101 ? 8.734 -2.551 -11.891 1 60.38 101 ASP B CA 1
ATOM 2894 C C . ASP B 1 101 ? 7.781 -3.424 -12.703 1 60.38 101 ASP B C 1
ATOM 2896 O O . ASP B 1 101 ? 8.195 -4.09 -13.656 1 60.38 101 ASP B O 1
ATOM 2900 N N . LEU B 1 102 ? 6.562 -3.264 -12.25 1 65.81 102 LEU B N 1
ATOM 2901 C CA . LEU B 1 102 ? 5.57 -4.109 -12.906 1 65.81 102 LEU B CA 1
ATOM 2902 C C . LEU B 1 102 ? 5.133 -3.504 -14.234 1 65.81 102 LEU B C 1
ATOM 2904 O O . LEU B 1 102 ? 5.156 -2.281 -14.398 1 65.81 102 LEU B O 1
ATOM 2908 N N . SER B 1 103 ? 4.938 -4.359 -15.188 1 60.62 103 SER B N 1
ATOM 2909 C CA . SER B 1 103 ? 4.566 -3.906 -16.531 1 60.62 103 SER B CA 1
ATOM 2910 C C . SER B 1 103 ? 3.352 -2.984 -16.484 1 60.62 103 SER B C 1
ATOM 2912 O O . SER B 1 103 ? 2.385 -3.258 -15.766 1 60.62 103 SER B O 1
ATOM 2914 N N . PRO B 1 104 ? 3.646 -1.869 -17.188 1 58.47 104 PRO B N 1
ATOM 2915 C CA . PRO B 1 104 ? 2.471 -0.999 -17.266 1 58.47 104 PRO B CA 1
ATOM 2916 C C . PRO B 1 104 ? 1.249 -1.701 -17.859 1 58.47 104 PRO B C 1
ATOM 2918 O O . PRO B 1 104 ? 1.393 -2.633 -18.656 1 58.47 104 PRO B O 1
ATOM 2921 N N . GLU B 1 105 ? 0.075 -1.496 -17.344 1 58.34 105 GLU B N 1
ATOM 2922 C CA . GLU B 1 105 ? -1.154 -1.988 -17.953 1 58.34 105 GLU B CA 1
ATOM 2923 C C . GLU B 1 105 ? -1.321 -1.442 -19.359 1 58.34 105 GLU B C 1
ATOM 2925 O O . GLU B 1 105 ? -0.919 -0.312 -19.656 1 58.34 105 GLU B O 1
ATOM 2930 N N . PRO B 1 106 ? -1.552 -2.416 -20.312 1 52.75 106 PRO B N 1
ATOM 2931 C CA . PRO B 1 106 ? -1.716 -1.904 -21.672 1 52.75 106 PRO B CA 1
ATOM 2932 C C . PRO B 1 106 ? -2.643 -0.693 -21.734 1 52.75 106 PRO B C 1
ATOM 2934 O O . PRO B 1 106 ? -3.672 -0.661 -21.062 1 52.75 106 PRO B O 1
ATOM 2937 N N . ARG B 1 107 ? -2.057 0.473 -22.094 1 49.34 107 ARG B N 1
ATOM 2938 C CA . ARG B 1 107 ? -2.781 1.727 -22.281 1 49.34 107 ARG B CA 1
ATOM 2939 C C . ARG B 1 107 ? -3.777 1.621 -23.438 1 49.34 107 ARG B C 1
ATOM 2941 O O . ARG B 1 107 ? -3.402 1.744 -24.594 1 49.34 107 ARG B O 1
ATOM 2948 N N . GLY B 1 108 ? -4.656 0.639 -23.438 1 51.69 108 GLY B N 1
ATOM 2949 C CA . GLY B 1 108 ? -5.625 0.912 -24.5 1 51.69 108 GLY B CA 1
ATOM 2950 C C . GLY B 1 108 ? -6.328 2.246 -24.328 1 51.69 108 GLY B C 1
ATOM 2951 O O . GLY B 1 108 ? -5.914 3.072 -23.5 1 51.69 108 GLY B O 1
ATOM 2952 N N . GLU B 1 109 ? -7.219 2.713 -25.344 1 55.25 109 GLU B N 1
ATOM 2953 C CA . GLU B 1 109 ? -8.062 3.896 -25.203 1 55.25 109 GLU B CA 1
ATOM 2954 C C . GLU B 1 109 ? -8.758 3.918 -23.844 1 55.25 109 GLU B C 1
ATOM 2956 O O . GLU B 1 109 ? -9.461 2.973 -23.484 1 55.25 109 GLU B O 1
ATOM 2961 N N . LEU B 1 110 ? -8.227 4.68 -23.047 1 62.06 110 LEU B N 1
ATOM 2962 C CA . LEU B 1 110 ? -8.836 4.793 -21.719 1 62.06 110 LEU B CA 1
ATOM 2963 C C . LEU B 1 110 ? -10.289 5.254 -21.828 1 62.06 110 LEU B C 1
ATOM 2965 O O . LEU B 1 110 ? -10.586 6.195 -22.562 1 62.06 110 LEU B O 1
ATOM 2969 N N . PRO B 1 111 ? -11.219 4.398 -21.391 1 62.16 111 PRO B N 1
ATOM 2970 C CA . PRO B 1 111 ? -12.586 4.922 -21.344 1 62.16 111 PRO B CA 1
ATOM 2971 C C . PRO B 1 111 ? -12.68 6.27 -20.641 1 62.16 111 PRO B C 1
ATOM 2973 O O . PRO B 1 111 ? -11.773 6.645 -19.891 1 62.16 111 PRO B O 1
ATOM 2976 N N . PRO B 1 112 ? -13.68 7.055 -21.062 1 67.31 112 PRO B N 1
ATOM 2977 C CA . PRO B 1 112 ? -13.867 8.32 -20.344 1 67.31 112 PRO B CA 1
ATOM 2978 C C . PRO B 1 112 ? -13.992 8.125 -18.844 1 67.31 112 PRO B C 1
ATOM 2980 O O . PRO B 1 112 ? -14.594 7.152 -18.375 1 67.31 112 PRO B O 1
ATOM 2983 N N . ARG B 1 113 ? -13.289 8.859 -18.109 1 70.75 113 ARG B N 1
ATOM 2984 C CA . ARG B 1 113 ? -13.289 8.82 -16.656 1 70.75 113 ARG B CA 1
ATOM 2985 C C . ARG B 1 113 ? -14.602 9.352 -16.094 1 70.75 113 ARG B C 1
ATOM 2987 O O . ARG B 1 113 ? -15.078 10.406 -16.5 1 70.75 113 ARG B O 1
ATOM 2994 N N . THR B 1 114 ? -15.281 8.477 -15.336 1 83.31 114 THR B N 1
ATOM 2995 C CA . THR B 1 114 ? -16.375 9 -14.523 1 83.31 114 THR B CA 1
ATOM 2996 C C . THR B 1 114 ? -15.844 9.672 -13.266 1 83.31 114 THR B C 1
ATOM 2998 O O . THR B 1 114 ? -15.078 9.062 -12.516 1 83.31 114 THR B O 1
ATOM 3001 N N . SER B 1 115 ? -16.156 10.945 -13.141 1 91.19 115 SER B N 1
ATOM 3002 C CA . SER B 1 115 ? -15.719 11.695 -11.969 1 91.19 115 SER B CA 1
ATOM 3003 C C . SER B 1 115 ? -16.859 11.867 -10.969 1 91.19 115 SER B C 1
ATOM 3005 O O . SER B 1 115 ? -17.969 12.266 -11.344 1 91.19 115 SER B O 1
ATOM 3007 N N . LEU B 1 116 ? -16.641 11.414 -9.781 1 96.75 116 LEU B N 1
ATOM 3008 C CA . LEU B 1 116 ? -17.562 11.633 -8.672 1 96.75 116 LEU B CA 1
ATOM 3009 C C . LEU B 1 116 ? -17.125 12.836 -7.836 1 96.75 116 LEU B C 1
ATOM 3011 O O . LEU B 1 116 ? -15.945 13.203 -7.836 1 96.75 116 LEU B O 1
ATOM 3015 N N . PRO B 1 117 ? -18.047 13.516 -7.23 1 97.62 117 PRO B N 1
ATOM 3016 C CA . PRO B 1 117 ? -17.703 14.703 -6.449 1 97.62 117 PRO B CA 1
ATOM 3017 C C . PRO B 1 117 ? -17.031 14.359 -5.121 1 97.62 117 PRO B C 1
ATOM 3019 O O . PRO B 1 117 ? -17.516 14.766 -4.059 1 97.62 117 PRO B O 1
ATOM 3022 N N . ILE B 1 118 ? -15.984 13.594 -5.207 1 98.38 118 ILE B N 1
ATOM 3023 C CA . ILE B 1 118 ? -15.148 13.172 -4.086 1 98.38 118 ILE B CA 1
ATOM 3024 C C . ILE B 1 118 ? -13.758 13.789 -4.219 1 98.38 118 ILE B C 1
ATOM 3026 O O . ILE B 1 118 ? -13.141 13.703 -5.281 1 98.38 118 ILE B O 1
ATOM 3030 N N . TRP B 1 119 ? -13.312 14.453 -3.189 1 98.75 119 TRP B N 1
ATOM 3031 C CA . TRP B 1 119 ? -11.938 14.938 -3.125 1 98.75 119 TRP B CA 1
ATOM 3032 C C . TRP B 1 119 ? -11.195 14.328 -1.936 1 98.75 119 TRP B C 1
ATOM 3034 O O . TRP B 1 119 ? -11.82 13.961 -0.935 1 98.75 119 TRP B O 1
ATOM 3044 N N . VAL B 1 120 ? -9.922 14.219 -2.086 1 98.88 120 VAL B N 1
ATOM 3045 C CA . VAL B 1 120 ? -9.086 13.68 -1.021 1 98.88 120 VAL B CA 1
ATOM 3046 C C . VAL B 1 120 ? -8.078 14.734 -0.568 1 98.88 120 VAL B C 1
ATOM 3048 O O . VAL B 1 120 ? -7.496 15.445 -1.395 1 98.88 120 VAL B O 1
ATOM 3051 N N . TYR B 1 121 ? -7.887 14.922 0.663 1 98.88 121 TYR B N 1
ATOM 3052 C CA . TYR B 1 121 ? -6.836 15.758 1.241 1 98.88 121 TYR B CA 1
ATOM 3053 C C . TYR B 1 121 ? -5.824 14.906 2 1 98.88 121 TYR B C 1
ATOM 3055 O O . TYR B 1 121 ? -6.18 14.219 2.961 1 98.88 121 TYR B O 1
ATOM 3063 N N . LEU B 1 122 ? -4.621 14.867 1.594 1 98.75 122 LEU B N 1
ATOM 3064 C CA . LEU B 1 122 ? -3.545 14.148 2.268 1 98.75 122 LEU B CA 1
ATOM 3065 C C . LEU B 1 122 ? -2.748 15.086 3.168 1 98.75 122 LEU B C 1
ATOM 3067 O O . LEU B 1 122 ? -2.066 15.992 2.682 1 98.75 122 LEU B O 1
ATOM 3071 N N . GLU B 1 123 ? -2.801 14.805 4.418 1 97.62 123 GLU B N 1
ATOM 3072 C CA . GLU B 1 123 ? -2.156 15.695 5.375 1 97.62 123 GLU B CA 1
ATOM 3073 C C . GLU B 1 123 ? -0.862 15.086 5.91 1 97.62 123 GLU B C 1
ATOM 3075 O O . GLU B 1 123 ? -0.894 14.148 6.711 1 97.62 123 GLU B O 1
ATOM 3080 N N . ASP B 1 124 ? 0.237 15.625 5.52 1 93.31 124 ASP B N 1
ATOM 3081 C CA . ASP B 1 124 ? 1.557 15.367 6.09 1 93.31 124 ASP B CA 1
ATOM 3082 C C . ASP B 1 124 ? 1.927 13.891 5.973 1 93.31 124 ASP B C 1
ATOM 3084 O O . ASP B 1 124 ? 2.463 13.305 6.918 1 93.31 124 ASP B O 1
ATOM 3088 N N . LEU B 1 125 ? 1.541 13.266 4.883 1 93.5 125 LEU B N 1
ATOM 3089 C CA . LEU B 1 125 ? 2.018 11.898 4.66 1 93.5 125 LEU B CA 1
ATOM 3090 C C . LEU B 1 125 ? 3.533 11.875 4.504 1 93.5 125 LEU B C 1
ATOM 3092 O O . LEU B 1 125 ? 4.109 12.742 3.846 1 93.5 125 LEU B O 1
ATOM 3096 N N . ARG B 1 126 ? 4.125 10.875 4.984 1 87.56 126 ARG B N 1
ATOM 3097 C CA . ARG B 1 126 ? 5.578 10.773 4.941 1 87.56 126 ARG B CA 1
ATOM 3098 C C . ARG B 1 126 ? 6.027 9.867 3.799 1 87.56 126 ARG B C 1
ATOM 3100 O O . ARG B 1 126 ? 7.035 10.148 3.141 1 87.56 126 ARG B O 1
ATOM 3107 N N . SER B 1 127 ? 5.312 8.781 3.594 1 87.31 127 SER B N 1
ATOM 3108 C CA . SER B 1 127 ? 5.715 7.789 2.6 1 87.31 127 SER B CA 1
ATOM 3109 C C . SER B 1 127 ? 5.234 8.18 1.205 1 87.31 127 SER B C 1
ATOM 3111 O O . SER B 1 127 ? 4.031 8.188 0.936 1 87.31 127 SER B O 1
ATOM 3113 N N . PRO B 1 128 ? 6.109 8.438 0.294 1 88.81 128 PRO B N 1
ATOM 3114 C CA . PRO B 1 128 ? 5.676 8.695 -1.082 1 88.81 128 PRO B CA 1
ATOM 3115 C C . PRO B 1 128 ? 4.938 7.512 -1.698 1 88.81 128 PRO B C 1
ATOM 3117 O O . PRO B 1 128 ? 4.066 7.699 -2.553 1 88.81 128 PRO B O 1
ATOM 3120 N N . TYR B 1 129 ? 5.27 6.297 -1.211 1 87.12 129 TYR B N 1
ATOM 3121 C CA . TYR B 1 129 ? 4.598 5.105 -1.727 1 87.12 129 TYR B CA 1
ATOM 3122 C C . TYR B 1 129 ? 3.111 5.133 -1.394 1 87.12 129 TYR B C 1
ATOM 3124 O O . TYR B 1 129 ? 2.275 4.77 -2.227 1 87.12 129 TYR B O 1
ATOM 3132 N N . ASN B 1 130 ? 2.84 5.586 -0.196 1 93.19 130 ASN B N 1
ATOM 3133 C CA . ASN B 1 130 ? 1.438 5.711 0.19 1 93.19 130 ASN B CA 1
ATOM 3134 C C . ASN B 1 130 ? 0.718 6.762 -0.646 1 93.19 130 ASN B C 1
ATOM 3136 O O . ASN B 1 130 ? -0.44 6.578 -1.024 1 93.19 130 ASN B O 1
ATOM 3140 N N . VAL B 1 131 ? 1.4 7.812 -0.924 1 95.25 131 VAL B N 1
ATOM 3141 C CA . VAL B 1 131 ? 0.822 8.867 -1.751 1 95.25 131 VAL B CA 1
ATOM 3142 C C . VAL B 1 131 ? 0.445 8.305 -3.119 1 95.25 131 VAL B C 1
ATOM 3144 O O . VAL B 1 131 ? -0.688 8.469 -3.576 1 95.25 131 VAL B O 1
ATOM 3147 N N . GLY B 1 132 ? 1.383 7.629 -3.719 1 93.75 132 GLY B N 1
ATOM 3148 C CA . GLY B 1 132 ? 1.117 7.039 -5.023 1 93.75 132 GLY B CA 1
ATOM 3149 C C . GLY B 1 132 ? -0.023 6.039 -5.004 1 93.75 132 GLY B C 1
ATOM 3150 O O . GLY B 1 132 ? -0.884 6.055 -5.887 1 93.75 132 GLY B O 1
ATOM 3151 N N . ALA B 1 133 ? -0.02 5.152 -4.008 1 94.5 133 ALA B N 1
ATOM 3152 C CA . ALA B 1 133 ? -1.073 4.145 -3.887 1 94.5 133 ALA B CA 1
ATOM 3153 C C . ALA B 1 133 ? -2.441 4.805 -3.723 1 94.5 133 ALA B C 1
ATOM 3155 O O . ALA B 1 133 ? -3.438 4.324 -4.27 1 94.5 133 ALA B O 1
ATOM 3156 N N . ILE B 1 134 ? -2.49 5.891 -2.998 1 98.25 134 ILE B N 1
ATOM 3157 C CA . ILE B 1 134 ? -3.752 6.59 -2.783 1 98.25 134 ILE B CA 1
ATOM 3158 C C . ILE B 1 134 ? -4.195 7.262 -4.082 1 98.25 134 ILE B C 1
ATOM 3160 O O . ILE B 1 134 ? -5.391 7.297 -4.391 1 98.25 134 ILE B O 1
ATOM 3164 N N . PHE B 1 135 ? -3.273 7.789 -4.848 1 97.31 135 PHE B N 1
ATOM 3165 C CA . PHE B 1 135 ? -3.609 8.32 -6.164 1 97.31 135 PHE B CA 1
ATOM 3166 C C . PHE B 1 135 ? -4.277 7.254 -7.023 1 97.31 135 PHE B C 1
ATOM 3168 O O . PHE B 1 135 ? -5.285 7.523 -7.68 1 97.31 135 PHE B O 1
ATOM 3175 N N . ARG B 1 136 ? -3.732 6.086 -6.965 1 95.88 136 ARG B N 1
ATOM 3176 C CA . ARG B 1 136 ? -4.289 4.977 -7.734 1 95.88 136 ARG B CA 1
ATOM 3177 C C . ARG B 1 136 ? -5.711 4.656 -7.289 1 95.88 136 ARG B C 1
ATOM 3179 O O . ARG B 1 136 ? -6.605 4.5 -8.117 1 95.88 136 ARG B O 1
ATOM 3186 N N . SER B 1 137 ? -5.926 4.59 -6.016 1 98.19 137 SER B N 1
ATOM 3187 C CA . SER B 1 137 ? -7.258 4.312 -5.484 1 98.19 137 SER B CA 1
ATOM 3188 C C . SER B 1 137 ? -8.227 5.441 -5.812 1 98.19 137 SER B C 1
ATOM 3190 O O . SER B 1 137 ? -9.375 5.188 -6.203 1 98.19 137 SER B O 1
ATOM 3192 N N . AL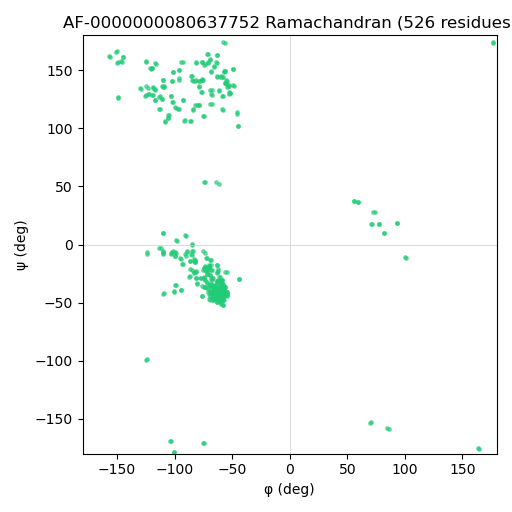A B 1 138 ? -7.754 6.668 -5.586 1 98.25 138 ALA B N 1
ATOM 3193 C CA . ALA B 1 138 ? -8.602 7.828 -5.844 1 98.25 138 ALA B CA 1
ATOM 3194 C C . ALA B 1 138 ? -9.062 7.855 -7.301 1 98.25 138 ALA B C 1
ATOM 3196 O O . ALA B 1 138 ? -10.242 8.086 -7.582 1 98.25 138 ALA B O 1
ATOM 3197 N N . GLU B 1 139 ? -8.125 7.617 -8.203 1 96.62 139 GLU B N 1
ATOM 3198 C CA . GLU B 1 139 ? -8.477 7.559 -9.617 1 96.62 139 GLU B CA 1
ATOM 3199 C C . GLU B 1 139 ? -9.445 6.414 -9.898 1 96.62 139 GLU B C 1
ATOM 3201 O O . GLU B 1 139 ? -10.453 6.605 -10.586 1 96.62 139 GLU B O 1
ATOM 3206 N N . ALA B 1 140 ? -9.195 5.301 -9.398 1 96.12 140 ALA B N 1
ATOM 3207 C CA . ALA B 1 140 ? -9.984 4.098 -9.641 1 96.12 140 ALA B CA 1
ATOM 3208 C C . ALA B 1 140 ? -11.422 4.27 -9.156 1 96.12 140 ALA B C 1
ATOM 3210 O O . ALA B 1 140 ? -12.359 3.764 -9.773 1 96.12 140 ALA B O 1
ATOM 3211 N N . PHE B 1 141 ? -11.57 5 -8.07 1 97.62 141 PHE B N 1
ATOM 3212 C CA . PHE B 1 141 ? -12.891 5.125 -7.469 1 97.62 141 PHE B CA 1
ATOM 3213 C C . PHE B 1 141 ? -13.562 6.426 -7.898 1 97.62 141 PHE B C 1
ATOM 3215 O O . PHE B 1 141 ? -14.609 6.797 -7.355 1 97.62 141 PHE B O 1
ATOM 3222 N N . GLY B 1 142 ? -12.93 7.16 -8.742 1 96.69 142 GLY B N 1
ATOM 3223 C CA . GLY B 1 142 ? -13.594 8.25 -9.445 1 96.69 142 GLY B CA 1
ATOM 3224 C C . GLY B 1 142 ? -13.445 9.586 -8.75 1 96.69 142 GLY B C 1
ATOM 3225 O O . GLY B 1 142 ? -14.258 10.492 -8.961 1 96.69 142 GLY B O 1
ATOM 3226 N N . ALA B 1 143 ? -12.492 9.75 -7.867 1 97.81 143 ALA B N 1
ATOM 3227 C CA . ALA B 1 143 ? -12.281 11.047 -7.223 1 97.81 143 ALA B CA 1
ATOM 3228 C C . ALA B 1 143 ? -12.031 12.141 -8.258 1 97.81 143 ALA B C 1
ATOM 3230 O O . ALA B 1 143 ? -11.406 11.891 -9.297 1 97.81 143 ALA B O 1
ATOM 3231 N N . SER B 1 144 ? -12.445 13.32 -7.914 1 97.44 144 SER B N 1
ATOM 3232 C CA . SER B 1 144 ? -12.297 14.469 -8.805 1 97.44 144 SER B CA 1
ATOM 3233 C C . SER B 1 144 ? -10.906 15.086 -8.68 1 97.44 144 SER B C 1
ATOM 3235 O O . SER B 1 144 ? -10.445 15.789 -9.578 1 97.44 144 SER B O 1
ATOM 3237 N N . GLY B 1 145 ? -10.289 14.867 -7.543 1 97.56 145 GLY B N 1
ATOM 3238 C CA . GLY B 1 145 ? -8.945 15.406 -7.355 1 97.56 145 GLY B CA 1
ATOM 3239 C C . GLY B 1 145 ? -8.391 15.156 -5.969 1 97.56 145 GLY B C 1
ATOM 3240 O O . GLY B 1 145 ? -9.086 14.633 -5.098 1 97.56 145 GLY B O 1
ATOM 3241 N N . ILE B 1 146 ? -7.074 15.547 -5.812 1 98.69 146 ILE B N 1
ATOM 3242 C CA . ILE B 1 146 ? -6.391 15.375 -4.535 1 98.69 146 ILE B CA 1
ATOM 3243 C C . ILE B 1 146 ? -5.723 16.688 -4.133 1 98.69 146 ILE B C 1
ATOM 3245 O O . ILE B 1 146 ? -5.109 17.359 -4.961 1 98.69 146 ILE B O 1
ATOM 3249 N N . TYR B 1 147 ? -5.898 17.047 -2.895 1 98.75 147 TYR B N 1
ATOM 3250 C CA . TYR B 1 147 ? -5.141 18.141 -2.281 1 98.75 147 TYR B CA 1
ATOM 3251 C C . TYR B 1 147 ? -4.031 17.594 -1.39 1 98.75 147 TYR B C 1
ATOM 3253 O O . TYR B 1 147 ? -4.227 16.594 -0.683 1 98.75 147 TYR B O 1
ATOM 3261 N N . LEU B 1 148 ? -2.906 18.25 -1.442 1 98 148 LEU B N 1
ATOM 3262 C CA . LEU B 1 148 ? -1.748 17.859 -0.65 1 98 148 LEU B CA 1
ATOM 3263 C C . LEU B 1 148 ? -1.337 18.969 0.31 1 98 148 LEU B C 1
ATOM 3265 O O . LEU B 1 148 ? -1.188 20.125 -0.098 1 98 148 LEU B O 1
ATOM 3269 N N . SER B 1 149 ? -1.181 18.609 1.578 1 96.38 149 SER B N 1
ATOM 3270 C CA . SER B 1 149 ? -0.547 19.562 2.477 1 96.38 149 SER B CA 1
ATOM 3271 C C . SER B 1 149 ? 0.888 19.859 2.053 1 96.38 149 SER B C 1
ATOM 3273 O O . SER B 1 149 ? 1.491 19.078 1.309 1 96.38 149 SER B O 1
ATOM 3275 N N . PRO B 1 150 ? 1.473 20.891 2.512 1 88.69 150 PRO B N 1
ATOM 3276 C CA . PRO B 1 150 ? 2.824 21.281 2.1 1 88.69 150 PRO B CA 1
ATOM 3277 C C . PRO B 1 150 ? 3.865 20.203 2.402 1 88.69 150 PRO B C 1
ATOM 3279 O O . PRO B 1 150 ? 4.816 20.031 1.636 1 88.69 150 PRO B O 1
ATOM 3282 N N . ALA B 1 151 ? 3.686 19.469 3.396 1 87.19 151 ALA B N 1
ATOM 3283 C CA . ALA B 1 151 ? 4.695 18.516 3.84 1 87.19 151 ALA B CA 1
ATOM 3284 C C . ALA B 1 151 ? 4.551 17.188 3.104 1 87.19 151 ALA B C 1
ATOM 3286 O O . ALA B 1 151 ? 5.453 16.344 3.143 1 87.19 151 ALA B O 1
ATOM 3287 N N . THR B 1 152 ? 3.434 16.953 2.414 1 92.75 152 THR B N 1
ATOM 3288 C CA . THR B 1 152 ? 3.184 15.688 1.725 1 92.75 152 THR B CA 1
ATOM 3289 C C . THR B 1 152 ? 3.971 15.617 0.42 1 92.75 152 THR B C 1
ATOM 3291 O O . THR B 1 152 ? 3.955 16.562 -0.373 1 92.75 152 THR B O 1
ATOM 3294 N N . PRO B 1 153 ? 4.656 14.539 0.203 1 90 153 PRO B N 1
ATOM 3295 C CA . PRO B 1 153 ? 5.34 14.406 -1.086 1 90 153 PRO B CA 1
ATOM 3296 C C . PRO B 1 153 ? 4.387 14.531 -2.273 1 90 153 PRO B C 1
ATOM 3298 O O . PRO B 1 153 ? 3.225 14.133 -2.182 1 90 153 PRO B O 1
ATOM 3301 N N . THR B 1 154 ? 4.941 15.031 -3.316 1 91.44 154 THR B N 1
ATOM 3302 C CA . THR B 1 154 ? 4.137 15.156 -4.527 1 91.44 154 THR B CA 1
ATOM 3303 C C . THR B 1 154 ? 4.082 13.828 -5.277 1 91.44 154 THR B C 1
ATOM 3305 O O . THR B 1 154 ? 4.945 12.969 -5.094 1 91.44 154 THR B O 1
ATOM 3308 N N . PRO B 1 155 ? 3.061 13.664 -6.086 1 90.88 155 PRO B N 1
ATOM 3309 C CA . PRO B 1 155 ? 2.945 12.398 -6.82 1 90.88 155 PRO B CA 1
ATOM 3310 C C . PRO B 1 155 ? 4.027 12.234 -7.883 1 90.88 155 PRO B C 1
ATOM 3312 O O . PRO B 1 155 ? 4.211 11.141 -8.422 1 90.88 155 PRO B O 1
ATOM 3315 N N . ASP B 1 156 ? 4.723 13.297 -8.195 1 87.12 156 ASP B N 1
ATOM 3316 C CA . ASP B 1 156 ? 5.801 13.234 -9.18 1 87.12 156 ASP B CA 1
ATOM 3317 C C . ASP B 1 156 ? 7.09 12.719 -8.547 1 87.12 156 ASP B C 1
ATOM 3319 O O . ASP B 1 156 ? 8.055 12.414 -9.25 1 87.12 156 ASP B O 1
ATOM 3323 N N . HIS B 1 157 ? 7.012 12.758 -7.215 1 84.25 157 HIS B N 1
ATOM 3324 C CA . HIS B 1 157 ? 8.133 12.094 -6.559 1 84.25 157 HIS B CA 1
ATOM 3325 C C . HIS B 1 157 ? 8.375 10.703 -7.152 1 84.25 157 HIS B C 1
ATOM 3327 O O . HIS B 1 157 ? 7.422 9.953 -7.383 1 84.25 157 HIS B O 1
ATOM 3333 N N . PRO B 1 158 ? 9.594 10.32 -7.395 1 81.5 158 PRO B N 1
ATOM 3334 C CA . PRO B 1 158 ? 9.883 9.062 -8.078 1 81.5 158 PRO B CA 1
ATOM 3335 C C . PRO B 1 158 ? 9.273 7.852 -7.375 1 81.5 158 PRO B C 1
ATOM 3337 O O . PRO B 1 158 ? 8.742 6.953 -8.031 1 81.5 158 PRO B O 1
ATOM 3340 N N . ARG B 1 159 ? 9.312 7.844 -6.121 1 80.44 159 ARG B N 1
ATOM 3341 C CA . ARG B 1 159 ? 8.758 6.719 -5.371 1 80.44 159 ARG B CA 1
ATOM 3342 C C . ARG B 1 159 ? 7.234 6.738 -5.395 1 80.44 159 ARG B C 1
ATOM 3344 O O . ARG B 1 159 ? 6.594 5.684 -5.41 1 80.44 159 ARG B O 1
ATOM 3351 N N . ALA B 1 160 ? 6.66 7.891 -5.355 1 89.06 160 ALA B N 1
ATOM 3352 C CA . ALA B 1 160 ? 5.211 8.008 -5.477 1 89.06 160 ALA B CA 1
ATOM 3353 C C . ALA B 1 160 ? 4.738 7.594 -6.867 1 89.06 160 ALA B C 1
ATOM 3355 O O . ALA B 1 160 ? 3.734 6.887 -7.004 1 89.06 160 ALA B O 1
ATOM 3356 N N . ALA B 1 161 ? 5.488 7.98 -7.816 1 86.88 161 ALA B N 1
ATOM 3357 C CA . ALA B 1 161 ? 5.145 7.672 -9.203 1 86.88 161 ALA B CA 1
ATOM 3358 C C . ALA B 1 161 ? 5.137 6.164 -9.438 1 86.88 161 ALA B C 1
ATOM 3360 O O . ALA B 1 161 ? 4.32 5.656 -10.211 1 86.88 161 ALA B O 1
ATOM 3361 N N . ARG B 1 162 ? 5.961 5.508 -8.727 1 81.56 162 ARG B N 1
ATOM 3362 C CA . ARG B 1 162 ? 6.09 4.062 -8.875 1 81.56 162 ARG B CA 1
ATOM 3363 C C . ARG B 1 162 ? 4.816 3.352 -8.438 1 81.56 162 ARG B C 1
ATOM 3365 O O . ARG B 1 162 ? 4.41 2.359 -9.055 1 81.56 162 ARG B O 1
ATOM 3372 N N . THR B 1 163 ? 4.223 3.82 -7.426 1 87.88 163 THR B N 1
ATOM 3373 C CA . THR B 1 163 ? 3.029 3.162 -6.906 1 87.88 163 THR B CA 1
ATOM 3374 C C . THR B 1 163 ? 1.77 3.779 -7.508 1 87.88 163 THR B C 1
ATOM 3376 O O . THR B 1 163 ? 0.706 3.156 -7.508 1 87.88 163 THR B O 1
ATOM 3379 N N . ALA B 1 164 ? 1.87 4.945 -8.078 1 91.12 164 ALA B N 1
ATOM 3380 C CA . ALA B 1 164 ? 0.727 5.605 -8.703 1 91.12 164 ALA B CA 1
ATOM 3381 C C . ALA B 1 164 ? 0.427 4.992 -10.07 1 91.12 164 ALA B C 1
ATOM 3383 O O . ALA B 1 164 ? -0.714 5.031 -10.539 1 91.12 164 ALA B O 1
ATOM 3384 N N . ARG B 1 165 ? 1.518 4.48 -10.688 1 88.75 165 ARG B N 1
ATOM 3385 C CA . ARG B 1 165 ? 1.42 3.775 -11.961 1 88.75 165 ARG B CA 1
ATOM 3386 C C . ARG B 1 165 ? 0.738 4.641 -13.016 1 88.75 165 ARG B C 1
ATOM 3388 O O . ARG B 1 165 ? -0.169 4.18 -13.711 1 88.75 165 ARG B O 1
ATOM 3395 N N . GLY B 1 166 ? 0.96 5.879 -13.055 1 88.81 166 GLY B N 1
ATOM 3396 C CA . GLY B 1 166 ? 0.504 6.77 -14.117 1 88.81 166 GLY B CA 1
ATOM 3397 C C . GLY B 1 166 ? -0.732 7.562 -13.734 1 88.81 166 GLY B C 1
ATOM 3398 O O . GLY B 1 166 ? -1.071 8.547 -14.398 1 88.81 166 GLY B O 1
ATOM 3399 N N . THR B 1 167 ? -1.388 7.234 -12.664 1 92.44 167 THR B N 1
ATOM 3400 C CA . THR B 1 167 ? -2.631 7.898 -12.289 1 92.44 167 THR B CA 1
ATOM 3401 C C . THR B 1 167 ? -2.363 9.328 -11.836 1 92.44 167 THR B C 1
ATOM 3403 O O . THR B 1 167 ? -3.277 10.156 -11.789 1 92.44 167 THR B O 1
ATOM 3406 N N . GLN B 1 168 ? -1.127 9.641 -11.461 1 91.69 168 GLN B N 1
ATOM 3407 C CA . GLN B 1 168 ? -0.771 11.008 -11.078 1 91.69 168 GLN B CA 1
ATOM 3408 C C . GLN B 1 168 ? -0.948 11.977 -12.242 1 91.69 168 GLN B C 1
ATOM 3410 O O . GLN B 1 168 ? -1.033 13.188 -12.039 1 91.69 168 GLN B O 1
ATOM 3415 N N . HIS B 1 169 ? -1.029 11.406 -13.477 1 91.69 169 HIS B N 1
ATOM 3416 C CA . HIS B 1 169 ? -1.216 12.242 -14.664 1 91.69 169 HIS B CA 1
ATOM 3417 C C . HIS B 1 169 ? -2.691 12.344 -15.039 1 91.69 169 HIS B C 1
ATOM 3419 O O . HIS B 1 169 ? -3.066 13.164 -15.875 1 91.69 169 HIS B O 1
ATOM 3425 N N . LEU B 1 170 ? -3.479 11.555 -14.469 1 91.44 170 LEU B N 1
ATOM 3426 C CA . LEU B 1 170 ? -4.898 11.5 -14.797 1 91.44 170 LEU B CA 1
ATOM 3427 C C . LEU B 1 170 ? -5.723 12.289 -13.789 1 91.44 170 LEU B C 1
ATOM 3429 O O . LEU B 1 170 ? -6.773 12.836 -14.125 1 91.44 170 LEU B O 1
ATOM 3433 N N . LEU B 1 171 ? -5.309 12.281 -12.555 1 94.44 171 LEU B N 1
ATOM 3434 C CA . LEU B 1 171 ? -6.031 12.922 -11.461 1 94.44 171 LEU B CA 1
ATOM 3435 C C . LEU B 1 171 ? -5.434 14.281 -11.133 1 94.44 171 LEU B C 1
ATOM 3437 O O . LEU B 1 171 ? -4.25 14.383 -10.797 1 94.44 171 LEU B O 1
ATOM 3441 N N . PRO B 1 172 ? -6.242 15.336 -11.289 1 96.31 172 PRO B N 1
ATOM 3442 C CA . PRO B 1 172 ? -5.73 16.656 -10.891 1 96.31 172 PRO B CA 1
ATOM 3443 C C . PRO B 1 172 ? -5.359 16.719 -9.406 1 96.31 172 PRO B C 1
ATOM 3445 O O . PRO B 1 172 ? -6.023 16.094 -8.578 1 96.31 172 PRO B O 1
ATOM 3448 N N . TRP B 1 173 ? -4.285 17.469 -9.148 1 98 173 TRP B N 1
ATOM 3449 C CA . TRP B 1 173 ? -3.898 17.672 -7.754 1 98 173 TRP B CA 1
ATOM 3450 C C . TRP B 1 173 ? -3.303 19.062 -7.559 1 98 173 TRP B C 1
ATOM 3452 O O . TRP B 1 173 ? -2.871 19.703 -8.523 1 98 173 TRP B O 1
ATOM 3462 N N . ARG B 1 174 ? -3.324 19.578 -6.34 1 97.19 174 ARG B N 1
ATOM 3463 C CA . ARG B 1 174 ? -2.678 20.844 -5.988 1 97.19 174 ARG B CA 1
ATOM 3464 C C . ARG B 1 174 ? -2.361 20.891 -4.496 1 97.19 174 ARG B C 1
ATOM 3466 O O . ARG B 1 174 ? -2.949 20.156 -3.705 1 97.19 174 ARG B O 1
ATOM 3473 N N . ARG B 1 175 ? -1.492 21.75 -4.184 1 96.62 175 ARG B N 1
ATOM 3474 C CA . ARG B 1 175 ? -1.161 22.016 -2.787 1 96.62 175 ARG B CA 1
ATOM 3475 C C . ARG B 1 175 ? -2.221 22.891 -2.127 1 96.62 175 ARG B C 1
ATOM 3477 O O . ARG B 1 175 ? -2.766 23.797 -2.758 1 96.62 175 ARG B O 1
ATOM 3484 N N . LEU B 1 176 ? -2.484 22.547 -0.937 1 97.25 176 LEU B N 1
ATOM 3485 C CA . LEU B 1 176 ? -3.408 23.328 -0.111 1 97.25 176 LEU B CA 1
ATOM 3486 C C . LEU B 1 176 ? -3.023 23.234 1.362 1 97.25 176 LEU B C 1
ATOM 3488 O O . LEU B 1 176 ? -2.801 22.141 1.886 1 97.25 176 LEU B O 1
ATOM 3492 N N . ALA B 1 177 ? -2.865 24.359 1.989 1 94.62 177 ALA B N 1
ATOM 3493 C CA . ALA B 1 177 ? -2.566 24.359 3.42 1 94.62 177 ALA B CA 1
ATOM 3494 C C . ALA B 1 177 ? -3.758 23.859 4.23 1 94.62 177 ALA B C 1
ATOM 3496 O O . ALA B 1 177 ? -4.91 24.062 3.836 1 94.62 177 ALA B O 1
ATOM 3497 N N . PRO B 1 178 ? -3.479 23.219 5.355 1 95.62 178 PRO B N 1
ATOM 3498 C CA . PRO B 1 178 ? -4.566 22.656 6.152 1 95.62 178 PRO B CA 1
ATOM 3499 C C . PRO B 1 178 ? -5.617 23.688 6.547 1 95.62 178 PRO B C 1
ATOM 3501 O O . PRO B 1 178 ? -6.809 23.375 6.586 1 95.62 178 PRO B O 1
ATOM 3504 N N . ASP B 1 179 ? -5.188 24.891 6.82 1 95 179 ASP B N 1
ATOM 3505 C CA . ASP B 1 179 ? -6.105 25.906 7.301 1 95 179 ASP B CA 1
ATOM 3506 C C . ASP B 1 179 ? -6.988 26.438 6.168 1 95 179 ASP B C 1
ATOM 3508 O O . ASP B 1 179 ? -7.945 27.172 6.41 1 95 179 ASP B O 1
ATOM 3512 N N . GLN B 1 180 ? -6.746 26.031 4.965 1 97.56 180 GLN B N 1
ATOM 3513 C CA . GLN B 1 180 ? -7.512 26.484 3.811 1 97.56 180 GLN B CA 1
ATOM 3514 C C . GLN B 1 180 ? -8.562 25.453 3.408 1 97.56 180 GLN B C 1
ATOM 3516 O O . GLN B 1 180 ? -9.398 25.719 2.543 1 97.56 180 GLN B O 1
ATOM 3521 N N . VAL B 1 181 ? -8.586 24.297 3.988 1 98.06 181 VAL B N 1
ATOM 3522 C CA . VAL B 1 181 ? -9.5 23.219 3.621 1 98.06 181 VAL B CA 1
ATOM 3523 C C . VAL B 1 181 ? -10.945 23.672 3.836 1 98.06 181 VAL B C 1
ATOM 3525 O O . VAL B 1 181 ? -11.812 23.406 2.998 1 98.06 181 VAL B O 1
ATOM 3528 N N . GLY B 1 182 ? -11.195 24.359 4.91 1 96.94 182 GLY B N 1
ATOM 3529 C CA . GLY B 1 182 ? -12.531 24.859 5.219 1 96.94 182 GLY B CA 1
ATOM 3530 C C . GLY B 1 182 ? -13.062 25.828 4.184 1 96.94 182 GLY B C 1
ATOM 3531 O O . GLY B 1 182 ? -14.273 25.891 3.941 1 96.94 182 GLY B O 1
ATOM 3532 N N . SER B 1 183 ? -12.164 26.547 3.604 1 96.44 183 SER B N 1
ATOM 3533 C CA . SER B 1 183 ? -12.539 27.609 2.672 1 96.44 183 SER B CA 1
ATOM 3534 C C . SER B 1 183 ? -13.047 27.031 1.354 1 96.44 183 SER B C 1
ATOM 3536 O O . SER B 1 183 ? -13.641 27.75 0.546 1 96.44 183 SER B O 1
ATOM 3538 N N . LEU B 1 184 ? -12.867 25.75 1.131 1 96.44 184 LEU B N 1
ATOM 3539 C CA . LEU B 1 184 ? -13.352 25.109 -0.084 1 96.44 184 LEU B CA 1
ATOM 3540 C C . LEU B 1 184 ? -14.875 25.047 -0.093 1 96.44 184 LEU B C 1
ATOM 3542 O O . LEU B 1 184 ? -15.484 24.828 -1.145 1 96.44 184 LEU B O 1
ATOM 3546 N N . GLY B 1 185 ? -15.508 25.047 1.079 1 96.75 185 GLY B N 1
ATOM 3547 C CA . GLY B 1 185 ? -16.953 25.016 1.187 1 96.75 185 GLY B CA 1
ATOM 3548 C C . GLY B 1 185 ? -17.547 23.641 0.955 1 96.75 185 GLY B C 1
ATOM 3549 O O . GLY B 1 185 ? -18.734 23.516 0.634 1 96.75 185 GLY B O 1
ATOM 3550 N N . LEU B 1 186 ? -16.812 22.641 1.027 1 98 186 LEU B N 1
ATOM 3551 C CA . LEU B 1 186 ? -17.25 21.266 0.849 1 98 186 LEU B CA 1
ATOM 3552 C C . LEU B 1 186 ? -17.422 20.562 2.195 1 98 186 LEU B C 1
ATOM 3554 O O . LEU B 1 186 ? -16.688 20.859 3.146 1 98 186 LEU B O 1
ATOM 3558 N N . PRO B 1 187 ? -18.359 19.625 2.293 1 98.56 187 PRO B N 1
ATOM 3559 C CA . PRO B 1 187 ? -18.391 18.781 3.482 1 98.56 187 PRO B CA 1
ATOM 3560 C C . PRO B 1 187 ? -17.062 18.062 3.734 1 98.56 187 PRO B C 1
ATOM 3562 O O . PRO B 1 187 ? -16.406 17.609 2.789 1 98.56 187 PRO B O 1
ATOM 3565 N N . VAL B 1 188 ? -16.688 18.016 5.039 1 98.75 188 VAL B N 1
ATOM 3566 C CA . VAL B 1 188 ? -15.383 17.469 5.379 1 98.75 188 VAL B CA 1
ATOM 3567 C C . VAL B 1 188 ? -15.555 16.219 6.227 1 98.75 188 VAL B C 1
ATOM 3569 O O . VAL B 1 188 ? -16.219 16.25 7.262 1 98.75 188 VAL B O 1
ATOM 3572 N N . ILE B 1 189 ? -14.984 15.125 5.773 1 98.56 189 ILE B N 1
ATOM 3573 C CA . ILE B 1 189 ? -14.891 13.844 6.473 1 98.56 189 ILE B CA 1
ATOM 3574 C C . ILE B 1 189 ? -13.445 13.578 6.879 1 98.56 189 ILE B C 1
ATOM 3576 O O . ILE B 1 189 ? -12.516 13.922 6.148 1 98.56 189 ILE B O 1
ATOM 3580 N N . VAL B 1 190 ? -13.289 13.031 8.031 1 98.62 190 VAL B N 1
ATOM 3581 C CA . VAL B 1 190 ? -11.953 12.586 8.406 1 98.62 190 VAL B CA 1
ATOM 3582 C C . VAL B 1 190 ? -11.945 11.07 8.602 1 98.62 190 VAL B C 1
ATOM 3584 O O . VAL B 1 190 ? -12.891 10.508 9.172 1 98.62 190 VAL B O 1
ATOM 3587 N N . LEU B 1 191 ? -10.961 10.391 8.031 1 98.12 191 LEU B N 1
ATOM 3588 C CA . LEU B 1 191 ? -10.719 8.969 8.266 1 98.12 191 LEU B CA 1
ATOM 3589 C C . LEU B 1 191 ? -9.852 8.766 9.508 1 98.12 191 LEU B C 1
ATOM 3591 O O . LEU B 1 191 ? -8.664 9.078 9.492 1 98.12 191 LEU B O 1
ATOM 3595 N N . GLU B 1 192 ? -10.414 8.336 10.523 1 94.69 192 GLU B N 1
ATOM 3596 C CA . GLU B 1 192 ? -9.742 8.195 11.812 1 94.69 192 GLU B CA 1
ATOM 3597 C C . GLU B 1 192 ? -10.359 7.059 12.633 1 94.69 192 GLU B C 1
ATOM 3599 O O . GLU B 1 192 ? -11.438 6.566 12.305 1 94.69 192 GLU B O 1
ATOM 3604 N N . THR B 1 193 ? -9.578 6.719 13.648 1 90.38 193 THR B N 1
ATOM 3605 C CA . THR B 1 193 ? -10.133 5.73 14.562 1 90.38 193 THR B CA 1
ATOM 3606 C C . THR B 1 193 ? -11.227 6.352 15.43 1 90.38 193 THR B C 1
ATOM 3608 O O . THR B 1 193 ? -11.367 7.574 15.484 1 90.38 193 THR B O 1
ATOM 3611 N N . ARG B 1 194 ? -12.141 5.613 15.945 1 88.75 194 ARG B N 1
ATOM 3612 C CA . ARG B 1 194 ? -13.164 5.984 16.906 1 88.75 194 ARG B CA 1
ATOM 3613 C C . ARG B 1 194 ? -14.242 6.848 16.266 1 88.75 194 ARG B C 1
ATOM 3615 O O . ARG B 1 194 ? -14.75 7.789 16.875 1 88.75 194 ARG B O 1
ATOM 3622 N N . GLY B 1 195 ? -14.469 6.707 15.039 1 95.88 195 GLY B N 1
ATOM 3623 C CA . GLY B 1 195 ? -15.57 7.348 14.344 1 95.88 195 GLY B CA 1
ATOM 3624 C C . GLY B 1 195 ? -16.719 6.402 14.031 1 95.88 195 GLY B C 1
ATOM 3625 O O . GLY B 1 195 ? -16.828 5.336 14.641 1 95.88 195 GLY B O 1
ATOM 3626 N N . THR B 1 196 ? -17.656 6.871 13.195 1 97.94 196 THR B N 1
ATOM 3627 C CA . THR B 1 196 ? -18.734 6.023 12.711 1 97.94 196 THR B CA 1
ATOM 3628 C C . THR B 1 196 ? -18.203 4.941 11.781 1 97.94 196 THR B C 1
ATOM 3630 O O . THR B 1 196 ? -17.422 5.23 10.867 1 97.94 196 THR B O 1
ATOM 3633 N N . PRO B 1 197 ? -18.562 3.689 12.039 1 97.94 197 PRO B N 1
ATOM 3634 C CA . PRO B 1 197 ? -18.109 2.635 11.125 1 97.94 197 PRO B CA 1
ATOM 3635 C C . PRO B 1 197 ? -18.453 2.926 9.664 1 97.94 197 PRO B C 1
ATOM 3637 O O . PRO B 1 197 ? -19.562 3.389 9.375 1 97.94 197 PRO B O 1
ATOM 3640 N N . VAL B 1 198 ? -17.484 2.652 8.82 1 98.31 198 VAL B N 1
ATOM 3641 C CA . VAL B 1 198 ? -17.547 3.041 7.414 1 98.31 198 VAL B CA 1
ATOM 3642 C C . VAL B 1 198 ? -18.781 2.408 6.754 1 98.31 198 VAL B C 1
ATOM 3644 O O . VAL B 1 198 ? -19.391 3.004 5.863 1 98.31 198 VAL B O 1
ATOM 3647 N N . ASP B 1 199 ? -19.203 1.254 7.199 1 96.62 199 ASP B N 1
ATOM 3648 C CA . ASP B 1 199 ? -20.328 0.548 6.598 1 96.62 199 ASP B CA 1
ATOM 3649 C C . ASP B 1 199 ? -21.656 1.031 7.18 1 96.62 199 ASP B C 1
ATOM 3651 O O . ASP B 1 199 ? -22.719 0.635 6.715 1 96.62 199 ASP B O 1
ATOM 3655 N N . GLU B 1 200 ? -21.609 1.844 8.211 1 97.31 200 GLU B N 1
ATOM 3656 C CA . GLU B 1 200 ? -22.797 2.412 8.836 1 97.31 200 GLU B CA 1
ATOM 3657 C C . GLU B 1 200 ? -22.891 3.914 8.57 1 97.31 200 GLU B C 1
ATOM 3659 O O . GLU B 1 200 ? -23.891 4.547 8.922 1 97.31 200 GLU B O 1
ATOM 3664 N N . TYR B 1 201 ? -21.875 4.438 8.008 1 98 201 TYR B N 1
ATOM 3665 C CA . TYR B 1 201 ? -21.766 5.871 7.762 1 98 201 TYR B CA 1
ATOM 3666 C C . TYR B 1 201 ? -22.578 6.285 6.547 1 98 201 TYR B C 1
ATOM 3668 O O . TYR B 1 201 ? -22.594 5.594 5.527 1 98 201 TYR B O 1
ATOM 3676 N N . THR B 1 202 ? -23.328 7.395 6.637 1 97.75 202 THR B N 1
ATOM 3677 C CA . THR B 1 202 ? -24.031 7.969 5.496 1 97.75 202 THR B CA 1
ATOM 3678 C C . THR B 1 202 ? -23.156 9 4.785 1 97.75 202 THR B C 1
ATOM 3680 O O . THR B 1 202 ? -22.984 10.117 5.27 1 97.75 202 THR B O 1
ATOM 3683 N N . PHE B 1 203 ? -22.672 8.672 3.68 1 98.25 203 PHE B N 1
ATOM 3684 C CA . PHE B 1 203 ? -21.75 9.531 2.955 1 98.25 203 PHE B CA 1
ATOM 3685 C C . PHE B 1 203 ? -22.484 10.688 2.283 1 98.25 203 PHE B C 1
ATOM 3687 O O . PHE B 1 203 ? -23.578 10.5 1.749 1 98.25 203 PHE B O 1
ATOM 3694 N N . PRO B 1 204 ? -21.906 11.828 2.287 1 98.25 204 PRO B N 1
ATOM 3695 C CA . PRO B 1 204 ? -22.5 12.953 1.561 1 98.25 204 PRO B CA 1
ATOM 3696 C C . PRO B 1 204 ? -22.375 12.805 0.046 1 98.25 204 PRO B C 1
ATOM 3698 O O . PRO B 1 204 ? -21.578 12 -0.439 1 98.25 204 PRO B O 1
ATOM 3701 N N . GLU B 1 205 ? -23.156 13.594 -0.648 1 97.5 205 GLU B N 1
ATOM 3702 C CA . GLU B 1 205 ? -23.188 13.531 -2.105 1 97.5 205 GLU B CA 1
ATOM 3703 C C . GLU B 1 205 ? -21.906 14.102 -2.713 1 97.5 205 GLU B C 1
ATOM 3705 O O . GLU B 1 205 ? -21.609 13.844 -3.879 1 97.5 205 GLU B O 1
ATOM 3710 N N . GLN B 1 206 ? -21.312 14.953 -1.961 1 98.25 206 GLN B N 1
ATOM 3711 C CA . GLN B 1 206 ? -20.016 15.523 -2.326 1 98.25 206 GLN B CA 1
ATOM 3712 C C . GLN B 1 206 ? -19.188 15.844 -1.085 1 98.25 206 GLN B C 1
ATOM 3714 O O . GLN B 1 206 ? -19.734 16.016 0.006 1 98.25 206 GLN B O 1
ATOM 3719 N N . GLY B 1 207 ? -17.875 15.906 -1.266 1 98.56 207 GLY B N 1
ATOM 3720 C CA . GLY B 1 207 ? -17.094 16.297 -0.101 1 98.56 207 GLY B CA 1
ATOM 3721 C C . GLY B 1 207 ? -15.617 15.977 -0.237 1 98.56 207 GLY B C 1
ATOM 3722 O O . GLY B 1 207 ? -15.156 15.586 -1.312 1 98.56 207 GLY B O 1
ATOM 3723 N N . ILE B 1 208 ? -14.938 16.25 0.865 1 98.81 208 ILE B N 1
ATOM 3724 C CA . ILE B 1 208 ? -13.5 16.016 0.962 1 98.81 208 ILE B CA 1
ATOM 3725 C C . ILE B 1 208 ? -13.219 15.078 2.139 1 98.81 208 ILE B C 1
ATOM 3727 O O . ILE B 1 208 ? -13.742 15.281 3.236 1 98.81 208 ILE B O 1
ATOM 3731 N N . VAL B 1 209 ? -12.469 14.047 1.89 1 98.88 209 VAL B N 1
ATOM 3732 C CA . VAL B 1 209 ? -12.023 13.18 2.979 1 98.88 209 VAL B CA 1
ATOM 3733 C C . VAL B 1 209 ? -10.562 13.477 3.312 1 98.88 209 VAL B C 1
ATOM 3735 O O . VAL B 1 209 ? -9.711 13.508 2.424 1 98.88 209 VAL B O 1
ATOM 3738 N N . VAL B 1 210 ? -10.328 13.719 4.559 1 98.88 210 VAL B N 1
ATOM 3739 C CA . VAL B 1 210 ? -8.977 13.984 5.051 1 98.88 210 VAL B CA 1
ATOM 3740 C C . VAL B 1 210 ? -8.336 12.68 5.52 1 98.88 210 VAL B C 1
ATOM 3742 O O . VAL B 1 210 ? -8.898 11.961 6.344 1 98.88 210 VAL B O 1
ATOM 3745 N N . VAL B 1 211 ? -7.195 12.383 4.973 1 98.62 211 VAL B N 1
ATOM 3746 C CA . VAL B 1 211 ? -6.336 11.273 5.367 1 98.62 211 VAL B CA 1
ATOM 3747 C C . VAL B 1 211 ? -5.062 11.812 6.02 1 98.62 211 VAL B C 1
ATOM 3749 O O . VAL B 1 211 ? -4.316 12.57 5.402 1 98.62 211 VAL B O 1
ATOM 3752 N N . GLY B 1 212 ? -4.816 11.367 7.172 1 96.56 212 GLY B N 1
ATOM 3753 C CA . GLY B 1 212 ? -3.789 12 7.988 1 96.56 212 GLY B CA 1
ATOM 3754 C C . GLY B 1 212 ? -2.471 11.25 7.977 1 96.56 212 GLY B C 1
ATOM 3755 O O . GLY B 1 212 ? -2.344 10.219 7.312 1 96.56 212 GLY B O 1
ATOM 3756 N N . ASN B 1 213 ? -1.55 11.789 8.727 1 92.81 213 ASN B N 1
ATOM 3757 C CA . ASN B 1 213 ? -0.187 11.289 8.867 1 92.81 213 ASN B CA 1
ATOM 3758 C C . ASN B 1 213 ? -0.169 9.852 9.383 1 92.81 213 ASN B C 1
ATOM 3760 O O . ASN B 1 213 ? -0.95 9.5 10.266 1 92.81 213 ASN B O 1
ATOM 3764 N N . GLU B 1 214 ? 0.757 9.031 8.922 1 89.25 214 GLU B N 1
ATOM 3765 C CA . GLU B 1 214 ? 0.858 7.609 9.227 1 89.25 214 GLU B CA 1
ATOM 3766 C C . GLU B 1 214 ? 1.101 7.375 10.711 1 89.25 214 GLU B C 1
ATOM 3768 O O . GLU B 1 214 ? 0.711 6.336 11.25 1 89.25 214 GLU B O 1
ATOM 3773 N N . GLU B 1 215 ? 1.648 8.352 11.383 1 85 215 GLU B N 1
ATOM 3774 C CA . GLU B 1 215 ? 2.002 8.18 12.789 1 85 215 GLU B CA 1
ATOM 3775 C C . GLU B 1 215 ? 1.085 9 13.688 1 85 215 GLU B C 1
ATOM 3777 O O . GLU B 1 215 ? 0.599 8.5 14.703 1 85 215 GLU B O 1
ATOM 3782 N N . LEU B 1 216 ? 0.808 10.234 13.266 1 87.12 216 LEU B N 1
ATOM 3783 C CA . LEU B 1 216 ? 0.126 11.164 14.156 1 87.12 216 LEU B CA 1
ATOM 3784 C C . LEU B 1 216 ? -1.347 11.297 13.789 1 87.12 216 LEU B C 1
ATOM 3786 O O . LEU B 1 216 ? -2.121 11.922 14.516 1 87.12 216 LEU B O 1
ATOM 3790 N N . GLY B 1 217 ? -1.69 10.688 12.664 1 92.19 217 GLY B N 1
ATOM 3791 C CA . GLY B 1 217 ? -3.072 10.828 12.227 1 92.19 217 GLY B CA 1
ATOM 3792 C C . GLY B 1 217 ? -3.418 12.227 11.766 1 92.19 217 GLY B C 1
ATOM 3793 O O . GLY B 1 217 ? -2.57 12.93 11.203 1 92.19 217 GLY B O 1
ATOM 3794 N N . VAL B 1 218 ? -4.641 12.555 11.883 1 95.31 218 VAL B N 1
ATOM 3795 C CA . VAL B 1 218 ? -5.152 13.844 11.438 1 95.31 218 VAL B CA 1
ATOM 3796 C C . VAL B 1 218 ? -4.926 14.898 12.516 1 95.31 218 VAL B C 1
ATOM 3798 O O . VAL B 1 218 ? -5.074 14.617 13.703 1 95.31 218 VAL B O 1
ATOM 3801 N N . SER B 1 219 ? -4.574 16.094 12.133 1 93.12 219 SER B N 1
ATOM 3802 C CA . SER B 1 219 ? -4.297 17.188 13.07 1 93.12 219 SER B CA 1
ATOM 3803 C C . SER B 1 219 ? -5.551 17.594 13.836 1 93.12 219 SER B C 1
ATOM 3805 O O . SER B 1 219 ? -6.668 17.422 13.336 1 93.12 219 SER B O 1
ATOM 3807 N N . PRO B 1 220 ? -5.348 18.125 15.023 1 91.94 220 PRO B N 1
ATOM 3808 C CA . PRO B 1 220 ? -6.496 18.594 15.805 1 91.94 220 PRO B CA 1
ATOM 3809 C C . PRO B 1 220 ? -7.332 19.641 15.062 1 91.94 220 PRO B C 1
ATOM 3811 O O . PRO B 1 220 ? -8.555 19.656 15.203 1 91.94 220 PRO B O 1
ATOM 3814 N N . GLU B 1 221 ? -6.691 20.438 14.336 1 93 221 GLU B N 1
ATOM 3815 C CA . GLU B 1 221 ? -7.379 21.484 13.586 1 93 221 GLU B CA 1
ATOM 3816 C C . GLU B 1 221 ? -8.344 20.891 12.562 1 93 221 GLU B C 1
ATOM 3818 O O . GLU B 1 221 ? -9.5 21.297 12.484 1 93 221 GLU B O 1
ATOM 3823 N N . LEU B 1 222 ? -7.957 19.953 11.781 1 96.56 222 LEU B N 1
ATOM 3824 C CA . LEU B 1 222 ? -8.797 19.344 10.758 1 96.56 222 LEU B CA 1
ATOM 3825 C C . LEU B 1 222 ? -9.836 18.422 11.391 1 96.56 222 LEU B C 1
ATOM 3827 O O . LEU B 1 222 ? -10.938 18.266 10.867 1 96.56 222 LEU B O 1
ATOM 3831 N N . LEU B 1 223 ? -9.492 17.797 12.547 1 96.62 223 LEU B N 1
ATOM 3832 C CA . LEU B 1 223 ? -10.477 17.016 13.297 1 96.62 223 LEU B CA 1
ATOM 3833 C C . LEU B 1 223 ? -11.648 17.906 13.727 1 96.62 223 LEU B C 1
ATOM 3835 O O . LEU B 1 223 ? -12.805 17.516 13.57 1 96.62 223 LEU B O 1
ATOM 3839 N N . ALA B 1 224 ? -11.289 19.062 14.203 1 96.38 224 ALA B N 1
ATOM 3840 C CA . ALA B 1 224 ? -12.312 20 14.648 1 96.38 224 ALA B CA 1
ATOM 3841 C C . ALA B 1 224 ? -13.18 20.453 13.477 1 96.38 224 ALA B C 1
ATOM 3843 O O . ALA B 1 224 ? -14.398 20.578 13.609 1 96.38 224 ALA B O 1
ATOM 3844 N N . LEU B 1 225 ? -12.555 20.719 12.406 1 97.38 225 LEU B N 1
ATOM 3845 C CA . LEU B 1 225 ? -13.281 21.125 11.211 1 97.38 225 LEU B CA 1
ATOM 3846 C C . LEU B 1 225 ? -14.273 20.047 10.789 1 97.38 225 LEU B C 1
ATOM 3848 O O . LEU B 1 225 ? -15.43 20.344 10.469 1 97.38 225 LEU B O 1
ATOM 3852 N N . ALA B 1 226 ? -13.859 18.766 10.781 1 97.44 226 ALA B N 1
ATOM 3853 C CA . ALA B 1 226 ? -14.727 17.656 10.391 1 97.44 226 ALA B CA 1
ATOM 3854 C C . ALA B 1 226 ? -15.898 17.516 11.359 1 97.44 226 ALA B C 1
ATOM 3856 O O . ALA B 1 226 ? -17.016 17.219 10.945 1 97.44 226 ALA B O 1
ATOM 3857 N N . GLU B 1 227 ? -15.617 17.672 12.648 1 96.5 227 GLU B N 1
ATOM 3858 C CA . GLU B 1 227 ? -16.656 17.562 13.664 1 96.5 227 GLU B CA 1
ATOM 3859 C C . GLU B 1 227 ? -17.766 18.578 13.445 1 96.5 227 GLU B C 1
ATOM 3861 O O . GLU B 1 227 ? -18.938 18.312 13.719 1 96.5 227 GLU B O 1
ATOM 3866 N N . SER B 1 228 ? -17.391 19.703 12.938 1 96.44 228 SER B N 1
ATOM 3867 C CA . SER B 1 228 ? -18.359 20.75 12.641 1 96.44 228 SER B CA 1
ATOM 3868 C C . SER B 1 228 ? -19 20.547 11.273 1 96.44 228 SER B C 1
ATOM 3870 O O . SER B 1 228 ? -19.828 21.344 10.844 1 96.44 228 SER B O 1
ATOM 3872 N N . SER B 1 229 ? -18.625 19.547 10.578 1 97.38 229 SER B N 1
ATOM 3873 C CA . SER B 1 229 ? -19.125 19.25 9.234 1 97.38 229 SER B CA 1
ATOM 3874 C C . SER B 1 229 ? -19.703 17.844 9.164 1 97.38 229 SER B C 1
ATOM 3876 O O . SER B 1 229 ? -20.781 17.578 9.695 1 97.38 229 SER B O 1
ATOM 3878 N N . GLN B 1 230 ? -18.906 16.781 8.641 1 97.88 230 GLN B N 1
ATOM 3879 C CA . GLN B 1 230 ? -19.469 15.469 8.391 1 97.88 230 GLN B CA 1
ATOM 3880 C C . GLN B 1 230 ? -18.922 14.438 9.375 1 97.88 230 GLN B C 1
ATOM 3882 O O . GLN B 1 230 ? -19.344 13.281 9.375 1 97.88 230 GLN B O 1
ATOM 3887 N N . GLY B 1 231 ? -17.953 14.883 10.195 1 97.56 231 GLY B N 1
ATOM 3888 C CA . GLY B 1 231 ? -17.484 14.055 11.297 1 97.56 231 GLY B CA 1
ATOM 3889 C C . GLY B 1 231 ? -16.422 13.062 10.883 1 97.56 231 GLY B C 1
ATOM 3890 O O . GLY B 1 231 ? -15.688 13.289 9.914 1 97.56 231 GLY B O 1
ATOM 3891 N N . ARG B 1 232 ? -16.312 11.984 11.734 1 97.69 232 ARG B N 1
ATOM 3892 C CA . ARG B 1 232 ? -15.258 10.984 11.594 1 97.69 232 ARG B CA 1
ATOM 3893 C C . ARG B 1 232 ? -15.828 9.648 11.109 1 97.69 232 ARG B C 1
ATOM 3895 O O . ARG B 1 232 ? -16.891 9.227 11.562 1 97.69 232 ARG B O 1
ATOM 3902 N N . VAL B 1 233 ? -15.156 9.062 10.18 1 98.31 233 VAL B N 1
ATOM 3903 C CA . VAL B 1 233 ? -15.453 7.711 9.719 1 98.31 233 VAL B CA 1
ATOM 3904 C C . VAL B 1 233 ? -14.344 6.762 10.156 1 98.31 233 VAL B C 1
ATOM 3906 O O . VAL B 1 233 ? -13.156 7.102 10.078 1 98.31 233 VAL B O 1
ATOM 3909 N N . SER B 1 234 ? -14.688 5.648 10.633 1 97.94 234 SER B N 1
ATOM 3910 C CA . SER B 1 234 ? -13.695 4.656 11.047 1 97.94 234 SER B CA 1
ATOM 3911 C C . SER B 1 234 ? -13.922 3.324 10.344 1 97.94 234 SER B C 1
ATOM 3913 O O . SER B 1 234 ? -15 3.07 9.805 1 97.94 234 SER B O 1
ATOM 3915 N N . ILE B 1 235 ? -12.93 2.561 10.266 1 98 235 ILE B N 1
ATOM 3916 C CA . ILE B 1 235 ? -12.984 1.188 9.773 1 98 235 ILE B CA 1
ATOM 3917 C C . ILE B 1 235 ? -12.883 0.216 10.953 1 98 235 ILE B C 1
ATOM 3919 O O . ILE B 1 235 ? -11.836 0.13 11.602 1 98 235 ILE B O 1
ATOM 3923 N N . PRO B 1 236 ? -13.93 -0.477 11.242 1 96.06 236 PRO B N 1
ATOM 3924 C CA . PRO B 1 236 ? -13.867 -1.402 12.375 1 96.06 236 PRO B CA 1
ATOM 3925 C C . PRO B 1 236 ? -12.82 -2.494 12.188 1 96.06 236 PRO B C 1
ATOM 3927 O O . PRO B 1 236 ? -12.734 -3.104 11.117 1 96.06 236 PRO B O 1
ATOM 3930 N N . LEU B 1 237 ? -12.047 -2.709 13.164 1 94.94 237 LEU B N 1
ATOM 3931 C CA . LEU B 1 237 ? -11 -3.723 13.188 1 94.94 237 LEU B CA 1
ATOM 3932 C C . LEU B 1 237 ? -11.219 -4.707 14.328 1 94.94 237 LEU B C 1
ATOM 3934 O O . LEU B 1 237 ? -11.797 -4.352 15.359 1 94.94 237 LEU B O 1
ATOM 3938 N N . VAL B 1 238 ? -10.766 -5.891 14.156 1 92.88 238 VAL B N 1
ATOM 3939 C CA . VAL B 1 238 ? -10.969 -6.883 15.203 1 92.88 238 VAL B CA 1
ATOM 3940 C C . VAL B 1 238 ? -9.625 -7.465 15.641 1 92.88 238 VAL B C 1
ATOM 3942 O O . VAL B 1 238 ? -9.555 -8.219 16.609 1 92.88 238 VAL B O 1
ATOM 3945 N N . GLY B 1 239 ? -8.578 -7.094 14.898 1 90.56 239 GLY B N 1
ATOM 3946 C CA . GLY B 1 239 ? -7.258 -7.598 15.227 1 90.56 239 GLY B CA 1
ATOM 3947 C C . GLY B 1 239 ? -6.656 -6.941 16.453 1 90.56 239 GLY B C 1
ATOM 3948 O O . GLY B 1 239 ? -7.352 -6.234 17.188 1 90.56 239 GLY B O 1
ATOM 3949 N N . THR B 1 240 ? -5.367 -7.227 16.688 1 85.81 240 THR B N 1
ATOM 3950 C CA . THR B 1 240 ? -4.668 -6.801 17.891 1 85.81 240 THR B CA 1
ATOM 3951 C C . THR B 1 240 ? -3.928 -5.488 17.656 1 85.81 240 THR B C 1
ATOM 3953 O O . THR B 1 240 ? -3.879 -4.629 18.531 1 85.81 240 THR B O 1
ATOM 3956 N N . LYS B 1 241 ? -3.338 -5.273 16.547 1 80.12 241 LYS B N 1
ATOM 3957 C CA . LYS B 1 241 ? -2.498 -4.109 16.281 1 80.12 241 LYS B CA 1
ATOM 3958 C C . LYS B 1 241 ? -3.34 -2.846 16.141 1 80.12 241 LYS B C 1
ATOM 3960 O O . LYS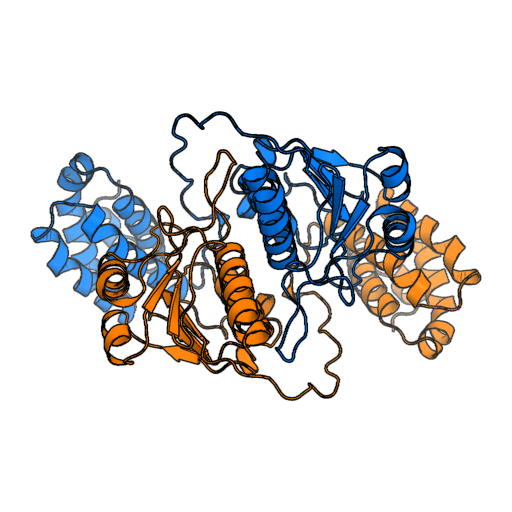 B 1 241 ? -2.887 -1.75 16.484 1 80.12 241 LYS B O 1
ATOM 3965 N N . GLY B 1 242 ? -4.527 -2.994 15.617 1 79.19 242 GLY B N 1
ATOM 3966 C CA . GLY B 1 242 ? -5.496 -1.912 15.68 1 79.19 242 GLY B CA 1
ATOM 3967 C C . GLY B 1 242 ? -5.293 -0.865 14.602 1 79.19 242 GLY B C 1
ATOM 3968 O O . GLY B 1 242 ? -5.812 0.248 14.703 1 79.19 242 GLY B O 1
ATOM 3969 N N . SER B 1 243 ? -4.41 -1.111 13.586 1 88.06 243 SER B N 1
ATOM 3970 C CA . SER B 1 243 ? -4.273 -0.097 12.547 1 88.06 243 SER B CA 1
ATOM 3971 C C . SER B 1 243 ? -4.023 -0.732 11.18 1 88.06 243 SER B C 1
ATOM 3973 O O . SER B 1 243 ? -3.666 -1.909 11.094 1 88.06 243 SER B O 1
ATOM 3975 N N . LEU B 1 244 ? -4.266 0.027 10.148 1 93.88 244 LEU B N 1
ATOM 3976 C CA . LEU B 1 244 ? -4.062 -0.347 8.75 1 93.88 244 LEU B CA 1
ATOM 3977 C C . LEU B 1 244 ? -3.012 0.546 8.102 1 93.88 244 LEU B C 1
ATOM 3979 O O . LEU B 1 244 ? -2.705 1.626 8.609 1 93.88 244 LEU B O 1
ATOM 3983 N N . ASN B 1 245 ? -2.4 0.014 7.055 1 93.5 245 ASN B N 1
ATOM 3984 C CA . ASN B 1 245 ? -1.686 0.922 6.164 1 93.5 245 ASN B CA 1
ATOM 3985 C C . ASN B 1 245 ? -2.588 2.049 5.672 1 93.5 245 ASN B C 1
ATOM 3987 O O . ASN B 1 245 ? -3.732 1.809 5.281 1 93.5 245 ASN B O 1
ATOM 3991 N N . VAL B 1 246 ? -2.111 3.205 5.672 1 96.12 246 VAL B N 1
ATOM 3992 C CA . VAL B 1 246 ? -2.926 4.383 5.398 1 96.12 246 VAL B CA 1
ATOM 3993 C C . VAL B 1 246 ? -3.508 4.293 3.988 1 96.12 246 VAL B C 1
ATOM 3995 O O . VAL B 1 246 ? -4.633 4.742 3.744 1 96.12 246 VAL B O 1
ATOM 3998 N N . SER B 1 247 ? -2.76 3.758 2.982 1 97.06 247 SER B N 1
ATOM 3999 C CA . SER B 1 247 ? -3.281 3.654 1.624 1 97.06 247 SER B CA 1
ATOM 4000 C C . SER B 1 247 ? -4.414 2.637 1.543 1 97.06 247 SER B C 1
ATOM 4002 O O . SER B 1 247 ? -5.352 2.807 0.763 1 97.06 247 SER B O 1
ATOM 4004 N N . VAL B 1 248 ? -4.297 1.577 2.359 1 98.06 248 VAL B N 1
ATOM 4005 C CA . VAL B 1 248 ? -5.367 0.588 2.424 1 98.06 248 VAL B CA 1
ATOM 4006 C C . VAL B 1 248 ? -6.613 1.215 3.045 1 98.06 248 VAL B C 1
ATOM 4008 O O . VAL B 1 248 ? -7.719 1.064 2.52 1 98.06 248 VAL B O 1
ATOM 4011 N N . ALA B 1 249 ? -6.414 1.935 4.137 1 98.38 249 ALA B N 1
ATOM 4012 C CA . ALA B 1 249 ? -7.531 2.598 4.805 1 98.38 249 ALA B CA 1
ATOM 4013 C C . ALA B 1 249 ? -8.234 3.572 3.861 1 98.38 249 ALA B C 1
ATOM 4015 O O . ALA B 1 249 ? -9.461 3.588 3.775 1 98.38 249 ALA B O 1
ATOM 4016 N N . ALA B 1 250 ? -7.438 4.355 3.178 1 98.75 250 ALA B N 1
ATOM 4017 C CA . ALA B 1 250 ? -7.984 5.309 2.217 1 98.75 250 ALA B CA 1
ATOM 4018 C C . ALA B 1 250 ? -8.766 4.59 1.117 1 98.75 250 ALA B C 1
ATOM 4020 O O . ALA B 1 250 ? -9.859 5.02 0.74 1 98.75 250 ALA B O 1
ATOM 4021 N N . GLY B 1 251 ? -8.195 3.496 0.591 1 98.81 251 GLY B N 1
ATOM 4022 C CA . GLY B 1 251 ? -8.867 2.717 -0.44 1 98.81 251 GLY B CA 1
ATOM 4023 C C . GLY B 1 251 ? -10.203 2.16 0.005 1 98.81 251 GLY B C 1
ATOM 4024 O O . GLY B 1 251 ? -11.172 2.17 -0.759 1 98.81 251 GLY B O 1
ATOM 4025 N N . ILE B 1 252 ? -10.266 1.69 1.257 1 98.88 252 ILE B N 1
ATOM 4026 C CA . ILE B 1 252 ? -11.5 1.138 1.804 1 98.88 252 ILE B CA 1
ATOM 4027 C C . ILE B 1 252 ? -12.57 2.227 1.866 1 98.88 252 ILE B C 1
ATOM 4029 O O . ILE B 1 252 ? -13.695 2.027 1.402 1 98.88 252 ILE B O 1
ATOM 4033 N N . LEU B 1 253 ? -12.227 3.373 2.426 1 98.88 253 LEU B N 1
ATOM 4034 C CA . LEU B 1 253 ? -13.203 4.449 2.541 1 98.88 253 LEU B CA 1
ATOM 4035 C C . LEU B 1 253 ? -13.695 4.891 1.164 1 98.88 253 LEU B C 1
ATOM 4037 O O . LEU B 1 253 ? -14.898 5.074 0.956 1 98.88 253 LEU B O 1
ATOM 4041 N N . LEU B 1 254 ? -12.766 5.051 0.241 1 98.81 254 LEU B N 1
ATOM 4042 C CA . LEU B 1 254 ? -13.125 5.516 -1.095 1 98.81 254 LEU B CA 1
ATOM 4043 C C . LEU B 1 254 ? -14.023 4.504 -1.796 1 98.81 254 LEU B C 1
ATOM 4045 O O . LEU B 1 254 ? -14.922 4.887 -2.555 1 98.81 254 LEU B O 1
ATOM 4049 N N . CYS B 1 255 ? -13.766 3.23 -1.599 1 98.69 255 CYS B N 1
ATOM 4050 C CA . CYS B 1 255 ? -14.633 2.197 -2.156 1 98.69 255 CYS B CA 1
ATOM 4051 C C . CYS B 1 255 ? -16.062 2.354 -1.66 1 98.69 255 CYS B C 1
ATOM 4053 O O . CYS B 1 255 ? -17 2.416 -2.459 1 98.69 255 CYS B O 1
ATOM 4055 N N . TYR B 1 256 ? -16.25 2.453 -0.329 1 98.62 256 TYR B N 1
ATOM 4056 C CA . TYR B 1 256 ? -17.578 2.609 0.254 1 98.62 256 TYR B CA 1
ATOM 4057 C C . TYR B 1 256 ? -18.25 3.865 -0.272 1 98.62 256 TYR B C 1
ATOM 4059 O O . TYR B 1 256 ? -19.438 3.836 -0.621 1 98.62 256 TYR B O 1
ATOM 4067 N N . TRP B 1 257 ? -17.5 4.957 -0.343 1 98.69 257 TRP B N 1
ATOM 4068 C CA . TRP B 1 257 ? -18.078 6.223 -0.782 1 98.69 257 TRP B CA 1
ATOM 4069 C C . TRP B 1 257 ? -18.484 6.156 -2.25 1 98.69 257 TRP B C 1
ATOM 4071 O O . TRP B 1 257 ? -19.594 6.539 -2.611 1 98.69 257 TRP B O 1
ATOM 4081 N N . SER B 1 258 ? -17.594 5.652 -3.098 1 97.88 258 SER B N 1
ATOM 4082 C CA . SER B 1 258 ? -17.875 5.504 -4.523 1 97.88 258 SER B CA 1
ATOM 4083 C C . SER B 1 258 ? -19.109 4.656 -4.758 1 97.88 258 SER B C 1
ATOM 4085 O O . SER B 1 258 ? -19.969 5.012 -5.566 1 97.88 258 SER B O 1
ATOM 4087 N N . ARG B 1 259 ? -19.234 3.564 -4.008 1 97.12 259 ARG B N 1
ATOM 4088 C CA . ARG B 1 259 ? -20.375 2.672 -4.152 1 97.12 259 ARG B CA 1
ATOM 4089 C C . ARG B 1 259 ? -21.656 3.359 -3.709 1 97.12 259 ARG B C 1
ATOM 4091 O O . ARG B 1 259 ? -22.703 3.189 -4.336 1 97.12 259 ARG B O 1
ATOM 4098 N N . ALA B 1 260 ? -21.562 4.09 -2.617 1 96.94 260 ALA B N 1
ATOM 4099 C CA . ALA B 1 260 ? -22.719 4.816 -2.117 1 96.94 260 ALA B CA 1
ATOM 4100 C C . ALA B 1 260 ? -23.25 5.801 -3.16 1 96.94 260 ALA B C 1
ATOM 4102 O O . ALA B 1 260 ? -24.453 5.973 -3.309 1 96.94 260 ALA B O 1
ATOM 4103 N N . LEU B 1 261 ? -22.328 6.406 -3.893 1 96.56 261 LEU B N 1
ATOM 4104 C CA . LEU B 1 261 ? -22.719 7.414 -4.875 1 96.56 261 LEU B CA 1
ATOM 4105 C C . LEU B 1 261 ? -23.219 6.758 -6.16 1 96.56 261 LEU B C 1
ATOM 4107 O O . LEU B 1 261 ? -24.094 7.301 -6.84 1 96.56 261 LEU B O 1
ATOM 4111 N N . THR B 1 262 ? -22.672 5.617 -6.555 1 92.81 262 THR B N 1
ATOM 4112 C CA . THR B 1 262 ? -23.016 4.973 -7.82 1 92.81 262 THR B CA 1
ATOM 4113 C C . THR B 1 262 ? -24.297 4.176 -7.688 1 92.81 262 THR B C 1
ATOM 4115 O O . THR B 1 262 ? -25.016 3.973 -8.672 1 92.81 262 THR B O 1
ATOM 4118 N N . ARG B 1 263 ? -24.609 3.68 -6.539 1 85 263 ARG B N 1
ATOM 4119 C CA . ARG B 1 263 ? -25.859 2.967 -6.316 1 85 263 ARG B CA 1
ATOM 4120 C C . ARG B 1 263 ? -27.047 3.934 -6.258 1 85 263 ARG B C 1
ATOM 4122 O O . ARG B 1 263 ? -28.172 3.566 -6.586 1 85 263 ARG B O 1
ATOM 4129 N N . ARG B 1 264 ? -26.781 5.078 -5.867 1 73.75 264 ARG B N 1
ATOM 4130 C CA . ARG B 1 264 ? -27.812 6.109 -5.82 1 73.75 264 ARG B CA 1
ATOM 4131 C C . ARG B 1 264 ? -28.141 6.625 -7.219 1 73.75 264 ARG B C 1
ATOM 4133 O O . ARG B 1 264 ? -29.266 7.078 -7.477 1 73.75 264 ARG B O 1
ATOM 4140 N N . ALA B 1 265 ? -27.312 6.457 -8.047 1 59.56 265 ALA B N 1
ATOM 4141 C CA . ALA B 1 265 ? -27.594 6.891 -9.414 1 59.56 265 ALA B CA 1
ATOM 4142 C C . ALA B 1 265 ? -28.359 5.824 -10.18 1 59.56 265 ALA B C 1
ATOM 4144 O O . ALA B 1 265 ? -27.969 4.656 -10.203 1 59.56 265 ALA B O 1
#

Secondary structure (DSSP, 8-state):
---HHHHHTS-HHHHHHHHHHHHHHHHT--HHHHHHHHHHHHHHHHHHHH-TTS-HHHHHHHHHHGGGTTT---HHHHHHHHHHHHHHHHHHHT----GGGSPPP-----PPPPPPSEEEEE-S---HHHHHHHHHHHHHTT-SEEEE-TTSPPTTSHHHHHHHTTGGGTS-EEE--GGGGGGG-S-EEEEEEEEEETTT----SSEEEEE-BTTTBS-HHHHHHHHTTT-EEE----SSS----HHHHHHHHHHHHHHHHHHH-/---HHHHHTS-HHHHHHHHHHHHHHHHT--HHHHHHHHHHHHHHHHHHHH-TTS-HHHHHHHHHHGGGTTT---HHHHHHHHHHHHHHHHHHHT----GGGSPPP----PPPPPPPSEEEEE-S---HHHHHHHHHH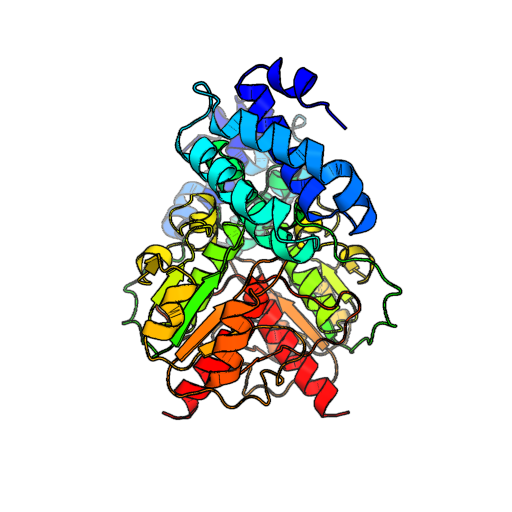HHHTT-SEEEE-TTSPPTTSHHHHHHHTTGGGTS-EEE--GGGGGGG-S-EEEEEEEEEETTT----SSEEEEE-BTTTBS-HHHHHHHHTTT-EEE----SSS----HHHHHHHHHHHHHHHHHHH-

Nearest PDB structures (foldseek):
  1x7p-assembly1_A  TM=7.864E-01  e=1.455E-10  Streptomyces viridochromogenes
  1x7o-assembly1_B  TM=8.334E-01  e=8.398E-10  Streptomyces viridochromogenes
  5l0z-assembly1_B  TM=8.025E-01  e=5.854E-10  Sinorhizobium meliloti 1021
  1ipa-assembly1_A  TM=7.938E-01  e=1.508E-08  Thermus thermophilus
  4cne-assembly1_B  TM=7.739E-01  e=1.186E-07  Escherichia coli K-12

Solvent-accessible surface area (backbone atoms only — not comparable to full-atom values): 28123 Å² total; per-residue (Å²): 133,85,49,53,70,62,50,69,69,44,52,67,70,52,37,53,57,49,47,48,53,45,36,58,52,59,45,69,40,50,54,72,54,39,68,69,43,43,65,54,52,51,49,40,33,51,49,44,38,66,35,81,81,47,57,66,70,56,17,50,50,33,50,65,50,54,75,52,56,86,73,44,80,44,43,75,74,43,25,58,63,35,46,46,47,39,48,51,49,28,58,73,70,71,47,76,50,47,70,53,69,46,78,77,72,83,78,59,88,60,58,81,64,48,69,40,59,35,34,38,34,38,38,48,34,63,32,32,46,42,48,5,37,35,38,21,35,37,37,18,41,8,36,57,30,38,35,27,20,84,55,23,63,52,49,80,38,69,58,3,34,29,42,14,69,62,31,60,78,70,38,52,68,48,79,42,54,77,87,51,56,72,75,70,74,55,46,28,34,30,60,38,82,92,36,43,40,56,92,75,49,83,74,69,88,46,30,33,39,36,41,36,16,87,85,75,40,62,54,71,69,61,51,52,52,9,60,75,55,66,23,46,33,12,74,85,63,45,23,45,85,68,58,63,58,62,36,32,51,51,34,40,52,42,48,53,47,37,47,59,57,60,70,72,103,132,85,48,54,70,61,50,70,68,42,52,66,70,52,37,52,56,48,48,48,55,46,38,57,51,60,45,69,40,50,53,72,54,38,69,69,43,44,65,52,52,52,48,40,34,52,48,44,38,66,35,82,82,46,58,66,69,55,17,50,50,34,50,64,49,54,73,52,56,84,74,47,80,46,43,75,75,42,25,57,61,36,48,46,48,39,47,50,48,28,58,74,69,71,48,76,51,48,70,53,70,46,78,75,72,83,79,59,87,60,57,80,65,49,69,39,58,36,32,38,33,39,38,48,35,63,32,32,46,43,50,5,38,35,37,21,35,38,38,18,41,7,36,56,29,38,35,27,20,83,54,23,63,52,50,79,39,69,59,3,34,28,42,14,70,62,33,61,79,72,38,53,69,48,78,43,54,76,87,50,56,72,75,69,74,53,47,27,33,30,62,39,83,92,36,43,40,55,92,76,50,83,74,69,87,45,29,33,39,36,42,37,14,86,83,76,39,61,52,72,69,58,51,53,52,9,62,75,56,65,23,46,33,13,76,84,63,44,22,48,84,70,58,63,58,62,36,31,50,51,34,37,53,42,49,53,48,38,49,58,56,55,69,71,96

Foldseek 3Di:
DDALVNLLPDDQVVNLVVLLVVLVVLLPDDLVRCVVCLVRLLSNLVCLLPDPSHDNVLNVLSVVLNVVSVVDSDSNVCNVSSVVSSCVSCVVVVHDDDLLNDDQDPPDPDPDQAAAQEEEEEAQEDQLLLVLLLLLLCRVLRYQAYEYEPNDDQCPPPNSVSNVSCSSVVHYYYYDHLVCQVVVVFFEEEEDPPWAELLRADDDSHGYYYFYYPPPTDDPVSQVVNVVGRHYYYHDDDDDVGDDDSSVSSSVNSNSNSCSNVVVD/DDALVNLLPDDQVVNLVVLLVVLVVLLPDDLVRCVVCLVRLLSNLVCLLPDPSHDNVLNVLSVVLNVVSVVDSDSNVCNVSSVVSSCVSCVVVVHDDDLLNDDQDPPDPDPDQAAAQEEEEEAQEDQLLLVLLLLLLCRVLHYQAYEYEPNDDQCPPPNSVSNVSCSS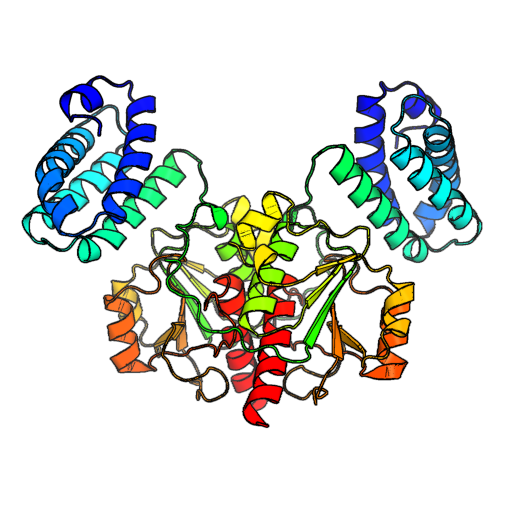VVHDYYYDHPVCQVVVVFFEEEEDPPWAELLRADDDRHGYYYFYYPPPTDDPVSQVVNVVGRHYYYHDDDDDVGDDDSSVSSSVNSNSNSCSNVVVD

InterPro domains:
  IPR001537 tRNA/rRNA methyltransferase, SpoU type [PF00588] (118-254)
  IPR029026 tRNA (guanine-N1-)-methyltransferase, N-terminal [G3DSA:3.40.1280.10] (109-265)
  IPR029028 Alpha/beta knot methyltransferases [SSF75217] (111-262)
  IPR051259 Ribosomal RNA Methyltransferase [PTHR43191] (107-260)

Organism: Winmispira thermophila (strain ATCC 700085 / DSM 6578 / Z-1203) (NCBI:txid869211)

Sequence (530 aa):
MITPRKFARLTPSARLRKLRTLLRTWRTLSPPEWETVRPMVRDILSFVARDEEAPAPLRETCAGLLPYLPQTTDPEALARPFLRAEIFLDELLGTWTADWDLSPEPRGELPPRTSLPIWVYLEDLRSPYNVGAIFRSAEAFGASGIYLSPATPTPDHPRAARTARGTQHLLPWRRLAPDQVGSLGLPVIVLETRGTPVDEYTFPEQGIVVVGNEELGVSPELLALAESSQGRVSIPLVGTKGSLNVSVAAGILLCYWSRALTRRAMITPRKFARLTPSARLRKLRTLLRTWRTLSPPEWETVRPMVRDILSFVARDEEAPAPLRETCAGLLPYLPQTTDPEALARPFLRAEIFLDELLGTWTADWDLSPEPRGELPPRTSLPIWVYLEDLRSPYNVGAIFRSAEAFGASGIYLSPATPTPDHPRAARTARGTQHLLPWRRLAPDQVGSLGLPVIVLETRGTPVDEYTFPEQGIVVVGNEELGVSPELLALAESSQGRVSIPLVGTKGSLNVSVAAGILLCYWSRALTRRA